Protein AF-0000000078846246 (afdb_homodimer)

Nearest PDB structures (foldseek):
  5olm-assembly1_B  TM=5.841E-01  e=9.674E-11  Homo sapiens
  5fer-assembly1_A  TM=9.237E-01  e=2.130E-06  Homo sapiens
  6yxe-assembly1_A-3  TM=9.019E-01  e=2.585E-06  Homo sapiens
  6yxe-assembly2_B-2  TM=9.208E-01  e=4.927E-06  Homo sapiens
  5eya-assembly1_G  TM=8.258E-01  e=7.256E-06  Homo sapiens

Solvent-accessible surface area (backbone atoms only — not comparable to full-atom values): 26024 Å² total; per-residue (Å²): 124,65,64,64,51,56,51,49,49,52,56,60,38,34,15,83,84,81,67,40,67,47,50,67,23,27,58,49,79,86,13,54,62,32,19,42,66,62,53,52,66,66,31,74,82,42,96,79,56,38,60,41,91,85,82,60,51,74,38,79,80,79,83,75,36,50,28,49,49,61,42,53,48,38,51,47,51,50,50,53,52,49,51,58,54,40,67,33,78,88,44,31,29,84,88,76,70,35,54,39,55,27,28,32,69,77,81,68,41,76,26,22,75,68,51,46,66,30,92,91,34,53,86,54,58,69,43,48,38,70,55,53,54,52,50,51,51,52,51,49,50,51,50,50,48,52,52,47,52,50,50,50,51,51,48,53,50,50,51,52,51,50,54,52,51,58,57,55,68,68,56,72,72,77,78,79,73,81,81,67,82,70,75,76,76,77,78,76,71,73,74,80,67,78,79,69,60,72,66,60,66,69,54,65,76,58,73,78,73,75,78,81,78,78,80,76,86,123,125,64,66,65,51,55,53,51,48,51,56,60,38,34,14,82,83,82,68,39,68,47,52,67,23,27,58,49,78,86,13,55,62,33,19,44,65,64,53,51,65,67,32,75,81,44,96,77,55,39,58,39,90,85,81,60,48,73,37,80,80,80,84,75,35,51,29,48,51,61,43,53,46,37,52,47,51,50,52,52,53,50,51,57,54,38,68,34,78,90,44,33,30,86,89,75,68,35,54,38,55,26,27,31,69,77,79,68,42,75,25,22,76,68,52,45,66,30,90,91,33,51,87,54,59,69,42,49,38,71,56,54,53,52,50,52,50,52,51,51,50,52,51,50,48,51,51,48,52,51,51,51,50,50,50,53,51,50,50,52,50,50,55,53,52,57,58,56,67,69,56,72,73,74,78,74,76,80,81,68,84,71,76,79,77,77,78,76,72,72,75,78,69,79,78,69,61,73,68,59,66,72,55,68,75,57,74,80,75,76,78,82,79,77,78,78,84,123

Secondary structure (DSSP, 8-state):
--HHHHHHHHHHTB-TTT-SB-SSEEE-TTS-EEEHHHHHHTTTT-SS-EEPTTT--EE---SPPB-HHHHHHHHHHHHHHHHHHHTSGGGB-TTT--B--EEETTTTEEE-HHHHTSTTTTTS-EEEHHHHHHHHHHHHHHHHHHHHHHHHHHHHHHHHHHHHHHHHHHS------------------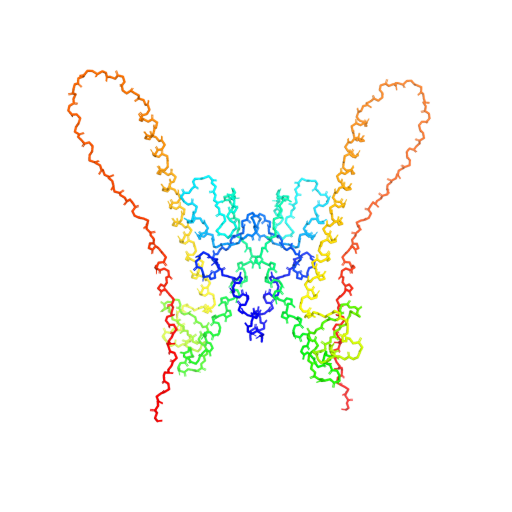-------THHHHGGGGS------------/--HHHHHHHHHHTB-TTT-SB-SSEEE-TTS-EEEHHHHHHTTTT-SS-EEPTTT--EE---SPPB-HHHHHHHHHHHHHHHHHHHTSGGGB-TTT--B--EEETTTTEEE-HHHHTSTTTTTS-EEEHHHHHHHHHHHHHHHHHHHHHHHHHHHHHHHHHHHHHHHHHHS-------------------------THHHHGGGGS------------

InterPro domains:
  IPR000315 B-box-type zinc finger [PF00643] (89-129)
  IPR000315 B-box-type zinc finger [PS50119] (88-129)
  IPR000315 B-box-type zinc finger [SM00336] (88-129)
  IPR001841 Zinc finger, RING-type [PS50089] (15-55)
  IPR001841 Zinc finger, RING-type [SM00184] (15-55)
  IPR013083 Zinc finger, RING/FYVE/PHD-type [G3DSA:3.30.40.10] (2-84)
  IPR050143 Tripartite motif-containing [PTHR24103] (10-168)

Structure (mmCIF, N/CA/C/O backbone):
data_AF-0000000078846246-model_v1
#
loop_
_entity.id
_entity.type
_entity.pdbx_description
1 polymer 'Uncharacterized protein'
#
loop_
_atom_site.group_PDB
_atom_site.id
_atom_site.type_symbol
_atom_site.label_atom_id
_atom_site.label_alt_id
_atom_site.label_comp_id
_atom_site.label_asym_id
_atom_site.label_entity_id
_atom_site.label_seq_id
_atom_site.pdbx_PDB_ins_code
_atom_site.Cartn_x
_atom_site.Cartn_y
_atom_site.Cartn_z
_atom_site.occupancy
_atom_site.B_iso_or_equiv
_atom_site.auth_seq_id
_atom_site.auth_comp_id
_atom_site.auth_asym_id
_atom_site.auth_atom_id
_atom_site.pdbx_PDB_model_num
ATOM 1 N N . MET A 1 1 ? 6.043 -17.922 -5.152 1 49.25 1 MET A N 1
ATOM 2 C CA . MET A 1 1 ? 6.008 -16.75 -4.285 1 49.25 1 MET A CA 1
ATOM 3 C C . MET A 1 1 ? 5.973 -17.172 -2.818 1 49.25 1 MET A C 1
ATOM 5 O O . MET A 1 1 ? 5.309 -18.141 -2.455 1 49.25 1 MET A O 1
ATOM 9 N N . ASN A 1 2 ? 7.023 -16.859 -2.064 1 61.38 2 ASN A N 1
ATOM 10 C CA . ASN A 1 2 ? 7.113 -17.141 -0.638 1 61.38 2 ASN A CA 1
ATOM 11 C C . ASN A 1 2 ? 5.809 -16.828 0.083 1 61.38 2 ASN A C 1
ATOM 13 O O . ASN A 1 2 ? 5.324 -15.695 0.04 1 61.38 2 ASN A O 1
ATOM 17 N N . SER A 1 3 ? 5.031 -17.891 0.39 1 71.38 3 SER A N 1
ATOM 18 C CA . SER A 1 3 ? 3.748 -17.875 1.085 1 71.38 3 SER A CA 1
ATOM 19 C C . SER A 1 3 ? 3.742 -16.828 2.203 1 71.38 3 SER A C 1
ATOM 21 O O . SER A 1 3 ? 2.744 -16.141 2.406 1 71.38 3 SER A O 1
ATOM 23 N N . GLY A 1 4 ? 4.848 -16.625 2.742 1 73.06 4 GLY A N 1
ATOM 24 C CA . GLY A 1 4 ? 4.949 -15.664 3.826 1 73.06 4 GLY A CA 1
ATOM 25 C C . GLY A 1 4 ? 4.812 -14.227 3.361 1 73.06 4 GLY A C 1
ATOM 26 O O . GLY A 1 4 ? 4.129 -13.43 3.998 1 73.06 4 GLY A O 1
ATOM 27 N N . ILE A 1 5 ? 5.297 -14.016 2.164 1 75 5 ILE A N 1
ATOM 28 C CA . ILE A 1 5 ? 5.246 -12.664 1.606 1 75 5 ILE A CA 1
ATOM 29 C C . ILE A 1 5 ? 3.816 -12.344 1.177 1 75 5 ILE A C 1
ATOM 31 O O . ILE A 1 5 ? 3.316 -11.242 1.438 1 75 5 ILE A O 1
ATOM 35 N N . SER A 1 6 ? 3.176 -13.336 0.716 1 82.44 6 SER A N 1
ATOM 36 C CA . SER A 1 6 ? 1.793 -13.133 0.298 1 82.44 6 SER A CA 1
ATOM 37 C C . SER A 1 6 ? 0.89 -12.852 1.493 1 82.44 6 SER A C 1
ATOM 39 O O . SER A 1 6 ? 0.042 -11.953 1.438 1 82.44 6 SER A O 1
ATOM 41 N N . GLN A 1 7 ? 1.152 -13.594 2.539 1 87.56 7 GLN A N 1
ATOM 42 C CA . GLN A 1 7 ? 0.369 -13.391 3.754 1 87.56 7 GLN A CA 1
ATOM 43 C C . GLN A 1 7 ? 0.662 -12.023 4.371 1 87.56 7 GLN A C 1
ATOM 45 O O . GLN A 1 7 ? -0.244 -11.359 4.887 1 87.56 7 GLN A O 1
ATOM 50 N N . GLY A 1 8 ? 1.876 -11.695 4.266 1 89.75 8 GLY A N 1
ATOM 51 C CA . GLY A 1 8 ? 2.256 -10.375 4.758 1 89.75 8 GLY A CA 1
ATOM 52 C C . GLY A 1 8 ? 1.572 -9.242 4.02 1 89.75 8 GLY A C 1
ATOM 53 O O . GLY A 1 8 ? 1.084 -8.297 4.637 1 89.75 8 GLY A O 1
ATOM 54 N N . PHE A 1 9 ? 1.51 -9.383 2.754 1 91.5 9 PHE A N 1
ATOM 55 C CA . PHE A 1 9 ? 0.85 -8.359 1.944 1 91.5 9 PHE A CA 1
ATOM 56 C C . PHE A 1 9 ? -0.629 -8.266 2.299 1 91.5 9 PHE A C 1
ATOM 58 O O . PHE A 1 9 ? -1.17 -7.164 2.432 1 91.5 9 PHE A O 1
ATOM 65 N N . GLN A 1 10 ? -1.208 -9.414 2.486 1 92.44 10 GLN A N 1
ATOM 66 C CA . GLN A 1 10 ? -2.629 -9.438 2.812 1 92.44 10 GLN A CA 1
ATOM 67 C C . GLN A 1 10 ? -2.898 -8.758 4.152 1 92.44 10 GLN A C 1
ATOM 69 O O . GLN A 1 10 ? -3.869 -8.008 4.289 1 92.44 10 GLN A O 1
ATOM 74 N N . ARG A 1 11 ? -2.057 -8.977 5.047 1 94.31 11 ARG A N 1
ATOM 75 C CA . ARG A 1 11 ? -2.207 -8.375 6.367 1 94.31 11 ARG A CA 1
ATOM 76 C C . ARG A 1 11 ? -2.111 -6.852 6.293 1 94.31 11 ARG A C 1
ATOM 78 O O . ARG A 1 11 ? -2.873 -6.141 6.949 1 94.31 11 ARG A O 1
ATOM 85 N N . GLU A 1 12 ? -1.24 -6.418 5.457 1 96.25 12 GLU A N 1
ATOM 86 C CA . GLU A 1 12 ? -1.016 -4.98 5.359 1 96.25 12 GLU A CA 1
ATOM 87 C C . GLU A 1 12 ? -2.143 -4.297 4.59 1 96.25 12 GLU A C 1
ATOM 89 O O . GLU A 1 12 ? -2.273 -3.072 4.625 1 96.25 12 GLU A O 1
ATOM 94 N N . LEU A 1 13 ? -2.963 -5.086 3.953 1 97.31 13 LEU A N 1
ATOM 95 C CA . LEU A 1 13 ? -4.078 -4.543 3.182 1 97.31 13 LEU A CA 1
ATOM 96 C C . LEU A 1 13 ? -5.395 -4.73 3.924 1 97.31 13 LEU A C 1
ATOM 98 O O . LEU A 1 13 ? -6.469 -4.547 3.348 1 97.31 13 LEU A O 1
ATOM 102 N N . THR A 1 14 ? -5.301 -5.066 5.199 1 97.06 14 THR A N 1
ATOM 103 C CA . THR A 1 14 ? -6.469 -5.371 6.02 1 97.06 14 THR A CA 1
ATOM 104 C C . THR A 1 14 ? -6.695 -4.285 7.066 1 97.06 14 THR A C 1
ATOM 106 O O . THR A 1 14 ? -5.754 -3.846 7.727 1 97.06 14 THR A O 1
ATOM 109 N N . CYS A 1 15 ? -7.887 -3.836 7.16 1 96.25 15 CYS A N 1
ATOM 110 C CA . CYS A 1 15 ? -8.266 -2.855 8.172 1 96.25 15 CYS A CA 1
ATOM 111 C C . CYS A 1 15 ? -8.211 -3.467 9.57 1 96.25 15 CYS A C 1
ATOM 113 O O . CYS A 1 15 ? -8.789 -4.527 9.812 1 96.25 15 CYS A O 1
ATOM 115 N N . PRO A 1 16 ? -7.492 -2.791 10.5 1 95.62 16 PRO A N 1
ATOM 116 C CA . PRO A 1 16 ? -7.375 -3.363 11.844 1 95.62 16 PRO A CA 1
ATOM 117 C C . PRO A 1 16 ? -8.688 -3.32 12.617 1 95.62 16 PRO A C 1
ATOM 119 O O . PRO A 1 16 ? -8.836 -4.008 13.633 1 95.62 16 PRO A O 1
ATOM 122 N N . ILE A 1 17 ? -9.633 -2.607 12.188 1 91.94 17 ILE A N 1
ATOM 123 C CA . ILE A 1 17 ? -10.906 -2.463 12.898 1 91.94 17 ILE A CA 1
ATOM 124 C C . ILE A 1 17 ? -11.875 -3.553 12.445 1 91.94 17 ILE A C 1
ATOM 126 O O . ILE A 1 17 ? -12.391 -4.312 13.266 1 91.94 17 ILE A O 1
ATOM 130 N N . CYS A 1 18 ? -12.117 -3.738 11.18 1 90.75 18 CYS A N 1
ATOM 131 C CA . CYS A 1 18 ? -13.117 -4.672 10.688 1 90.75 18 CYS A CA 1
ATOM 132 C C . CYS A 1 18 ? -12.477 -5.973 10.227 1 90.75 18 CYS A C 1
ATOM 134 O O . CYS A 1 18 ? -13.172 -6.957 9.969 1 90.75 18 CYS A O 1
ATOM 136 N N . MET A 1 19 ? -11.234 -5.992 9.977 1 94.75 19 MET A N 1
ATOM 137 C CA . MET A 1 19 ? -10.438 -7.164 9.633 1 94.75 19 MET A CA 1
ATOM 138 C C . MET A 1 19 ? -10.719 -7.613 8.203 1 94.75 19 MET A C 1
ATOM 140 O O . MET A 1 19 ? -10.523 -8.781 7.867 1 94.75 19 MET A O 1
ATOM 144 N N . ASN A 1 20 ? -11.219 -6.742 7.406 1 93.56 20 ASN A N 1
ATOM 145 C CA . ASN A 1 20 ? -11.383 -6.965 5.973 1 93.56 20 ASN A CA 1
ATOM 146 C C . ASN A 1 20 ? -10.453 -6.066 5.156 1 93.56 20 ASN A C 1
ATOM 148 O O . ASN A 1 20 ? -9.82 -5.16 5.703 1 93.56 20 ASN A O 1
ATOM 152 N N . TYR A 1 21 ? -10.359 -6.414 3.836 1 95.62 21 TYR A N 1
ATOM 153 C CA . TYR A 1 21 ? -9.625 -5.504 2.969 1 95.62 21 TYR A CA 1
ATOM 154 C C . TYR A 1 21 ? -10.18 -4.09 3.066 1 95.62 21 TYR A C 1
ATOM 156 O O . TYR A 1 21 ? -11.398 -3.896 3.125 1 95.62 21 TYR A O 1
ATOM 164 N N . PHE A 1 22 ? -9.305 -3.139 3.02 1 96.06 22 PHE A N 1
ATOM 165 C CA . PHE A 1 22 ? -9.68 -1.737 3.16 1 96.06 22 PHE A CA 1
ATOM 166 C C . PHE A 1 22 ? -10.773 -1.367 2.168 1 96.06 22 PHE A C 1
ATOM 168 O O . PHE A 1 22 ? -10.727 -1.771 1.005 1 96.06 22 PHE A O 1
ATOM 175 N N . ILE A 1 23 ? -11.719 -0.679 2.68 1 92.06 23 ILE A N 1
ATOM 176 C CA . ILE A 1 23 ? -12.719 -0.008 1.854 1 92.06 23 ILE A CA 1
ATOM 177 C C . ILE A 1 23 ? -12.562 1.506 1.987 1 92.06 23 ILE A C 1
ATOM 179 O O . ILE A 1 23 ? -12.742 2.061 3.074 1 92.06 23 ILE A O 1
ATOM 183 N N . ASP A 1 24 ? -12.203 2.123 0.849 1 92.56 24 ASP A N 1
ATOM 184 C CA . ASP A 1 24 ? -11.93 3.557 0.849 1 92.56 24 ASP A CA 1
ATOM 185 C C . ASP A 1 24 ? -10.961 3.936 1.963 1 92.56 24 ASP A C 1
ATOM 187 O O . ASP A 1 24 ? -11.312 4.676 2.881 1 92.56 24 ASP A O 1
ATOM 191 N N . PRO A 1 25 ? -9.75 3.443 1.838 1 96.25 25 PRO A N 1
ATOM 192 C CA . PRO A 1 25 ? -8.773 3.604 2.92 1 96.25 25 PRO A CA 1
ATOM 193 C C . PRO A 1 25 ? -8.367 5.059 3.139 1 96.25 25 PRO A C 1
ATOM 195 O O . PRO A 1 25 ? -8.195 5.809 2.174 1 96.25 25 PRO A O 1
ATOM 198 N N . VAL A 1 26 ? -8.234 5.449 4.414 1 93.69 26 VAL A N 1
ATOM 199 C CA . VAL A 1 26 ? -7.73 6.762 4.816 1 93.69 26 VAL A CA 1
ATOM 200 C C . VAL A 1 26 ? -6.562 6.594 5.785 1 93.69 26 VAL A C 1
ATOM 202 O O . VAL A 1 26 ? -6.512 5.625 6.547 1 93.69 26 VAL A O 1
ATOM 205 N N . THR A 1 27 ? -5.602 7.461 5.676 1 93.75 27 THR A N 1
ATOM 206 C CA . THR A 1 27 ? -4.457 7.5 6.582 1 93.75 27 THR A CA 1
ATOM 207 C C . THR A 1 27 ? -4.504 8.75 7.457 1 93.75 27 THR A C 1
ATOM 209 O O . THR A 1 27 ? -4.641 9.867 6.953 1 93.75 27 THR A O 1
ATOM 212 N N . ILE A 1 28 ? -4.402 8.516 8.75 1 91.06 28 ILE A N 1
ATOM 213 C CA . ILE A 1 28 ? -4.547 9.656 9.648 1 91.06 28 ILE A CA 1
ATOM 214 C C . ILE A 1 28 ? -3.172 10.195 10.016 1 91.06 28 ILE A C 1
ATOM 216 O O . ILE A 1 28 ? -2.15 9.711 9.523 1 91.06 28 ILE A O 1
ATOM 220 N N . ASP A 1 29 ? -3.062 11.227 10.828 1 87.31 29 ASP A N 1
ATOM 221 C CA . ASP A 1 29 ? -1.855 12.016 11.062 1 87.31 29 ASP A CA 1
ATOM 222 C C . ASP A 1 29 ? -0.764 11.164 11.703 1 87.31 29 ASP A C 1
ATOM 224 O O . ASP A 1 29 ? 0.426 11.445 11.547 1 87.31 29 ASP A O 1
ATOM 228 N N . CYS A 1 30 ? -1.15 10.109 12.375 1 90.94 30 CYS A N 1
ATOM 229 C CA . CYS A 1 30 ? -0.158 9.258 13.023 1 90.94 30 CYS A CA 1
ATOM 230 C C . CYS A 1 30 ? 0.449 8.273 12.031 1 90.94 30 CYS A C 1
ATOM 232 O O . CYS A 1 30 ? 1.424 7.59 12.352 1 90.94 30 CYS A O 1
ATOM 234 N N . GLY A 1 31 ? -0.167 8.156 10.844 1 93.94 31 GLY A N 1
ATOM 235 C CA . GLY A 1 31 ? 0.384 7.305 9.805 1 93.94 31 GLY A CA 1
ATOM 236 C C . GLY A 1 31 ? -0.357 5.988 9.664 1 93.94 31 GLY A C 1
ATOM 237 O O . GLY A 1 31 ? -0.119 5.234 8.719 1 93.94 31 GLY A O 1
ATOM 238 N N . HIS A 1 32 ? -1.311 5.75 10.602 1 95.19 32 HIS A N 1
ATOM 239 C CA . HIS A 1 32 ? -2.082 4.512 10.523 1 95.19 32 HIS A CA 1
ATOM 240 C C . HIS A 1 32 ? -3.273 4.664 9.586 1 95.19 32 HIS A C 1
ATOM 242 O O . HIS A 1 32 ? -3.781 5.773 9.398 1 95.19 32 HIS A O 1
ATOM 248 N N . SER A 1 33 ? -3.697 3.557 8.992 1 96.38 33 SER A N 1
ATOM 249 C CA . SER A 1 33 ? -4.766 3.592 8 1 96.38 33 SER A CA 1
ATOM 250 C C . SER A 1 33 ? -5.949 2.729 8.43 1 96.38 33 SER A C 1
ATOM 252 O O . SER A 1 33 ? -5.773 1.725 9.125 1 96.38 33 SER A O 1
ATOM 254 N N . PHE A 1 34 ? -7.109 3.131 8.023 1 94.69 34 PHE A N 1
ATOM 255 C CA . PHE A 1 34 ? -8.383 2.475 8.305 1 94.69 34 PHE A CA 1
ATOM 256 C C . PHE A 1 34 ? -9.352 2.654 7.141 1 94.69 34 PHE A C 1
ATOM 258 O O . PHE A 1 34 ? -9.133 3.504 6.273 1 94.69 34 PHE A O 1
ATOM 265 N N . CYS A 1 35 ? -10.367 1.748 7.133 1 92.69 35 CYS A N 1
ATOM 266 C CA . CYS A 1 35 ? -11.492 2.102 6.273 1 92.69 35 CYS A CA 1
ATOM 267 C C . CYS A 1 35 ? -12.125 3.416 6.719 1 92.69 35 CYS A C 1
ATOM 269 O O . CYS A 1 35 ? -12.25 3.676 7.918 1 92.69 35 CYS A O 1
ATOM 271 N N . ARG A 1 36 ? -12.5 4.184 5.742 1 89.19 36 ARG A N 1
ATOM 272 C CA . ARG A 1 36 ? -13.172 5.438 6.086 1 89.19 36 ARG A CA 1
ATOM 273 C C . ARG A 1 36 ? -14.406 5.184 6.941 1 89.19 36 ARG A C 1
ATOM 275 O O . ARG A 1 36 ? -14.57 5.789 8 1 89.19 36 ARG A O 1
ATOM 282 N N . PRO A 1 37 ? -15.242 4.266 6.578 1 84.12 37 PRO A N 1
ATOM 283 C CA . PRO A 1 37 ? -16.422 4.02 7.418 1 84.12 37 PRO A CA 1
ATOM 284 C C . PRO A 1 37 ? -16.047 3.512 8.812 1 84.12 37 PRO A C 1
ATOM 286 O O . PRO A 1 37 ? -16.688 3.883 9.797 1 84.12 37 PRO A O 1
ATOM 289 N N . CYS A 1 38 ? -15.031 2.633 8.898 1 85.56 38 CYS A N 1
ATOM 290 C CA . CYS A 1 38 ? -14.617 2.121 10.203 1 85.56 38 CYS A CA 1
ATOM 291 C C . CYS A 1 38 ? -14.094 3.244 11.086 1 85.56 38 CYS A C 1
ATOM 293 O O . CYS A 1 38 ? -14.383 3.275 12.289 1 85.56 38 CYS A O 1
ATOM 295 N N . PHE A 1 39 ? -13.391 4.137 10.477 1 86.88 39 PHE A N 1
ATOM 296 C CA . PHE A 1 39 ? -12.789 5.227 11.234 1 86.88 39 PHE A CA 1
ATOM 297 C C . PHE A 1 39 ? -13.859 6.191 11.742 1 86.88 39 PHE A C 1
ATOM 299 O O . PHE A 1 39 ? -13.805 6.641 12.883 1 86.88 39 PHE A O 1
ATOM 306 N N . TYR A 1 40 ? -14.82 6.52 10.945 1 78.94 40 TYR A N 1
ATOM 307 C CA . TYR A 1 40 ? -15.828 7.516 11.305 1 78.94 40 TYR A CA 1
ATOM 308 C C . TYR A 1 40 ? -16.875 6.926 12.234 1 78.94 40 TYR A C 1
ATOM 310 O O . TYR A 1 40 ? -17.453 7.637 13.062 1 78.94 40 TYR A O 1
ATOM 318 N N . LEU A 1 41 ? -17.219 5.711 12.086 1 75.44 41 LEU A N 1
ATOM 319 C CA . LEU A 1 41 ? -18.188 5.082 12.977 1 75.44 41 LEU A CA 1
ATOM 320 C C . LEU A 1 41 ? -17.656 5.055 14.414 1 75.44 41 LEU A C 1
ATOM 322 O O . LEU A 1 41 ? -18.438 5.148 15.359 1 75.44 41 LEU A O 1
ATOM 326 N N . ASN A 1 42 ? -16.469 5.004 14.508 1 68.81 42 ASN A N 1
ATOM 327 C CA . ASN A 1 42 ? -15.867 5.012 15.836 1 68.81 42 ASN A CA 1
ATOM 328 C C . ASN A 1 42 ? -15.789 6.426 16.406 1 68.81 42 ASN A C 1
ATOM 330 O O . ASN A 1 42 ? -15.602 6.605 17.609 1 68.81 42 ASN A O 1
ATOM 334 N N . TRP A 1 43 ? -15.898 7.492 15.578 1 62.53 43 TRP A N 1
ATOM 335 C CA . TRP A 1 43 ? -15.836 8.898 15.961 1 62.53 43 TRP A CA 1
ATOM 336 C C . TRP A 1 43 ? -17.125 9.328 16.656 1 62.53 43 TRP A C 1
ATOM 338 O O . TRP A 1 43 ? -17.109 10.25 17.484 1 62.53 43 TRP A O 1
ATOM 348 N N . GLN A 1 44 ? -18.281 8.891 16.312 1 55.72 44 GLN A N 1
ATOM 349 C CA . GLN A 1 44 ? -19.594 9.375 16.75 1 55.72 44 GLN A CA 1
ATOM 350 C C . GLN A 1 44 ? -19.641 9.539 18.266 1 55.72 44 GLN A C 1
ATOM 352 O O . GLN A 1 44 ? -20.406 10.352 18.781 1 55.72 44 GLN A O 1
ATOM 357 N N . ASP A 1 45 ? -18.812 8.812 18.969 1 49.62 45 ASP A N 1
ATOM 358 C CA . ASP A 1 45 ? -19.109 8.961 20.391 1 49.62 45 ASP A CA 1
ATOM 359 C C . ASP A 1 45 ? -18.359 10.148 20.984 1 49.62 45 ASP A C 1
ATOM 361 O O . ASP A 1 45 ? -18.625 10.555 22.125 1 49.62 45 ASP A O 1
ATOM 365 N N . ILE A 1 46 ? -17.281 10.664 20.312 1 50.44 46 ILE A N 1
ATOM 366 C CA . ILE A 1 46 ? -16.562 11.711 21.031 1 50.44 46 ILE A CA 1
ATOM 367 C C . ILE A 1 46 ? -16.391 12.93 20.141 1 50.44 46 ILE A C 1
ATOM 369 O O . ILE A 1 46 ? -15.758 12.859 19.078 1 50.44 46 ILE A O 1
ATOM 373 N N . PRO A 1 47 ? -17.281 14.062 20.328 1 50.38 47 PRO A N 1
ATOM 374 C CA . PRO A 1 47 ? -17.406 15.289 19.531 1 50.38 47 PRO A CA 1
ATOM 375 C C . PRO A 1 47 ? -16.047 15.812 19.047 1 50.38 47 PRO A C 1
ATOM 377 O O . PRO A 1 47 ? -15.977 16.516 18.031 1 50.38 47 PRO A O 1
ATOM 380 N N . ILE A 1 48 ? -14.898 15.844 19.812 1 53.66 48 ILE A N 1
ATOM 381 C CA . ILE A 1 48 ? -13.828 16.797 19.531 1 53.66 48 ILE A CA 1
ATOM 382 C C . ILE A 1 48 ? -12.617 16.062 18.953 1 53.66 48 ILE A C 1
ATOM 384 O O . ILE A 1 48 ? -11.945 16.562 18.062 1 53.66 48 ILE A O 1
ATOM 388 N N . LEU A 1 49 ? -12.258 14.953 19.562 1 59.06 49 LEU A N 1
ATOM 389 C CA . LEU A 1 49 ? -11 14.305 19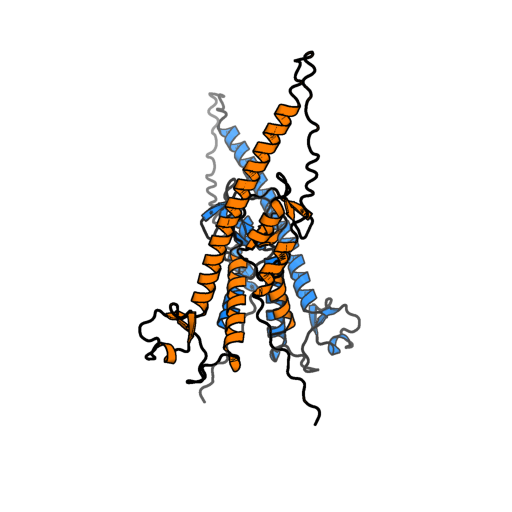.203 1 59.06 49 LEU A CA 1
ATOM 390 C C . LEU A 1 49 ? -11.211 12.805 19 1 59.06 49 LEU A C 1
ATOM 392 O O . LEU A 1 49 ? -11.953 12.172 19.766 1 59.06 49 LEU A O 1
ATOM 396 N N . THR A 1 50 ? -10.875 12.406 17.75 1 75.44 50 THR A N 1
ATOM 397 C CA . THR A 1 50 ? -10.867 10.969 17.531 1 75.44 50 THR A CA 1
ATOM 398 C C . THR A 1 50 ? -9.477 10.383 17.781 1 75.44 50 THR A C 1
ATOM 400 O O . THR A 1 50 ? -8.477 11.102 17.688 1 75.44 50 THR A O 1
ATOM 403 N N . GLN A 1 51 ? -9.508 9.211 18.375 1 84.31 51 GLN A N 1
ATOM 404 C CA . GLN A 1 51 ? -8.242 8.531 18.656 1 84.31 51 GLN A CA 1
ATOM 405 C C . GLN A 1 51 ? -7.98 7.426 17.625 1 84.31 51 GLN A C 1
ATOM 407 O O . GLN A 1 51 ? -8.914 6.762 17.172 1 84.31 51 GLN A O 1
ATOM 412 N N . CYS A 1 52 ? -6.738 7.344 17.312 1 89.94 52 CYS A N 1
ATOM 413 C CA . CYS A 1 52 ? -6.324 6.246 16.438 1 89.94 52 CYS A CA 1
ATOM 414 C C . CYS A 1 52 ? -6.508 4.902 17.141 1 89.94 52 CYS A C 1
ATOM 416 O O . CYS A 1 52 ? -6.035 4.707 18.25 1 89.94 52 CYS A O 1
ATOM 418 N N . PHE A 1 53 ? -7.113 4.016 16.562 1 88.88 53 PHE A N 1
ATOM 419 C CA . PHE A 1 53 ? -7.414 2.695 17.109 1 88.88 53 PHE A CA 1
ATOM 420 C C . PHE A 1 53 ? -6.137 1.908 17.359 1 88.88 53 PHE A C 1
ATOM 422 O O . PHE A 1 53 ? -6.098 1.035 18.234 1 88.88 53 PHE A O 1
ATOM 429 N N . GLU A 1 54 ? -5.031 2.266 16.641 1 92.12 54 GLU A N 1
ATOM 430 C CA . GLU A 1 54 ? -3.793 1.496 16.688 1 92.12 54 GLU A CA 1
ATOM 431 C C . GLU A 1 54 ? -2.828 2.08 17.719 1 92.12 54 GLU A C 1
ATOM 433 O O . GLU A 1 54 ? -2.234 1.343 18.516 1 92.12 54 GLU A O 1
ATOM 438 N N . CYS A 1 55 ? -2.592 3.391 17.75 1 92.75 55 CYS A N 1
ATOM 439 C CA . CYS A 1 55 ? -1.575 3.969 18.625 1 92.75 55 CYS A CA 1
ATOM 440 C C . CYS A 1 55 ? -2.213 4.844 19.688 1 92.75 55 CYS A C 1
ATOM 442 O O . CYS A 1 55 ? -1.522 5.344 20.578 1 92.75 55 CYS A O 1
ATOM 444 N N . ILE A 1 56 ? -3.512 5.293 19.609 1 88.31 56 ILE A N 1
ATOM 445 C CA . ILE A 1 56 ? -4.328 5.984 20.594 1 88.31 56 ILE A CA 1
ATOM 446 C C . ILE A 1 56 ? -4.008 7.477 20.578 1 88.31 56 ILE A C 1
ATOM 448 O O . ILE A 1 56 ? -4.391 8.211 21.5 1 88.31 56 ILE A O 1
ATOM 452 N N . LYS A 1 57 ? -3.217 7.836 19.625 1 88.31 57 LYS A N 1
ATOM 453 C CA . LYS A 1 57 ? -2.982 9.266 19.469 1 88.31 57 LYS A CA 1
ATOM 454 C C . LYS A 1 57 ? -4.234 9.977 18.969 1 88.31 57 LYS A C 1
ATOM 456 O O . LYS A 1 57 ? -4.98 9.43 18.141 1 88.31 57 LYS A O 1
ATOM 461 N N . THR A 1 58 ? -4.418 11.164 19.391 1 83.81 58 THR A N 1
ATOM 462 C CA . THR A 1 58 ? -5.582 11.945 19.016 1 83.81 58 THR A CA 1
ATOM 463 C C . THR A 1 58 ? -5.371 12.594 17.641 1 83.81 58 THR A C 1
ATOM 465 O O . THR A 1 58 ? -4.258 13.008 17.312 1 83.81 58 THR A O 1
ATOM 468 N N . THR A 1 59 ? -6.375 12.555 16.891 1 79.56 59 THR A N 1
ATOM 469 C CA . THR A 1 59 ? -6.328 13.195 15.578 1 79.56 59 THR A CA 1
ATOM 470 C C . THR A 1 59 ? -7.461 14.203 15.438 1 79.56 59 THR A C 1
ATOM 472 O O . THR A 1 59 ? -8.547 14.016 15.984 1 79.56 59 THR A O 1
ATOM 475 N N . GLN A 1 60 ? -7.031 15.367 14.836 1 71.12 60 GLN A N 1
ATOM 476 C CA . GLN A 1 60 ? -8.023 16.406 14.609 1 71.12 60 GLN A CA 1
ATOM 477 C C . GLN A 1 60 ? -8.469 16.438 13.148 1 71.12 60 GLN A C 1
ATOM 479 O O . GLN A 1 60 ? -9.312 17.25 12.766 1 71.12 60 GLN A O 1
ATOM 484 N N . GLN A 1 61 ? -8.055 15.508 12.453 1 71.62 61 GLN A N 1
ATOM 485 C CA . GLN A 1 61 ? -8.32 15.562 11.016 1 71.62 61 GLN A CA 1
ATOM 486 C C . GLN A 1 61 ? -9.75 15.133 10.703 1 71.62 61 GLN A C 1
ATOM 488 O O . GLN A 1 61 ? -10.188 14.062 11.141 1 71.62 61 GLN A O 1
ATOM 493 N N . ARG A 1 62 ? -10.531 16 10.047 1 66.62 62 ARG A N 1
ATOM 494 C CA . ARG A 1 62 ? -11.922 15.703 9.703 1 66.62 62 ARG A CA 1
ATOM 495 C C . ARG A 1 62 ? -12.062 15.422 8.211 1 66.62 62 ARG A C 1
ATOM 497 O O . ARG A 1 62 ? -12.961 14.688 7.793 1 66.62 62 ARG A O 1
ATOM 504 N N . ASN A 1 63 ? -11.219 16.016 7.422 1 78 63 ASN A N 1
ATOM 505 C CA . ASN A 1 63 ? -11.352 15.875 5.973 1 78 63 ASN A CA 1
ATOM 506 C C . ASN A 1 63 ? -10.219 15.031 5.395 1 78 63 ASN A C 1
ATOM 508 O O . ASN A 1 63 ? -9.344 15.547 4.695 1 78 63 ASN A O 1
ATOM 512 N N . LEU A 1 64 ? -10.422 13.727 5.68 1 85 64 LEU A N 1
ATOM 513 C CA . LEU A 1 64 ? -9.391 12.82 5.195 1 85 64 LEU A CA 1
ATOM 514 C C . LEU A 1 64 ? -9.656 12.414 3.748 1 85 64 LEU A C 1
ATOM 516 O O . LEU A 1 64 ? -10.797 12.156 3.369 1 85 64 LEU A O 1
ATOM 520 N N . LYS A 1 65 ? -8.578 12.5 2.979 1 90 65 LYS A N 1
ATOM 521 C CA . LYS A 1 65 ? -8.664 12.023 1.6 1 90 65 LYS A CA 1
ATOM 522 C C . LYS A 1 65 ? -8.289 10.555 1.497 1 90 65 LYS A C 1
ATOM 524 O O . LYS A 1 65 ? -7.578 10.023 2.359 1 90 65 LYS A O 1
ATOM 529 N N . THR A 1 66 ? -8.836 9.992 0.458 1 93.81 66 THR A N 1
ATOM 530 C CA . THR A 1 66 ? -8.547 8.586 0.188 1 93.81 66 THR A CA 1
ATOM 531 C C . THR A 1 66 ? -7.059 8.391 -0.081 1 93.81 66 THR A C 1
ATOM 533 O O . THR A 1 66 ? -6.438 9.18 -0.788 1 93.81 66 THR A O 1
ATOM 536 N N . ASN A 1 67 ? -6.465 7.375 0.652 1 96.5 67 ASN A N 1
ATOM 537 C CA . ASN A 1 67 ? -5.125 6.902 0.319 1 96.5 67 ASN A CA 1
ATOM 538 C C . ASN A 1 67 ? -5.105 6.16 -1.016 1 96.5 67 ASN A C 1
ATOM 540 O O . ASN A 1 67 ? -5.445 4.977 -1.078 1 96.5 67 ASN A O 1
ATOM 544 N N . ILE A 1 68 ? -4.66 6.805 -2.057 1 97.06 68 ILE A N 1
ATOM 545 C CA . ILE A 1 68 ? -4.852 6.355 -3.43 1 97.06 68 ILE A CA 1
ATOM 546 C C . ILE A 1 68 ? -4.055 5.078 -3.672 1 97.06 68 ILE A C 1
ATOM 548 O O . ILE A 1 68 ? -4.566 4.117 -4.25 1 97.06 68 ILE A O 1
ATOM 552 N N . ARG A 1 69 ? -2.844 5.039 -3.207 1 97.56 69 ARG A N 1
ATOM 553 C CA . ARG A 1 69 ? -2.01 3.861 -3.432 1 97.56 69 ARG A CA 1
ATOM 554 C C . ARG A 1 69 ? -2.578 2.643 -2.713 1 97.56 69 ARG A C 1
ATOM 556 O O . ARG A 1 69 ? -2.629 1.548 -3.277 1 97.56 69 ARG A O 1
ATOM 563 N N . LEU A 1 70 ? -2.969 2.869 -1.508 1 97 70 LEU A N 1
ATOM 564 C CA . LEU A 1 70 ? -3.543 1.773 -0.736 1 97 70 LEU A CA 1
ATOM 565 C C . LEU A 1 70 ? -4.82 1.257 -1.394 1 97 70 LEU A C 1
ATOM 567 O O . LEU A 1 70 ? -5.039 0.046 -1.462 1 97 70 LEU A O 1
ATOM 571 N N . LYS A 1 71 ? -5.648 2.117 -1.879 1 96.19 71 LYS A N 1
ATOM 572 C CA . LYS A 1 71 ? -6.875 1.739 -2.576 1 96.19 71 LYS A CA 1
ATOM 573 C C . LYS A 1 71 ? -6.57 0.885 -3.803 1 96.19 71 LYS A C 1
ATOM 575 O O . LYS A 1 71 ? -7.211 -0.144 -4.023 1 96.19 71 LYS A O 1
ATOM 580 N N . LYS A 1 72 ? -5.613 1.321 -4.523 1 95.75 72 LYS A N 1
ATOM 581 C CA . LYS A 1 72 ? -5.25 0.592 -5.734 1 95.75 72 LYS A CA 1
ATOM 582 C C . LYS A 1 72 ? -4.684 -0.784 -5.398 1 95.75 72 LYS A C 1
ATOM 584 O O . LYS A 1 72 ? -4.984 -1.769 -6.078 1 95.75 72 LYS A O 1
ATOM 589 N N . MET A 1 73 ? -3.918 -0.841 -4.363 1 95.69 73 MET A N 1
ATOM 590 C CA . MET A 1 73 ? -3.332 -2.117 -3.963 1 95.69 73 MET A CA 1
ATOM 591 C C . MET A 1 73 ? -4.41 -3.096 -3.512 1 95.69 73 MET A C 1
ATOM 593 O O . MET A 1 73 ? -4.359 -4.281 -3.844 1 95.69 73 MET A O 1
ATOM 597 N N . VAL A 1 74 ? -5.32 -2.607 -2.783 1 95.75 74 VAL A N 1
ATOM 598 C CA . VAL A 1 74 ? -6.418 -3.447 -2.316 1 95.75 74 VAL A CA 1
ATOM 599 C C . VAL A 1 74 ? -7.215 -3.965 -3.512 1 95.75 74 VAL A C 1
ATOM 601 O O . VAL A 1 74 ? -7.613 -5.133 -3.541 1 95.75 74 VAL A O 1
ATOM 604 N N . SER A 1 75 ? -7.438 -3.1 -4.453 1 93.94 75 SER A N 1
ATOM 605 C CA . SER A 1 75 ? -8.148 -3.504 -5.66 1 93.94 75 SER A CA 1
ATOM 606 C C . SER A 1 75 ? -7.418 -4.633 -6.383 1 93.94 75 SER A C 1
ATOM 608 O O . SER A 1 75 ? -8.039 -5.594 -6.836 1 93.94 75 SER A O 1
ATOM 610 N N . LEU A 1 76 ? -6.129 -4.539 -6.492 1 93.38 76 LEU A N 1
ATOM 611 C CA . LEU A 1 76 ? -5.32 -5.57 -7.133 1 93.38 76 LEU A CA 1
ATOM 612 C C . LEU A 1 76 ? -5.395 -6.883 -6.359 1 93.38 76 LEU A C 1
ATOM 614 O O . LEU A 1 76 ? -5.484 -7.957 -6.953 1 93.38 76 LEU A O 1
ATOM 618 N N . ALA A 1 77 ? -5.348 -6.754 -5.062 1 93.38 77 ALA A N 1
ATOM 619 C CA . ALA A 1 77 ? -5.445 -7.949 -4.227 1 93.38 77 ALA A CA 1
ATOM 620 C C . ALA A 1 77 ? -6.789 -8.641 -4.41 1 93.38 77 ALA A C 1
ATOM 622 O O . ALA A 1 77 ? -6.859 -9.875 -4.484 1 93.38 77 ALA A O 1
ATOM 623 N N . ARG A 1 78 ? -7.797 -7.895 -4.477 1 92.75 78 ARG A N 1
ATOM 624 C CA . ARG A 1 78 ? -9.133 -8.445 -4.691 1 92.75 78 ARG A CA 1
ATOM 625 C C . ARG A 1 78 ? -9.227 -9.148 -6.043 1 92.75 78 ARG A C 1
ATOM 627 O O . ARG A 1 78 ? -9.828 -10.219 -6.152 1 92.75 78 ARG A O 1
ATOM 634 N N . LYS A 1 79 ? -8.648 -8.508 -7 1 91.31 79 LYS A N 1
ATOM 635 C CA . LYS A 1 79 ? -8.633 -9.117 -8.328 1 91.31 79 LYS A CA 1
ATOM 636 C C . LYS A 1 79 ? -7.898 -10.453 -8.312 1 91.31 79 LYS A C 1
ATOM 638 O O . LYS A 1 79 ? -8.367 -11.43 -8.898 1 91.31 79 LYS A O 1
ATOM 643 N N . ALA A 1 80 ? -6.773 -10.461 -7.629 1 90 80 ALA A N 1
ATOM 644 C CA . ALA A 1 80 ? -6 -11.695 -7.527 1 90 80 ALA A CA 1
ATOM 645 C C . ALA A 1 80 ? -6.816 -12.797 -6.852 1 90 80 ALA A C 1
ATOM 647 O O . ALA A 1 80 ? -6.82 -13.938 -7.305 1 90 80 ALA A O 1
ATOM 648 N N . SER A 1 81 ? -7.477 -12.453 -5.824 1 89.56 81 SER A N 1
ATOM 649 C CA . SER A 1 81 ? -8.312 -13.406 -5.098 1 89.56 81 SER A CA 1
ATOM 650 C C . SER A 1 81 ? -9.453 -13.922 -5.969 1 89.56 81 SER A C 1
ATOM 652 O O . SER A 1 81 ? -9.789 -15.102 -5.93 1 89.56 81 SER A O 1
ATOM 654 N N . LEU A 1 82 ? -10.016 -13.047 -6.691 1 91.25 82 LEU A N 1
ATOM 655 C CA . LEU A 1 82 ? -11.102 -13.398 -7.59 1 91.25 82 LEU A CA 1
ATOM 656 C C . LEU A 1 82 ? -10.648 -14.422 -8.625 1 91.25 82 LEU A C 1
ATOM 658 O O . LEU A 1 82 ? -11.328 -15.422 -8.867 1 91.25 82 LEU A O 1
ATOM 662 N N . TRP A 1 83 ? -9.469 -14.211 -9.188 1 90 83 TRP A N 1
ATOM 663 C CA . TRP A 1 83 ? -8.969 -15.109 -10.227 1 90 83 TRP A CA 1
ATOM 664 C C . TRP A 1 83 ? -8.633 -16.484 -9.648 1 90 83 TRP A C 1
ATOM 666 O O . TRP A 1 83 ? -8.852 -17.5 -10.297 1 90 83 TRP A O 1
ATOM 676 N N . LEU A 1 84 ? -8.047 -16.453 -8.5 1 88.19 84 LEU A N 1
ATOM 677 C CA . LEU A 1 84 ? -7.789 -17.734 -7.836 1 88.19 84 LEU A CA 1
ATOM 678 C C . LEU A 1 84 ? -9.086 -18.5 -7.613 1 88.19 84 LEU A C 1
ATOM 680 O O . LEU A 1 84 ? -9.141 -19.719 -7.852 1 88.19 84 LEU A O 1
ATOM 684 N N . PHE A 1 85 ? -10.133 -17.859 -7.23 1 91.5 85 PHE A N 1
ATOM 685 C CA . PHE A 1 85 ? -11.445 -18.438 -7.004 1 91.5 85 PHE A CA 1
ATOM 686 C C . PHE A 1 85 ? -12.023 -18.984 -8.297 1 91.5 85 PHE A C 1
ATOM 688 O O . PHE A 1 85 ? -12.492 -20.125 -8.344 1 91.5 85 PHE A O 1
ATOM 695 N N . LEU A 1 86 ? -11.922 -18.25 -9.312 1 91.88 86 LEU A N 1
ATOM 696 C CA . LEU A 1 86 ? -12.523 -18.609 -10.594 1 91.88 86 LEU A CA 1
ATOM 697 C C . LEU A 1 86 ? -11.773 -19.766 -11.234 1 91.88 86 LEU A C 1
ATOM 699 O O . LEU A 1 86 ? -12.32 -20.484 -12.086 1 91.88 86 LEU A O 1
ATOM 703 N N . SER A 1 87 ? -10.516 -19.938 -10.898 1 89.62 87 SER A N 1
ATOM 704 C CA . SER A 1 87 ? -9.688 -20.969 -11.508 1 89.62 87 SER A CA 1
ATOM 705 C C . SER A 1 87 ? -9.961 -22.328 -10.883 1 89.62 87 SER A C 1
ATOM 707 O O . SER A 1 87 ? -9.492 -23.359 -11.383 1 89.62 87 SER A O 1
ATOM 709 N N . SER A 1 88 ? -10.672 -22.312 -9.82 1 91.19 88 SER A N 1
ATOM 710 C CA . SER A 1 88 ? -11 -23.578 -9.18 1 91.19 88 SER A CA 1
ATOM 711 C C . SER A 1 88 ? -11.906 -24.422 -10.062 1 91.19 88 SER A C 1
ATOM 713 O O . SER A 1 88 ? -12.68 -23.891 -10.859 1 91.19 88 SER A O 1
ATOM 715 N N . GLU A 1 89 ? -11.852 -25.703 -9.922 1 91.56 89 GLU A N 1
ATOM 716 C CA . GLU A 1 89 ? -12.633 -26.641 -10.719 1 91.56 89 GLU A CA 1
ATOM 717 C C . GLU A 1 89 ? -14.133 -26.469 -10.469 1 91.56 89 GLU A C 1
ATOM 719 O O . GLU A 1 89 ? -14.938 -26.594 -11.391 1 91.56 89 GLU A O 1
ATOM 724 N N . GLU A 1 90 ? -14.492 -26.078 -9.273 1 92 90 GLU A N 1
ATOM 725 C CA . GLU A 1 90 ? -15.883 -25.906 -8.883 1 92 90 GLU A CA 1
ATOM 726 C C . GLU A 1 90 ? -16.531 -24.734 -9.602 1 92 90 GLU A C 1
ATOM 728 O O . GLU A 1 90 ? -17.75 -24.688 -9.773 1 92 90 GLU A O 1
ATOM 733 N N . GLN A 1 91 ? -15.672 -23.828 -10.117 1 92.31 91 GLN A N 1
ATOM 734 C CA . GLN A 1 91 ? -16.203 -22.609 -10.711 1 92.31 91 GLN A CA 1
ATOM 735 C C . GLN A 1 91 ? -16.141 -22.672 -12.234 1 92.31 91 GLN A C 1
ATOM 737 O O . GLN A 1 91 ? -16.625 -21.75 -12.914 1 92.31 91 GLN A O 1
ATOM 742 N N . MET A 1 92 ? -15.672 -23.672 -12.75 1 94.69 92 MET A N 1
ATOM 743 C CA . MET A 1 92 ? -15.602 -23.844 -14.195 1 94.69 92 MET A CA 1
ATOM 744 C C . MET A 1 92 ? -16.984 -24.109 -14.781 1 94.69 92 MET A C 1
ATOM 746 O O . MET A 1 92 ? -17.828 -24.734 -14.125 1 94.69 92 MET A O 1
ATOM 750 N N . CYS A 1 93 ? -17.141 -23.578 -15.953 1 95.69 93 CYS A N 1
ATOM 751 C CA . CYS A 1 93 ? -18.391 -23.844 -16.672 1 95.69 93 CYS A CA 1
ATOM 752 C C . CYS A 1 93 ? -18.562 -25.328 -16.938 1 95.69 93 CYS A C 1
ATOM 754 O O . CYS A 1 93 ? -17.688 -25.969 -17.531 1 95.69 93 CYS A O 1
ATOM 756 N N . GLY A 1 94 ? -19.703 -25.891 -16.547 1 93.75 94 GLY A N 1
ATOM 757 C CA . GLY A 1 94 ? -19.969 -27.297 -16.719 1 93.75 94 GLY A CA 1
ATOM 758 C C . GLY A 1 94 ? -20.094 -27.719 -18.172 1 93.75 94 GLY A C 1
ATOM 759 O O . GLY A 1 94 ? -19.625 -28.797 -18.562 1 93.75 94 GLY A O 1
ATOM 760 N N . THR A 1 95 ? -20.609 -26.828 -18.953 1 93.5 95 THR A N 1
ATOM 761 C CA . THR A 1 95 ? -20.891 -27.141 -20.344 1 93.5 95 THR A CA 1
ATOM 762 C C . THR A 1 95 ? -19.625 -27 -21.203 1 93.5 95 THR A C 1
ATOM 764 O O . THR A 1 95 ? -19.344 -27.859 -22.031 1 93.5 95 THR A O 1
ATOM 767 N N . HIS A 1 96 ? -18.812 -25.969 -20.953 1 96 96 HIS A N 1
ATOM 768 C CA . HIS A 1 96 ? -17.719 -25.656 -21.875 1 96 96 HIS A CA 1
ATOM 769 C C . HIS A 1 96 ? -16.359 -25.891 -21.219 1 96 96 HIS A C 1
ATOM 771 O O . HIS A 1 96 ? -15.32 -25.75 -21.875 1 96 96 HIS A O 1
ATOM 777 N N . ARG A 1 97 ? -16.375 -26.078 -19.938 1 94.44 97 ARG A N 1
ATOM 778 C CA . ARG A 1 97 ? -15.156 -26.344 -19.172 1 94.44 97 ARG A CA 1
ATOM 779 C C . ARG A 1 97 ? -14.18 -25.172 -19.25 1 94.44 97 ARG A C 1
ATOM 781 O O . ARG A 1 97 ? -12.977 -25.375 -19.438 1 94.44 97 ARG A O 1
ATOM 788 N N . GLU A 1 98 ? -14.758 -24.031 -19.359 1 94.94 98 GLU A N 1
ATOM 789 C CA . GLU A 1 98 ? -14 -22.797 -19.359 1 94.94 98 GLU A CA 1
ATOM 790 C C . GLU A 1 98 ? -14.273 -21.969 -18.109 1 94.94 98 GLU A C 1
ATOM 792 O O . GLU A 1 98 ? -15.32 -22.125 -17.469 1 94.94 98 GLU A O 1
ATOM 797 N N . THR A 1 99 ? -13.344 -21.141 -17.781 1 94.38 99 THR A N 1
ATOM 798 C CA . THR A 1 99 ? -13.516 -20.234 -16.656 1 94.38 99 THR A CA 1
ATOM 799 C C . THR A 1 99 ? -14.625 -19.234 -16.922 1 94.38 99 THR A C 1
ATOM 801 O O . THR A 1 99 ? -14.742 -18.703 -18.016 1 94.38 99 THR A O 1
ATOM 804 N N . LYS A 1 100 ? -15.469 -19.031 -15.945 1 96.56 100 LYS A N 1
ATOM 805 C CA . LYS A 1 100 ? -16.562 -18.062 -16.031 1 96.56 100 LYS A CA 1
ATOM 806 C C . LYS A 1 100 ? -16.078 -16.641 -15.781 1 96.56 100 LYS A C 1
ATOM 808 O O . LYS A 1 100 ? -16.312 -16.078 -14.711 1 96.56 100 LYS A O 1
ATOM 813 N N . LYS A 1 101 ? -15.594 -16 -16.797 1 95.44 101 LYS A N 1
ATOM 814 C CA . LYS A 1 101 ? -14.93 -14.711 -16.688 1 95.44 101 LYS A CA 1
ATOM 815 C C . LYS A 1 101 ? -15.922 -13.57 -16.922 1 95.44 101 LYS A C 1
ATOM 817 O O . LYS A 1 101 ? -15.562 -12.398 -16.797 1 95.44 101 LYS A O 1
ATOM 822 N N . MET A 1 102 ? -17.141 -13.938 -17.234 1 97.56 102 MET A N 1
ATOM 823 C CA . MET A 1 102 ? -18.141 -12.93 -17.578 1 97.56 102 MET A CA 1
ATOM 824 C C . MET A 1 102 ? -19.266 -12.922 -16.562 1 97.56 102 MET A C 1
ATOM 826 O O . MET A 1 102 ? -19.484 -13.914 -15.852 1 97.56 102 MET A O 1
ATOM 830 N N . PHE A 1 103 ? -19.984 -11.75 -16.453 1 98.12 103 PHE A N 1
ATOM 831 C CA . PHE A 1 103 ? -21.109 -11.562 -15.555 1 98.12 103 PHE A CA 1
ATOM 832 C C . PHE A 1 103 ? -22.328 -11.055 -16.312 1 98.12 103 PHE A C 1
ATOM 834 O O . PHE A 1 103 ? -22.25 -10.07 -17.031 1 98.12 103 PHE A O 1
ATOM 841 N N . CYS A 1 104 ? -23.375 -11.727 -16.203 1 98.19 104 CYS A N 1
ATOM 842 C CA . CYS A 1 104 ? -24.641 -11.273 -16.766 1 98.19 104 CYS A CA 1
ATOM 843 C C . CYS A 1 104 ? -25.359 -10.32 -15.805 1 98.19 104 CYS A C 1
ATOM 845 O O . CYS A 1 104 ? -25.75 -10.711 -14.703 1 98.19 104 CYS A O 1
ATOM 847 N N . GLU A 1 105 ? -25.562 -9.141 -16.219 1 97 105 GLU A N 1
ATOM 848 C CA . GLU A 1 105 ? -26.125 -8.117 -15.344 1 97 105 GLU A CA 1
ATOM 849 C C . GLU A 1 105 ? -27.609 -8.352 -15.109 1 97 105 GLU A C 1
ATOM 851 O O . GLU A 1 105 ? -28.156 -7.938 -14.086 1 97 105 GLU A O 1
ATOM 856 N N . VAL A 1 106 ? -28.188 -8.961 -15.992 1 96.62 106 VAL A N 1
ATOM 857 C CA . VAL A 1 106 ? -29.625 -9.203 -15.922 1 96.62 106 VAL A CA 1
ATOM 858 C C . VAL A 1 106 ? -29.906 -10.375 -14.977 1 96.62 106 VAL A C 1
ATOM 860 O O . VAL A 1 106 ? -30.672 -10.234 -14.023 1 96.62 106 VAL A O 1
ATOM 863 N N . ASP A 1 107 ? -29.297 -11.477 -15.164 1 96.38 107 ASP A N 1
ATOM 864 C CA . ASP A 1 107 ? -29.531 -12.68 -14.359 1 96.38 107 ASP A CA 1
ATOM 865 C C . ASP A 1 107 ? -28.656 -12.688 -13.117 1 96.38 107 ASP A C 1
ATOM 867 O O . ASP A 1 107 ? -28.812 -13.539 -12.242 1 96.38 107 ASP A O 1
ATOM 871 N N . ARG A 1 108 ? -27.656 -11.867 -13.094 1 96.69 108 ARG A N 1
ATOM 872 C CA . ARG A 1 108 ? -26.719 -11.773 -11.969 1 96.69 108 ARG A CA 1
ATOM 873 C C . ARG A 1 108 ? -25.984 -13.094 -11.758 1 96.69 108 ARG A C 1
ATOM 875 O O . ARG A 1 108 ? -25.938 -13.594 -10.633 1 96.69 108 ARG A O 1
ATOM 882 N N . SER A 1 109 ? -25.469 -13.625 -12.82 1 95.88 109 SER A N 1
ATOM 883 C CA . SER A 1 109 ? -24.797 -14.914 -12.758 1 95.88 109 SER A CA 1
ATOM 884 C C . SER A 1 109 ? -23.469 -14.883 -13.508 1 95.88 109 SER A C 1
ATOM 886 O O . SER A 1 109 ? -23.25 -14.023 -14.375 1 95.88 109 SER A O 1
ATOM 888 N N . LEU A 1 110 ? -22.609 -15.789 -13.133 1 97.06 110 LEU A N 1
ATOM 889 C CA . LEU A 1 110 ? -21.312 -15.938 -13.797 1 97.06 110 LEU A CA 1
ATOM 890 C C . LEU A 1 110 ? -21.453 -16.797 -15.055 1 97.06 110 LEU A C 1
ATOM 892 O O . LEU A 1 110 ? -22.172 -17.797 -15.055 1 97.06 110 LEU A O 1
ATOM 896 N N . LEU A 1 111 ? -20.719 -16.344 -16.156 1 97.25 111 LEU A N 1
ATOM 897 C CA . LEU A 1 111 ? -20.781 -17.047 -17.438 1 97.25 111 LEU A CA 1
ATOM 898 C C . LEU A 1 111 ? -19.375 -17.188 -18.031 1 97.25 111 LEU A C 1
ATOM 900 O O . LEU A 1 111 ? -18.5 -16.359 -17.781 1 97.25 111 LEU A O 1
ATOM 904 N N . CYS A 1 112 ? -19.25 -18.328 -18.75 1 96.94 112 CYS A N 1
ATOM 905 C CA . CYS A 1 112 ? -18.094 -18.359 -19.641 1 96.94 112 CYS A CA 1
ATOM 906 C C . CYS A 1 112 ? -18.359 -17.578 -20.922 1 96.94 112 CYS A C 1
ATOM 908 O O . CYS A 1 112 ? -19.484 -17.156 -21.172 1 96.94 112 CYS A O 1
ATOM 910 N N . LEU A 1 113 ? -17.328 -17.359 -21.656 1 96.25 113 LEU A N 1
ATOM 911 C CA . LEU A 1 113 ? -17.469 -16.531 -22.859 1 96.25 113 LEU A CA 1
ATOM 912 C C . LEU A 1 113 ? -18.453 -17.156 -23.828 1 96.25 113 LEU A C 1
ATOM 914 O O . LEU A 1 113 ? -19.234 -16.438 -24.469 1 96.25 113 LEU A O 1
ATOM 918 N N . LEU A 1 114 ? -18.469 -18.438 -23.922 1 96.75 114 LEU A N 1
ATOM 919 C CA . LEU A 1 114 ? -19.359 -19.125 -24.844 1 96.75 114 LEU A CA 1
ATOM 920 C C . LEU A 1 114 ? -20.812 -19.047 -24.359 1 96.75 114 LEU A C 1
ATOM 922 O O . LEU A 1 114 ? -21.734 -18.906 -25.172 1 96.75 114 LEU A O 1
ATOM 926 N N . CYS A 1 115 ? -21.031 -19.109 -23.094 1 96.62 115 CYS A N 1
ATOM 927 C CA . CYS A 1 115 ? -22.359 -19.031 -22.531 1 96.62 115 CYS A CA 1
ATOM 928 C C . CYS A 1 115 ? -22.953 -17.641 -22.734 1 96.62 115 CYS A C 1
ATOM 930 O O . CYS A 1 115 ? -24.172 -17.469 -22.719 1 96.62 115 CYS A O 1
ATOM 932 N N . CYS A 1 116 ? -22.078 -16.656 -22.938 1 96.94 116 CYS A N 1
ATOM 933 C CA . CYS A 1 116 ? -22.547 -15.297 -23.219 1 96.94 116 CYS A CA 1
ATOM 934 C C . CYS A 1 116 ? -23.344 -15.258 -24.516 1 96.94 116 CYS A C 1
ATOM 936 O O . CYS A 1 116 ? -24.25 -14.445 -24.672 1 96.94 116 CYS A O 1
ATOM 938 N N . SER A 1 117 ? -22.969 -16.156 -25.391 1 95.38 117 SER A N 1
ATOM 939 C CA . SER A 1 117 ? -23.594 -16.172 -26.703 1 95.38 117 SER A CA 1
ATOM 940 C C . SER A 1 117 ? -24.719 -17.203 -26.781 1 95.38 117 SER A C 1
ATOM 942 O O . SER A 1 117 ? -25.281 -17.453 -27.859 1 95.38 117 SER A O 1
ATOM 944 N N . SER A 1 118 ? -25.062 -17.828 -25.656 1 95.12 118 SER A N 1
ATOM 945 C CA . SER A 1 118 ? -26.109 -18.844 -25.641 1 95.12 118 SER A CA 1
ATOM 946 C C . SER A 1 118 ? -27.484 -18.203 -25.828 1 95.12 118 SER A C 1
ATOM 948 O O . SER A 1 118 ? -27.641 -16.984 -25.688 1 95.12 118 SER A O 1
ATOM 950 N N . GLN A 1 119 ? -28.484 -18.969 -26.047 1 94.5 119 GLN A N 1
ATOM 951 C CA . GLN A 1 119 ? -29.859 -18.516 -26.297 1 94.5 119 GLN A CA 1
ATOM 952 C C . GLN A 1 119 ? -30.422 -17.797 -25.062 1 94.5 119 GLN A C 1
ATOM 954 O O . GLN A 1 119 ? -31.141 -16.812 -25.203 1 94.5 119 GLN A O 1
ATOM 959 N N . GLU A 1 120 ? -30.031 -18.188 -23.953 1 94.19 120 GLU A N 1
ATOM 960 C CA . GLU A 1 120 ? -30.562 -17.672 -22.703 1 94.19 120 GLU A CA 1
ATOM 961 C C . GLU A 1 120 ? -29.984 -16.281 -22.406 1 94.19 120 GLU A C 1
ATOM 963 O O . GLU A 1 120 ? -30.656 -15.445 -21.781 1 94.19 120 GLU A O 1
ATOM 968 N N . HIS A 1 121 ? -28.656 -16.016 -22.984 1 96.25 121 HIS A N 1
ATOM 969 C CA . HIS A 1 121 ? -27.984 -14.82 -22.5 1 96.25 121 HIS A CA 1
ATOM 970 C C . HIS A 1 121 ? -27.594 -13.898 -23.641 1 96.25 121 HIS A C 1
ATOM 972 O O . HIS A 1 121 ? -27.156 -12.766 -23.422 1 96.25 121 HIS A O 1
ATOM 978 N N . ARG A 1 122 ? -27.734 -14.273 -24.875 1 95.12 122 ARG A N 1
ATOM 979 C CA . ARG A 1 122 ? -27.188 -13.578 -26.047 1 95.12 122 ARG A CA 1
ATOM 980 C C . ARG A 1 122 ? -27.703 -12.148 -26.109 1 95.12 122 ARG A C 1
ATOM 982 O O . ARG A 1 122 ? -27.047 -11.273 -26.688 1 95.12 122 ARG A O 1
ATOM 989 N N . TYR A 1 123 ? -28.906 -11.859 -25.516 1 96.5 123 TYR A N 1
ATOM 990 C CA . TYR A 1 123 ? -29.453 -10.516 -25.609 1 96.5 123 TYR A CA 1
ATOM 991 C C . TYR A 1 123 ? -29.297 -9.773 -24.281 1 96.5 123 TYR A C 1
ATOM 993 O O . TYR A 1 123 ? -29.797 -8.664 -24.109 1 96.5 123 TYR A O 1
ATOM 1001 N N . HIS A 1 124 ? -28.625 -10.352 -23.344 1 97.44 124 HIS A N 1
ATOM 1002 C CA . HIS A 1 124 ? -28.391 -9.695 -22.062 1 97.44 124 HIS A CA 1
ATOM 1003 C C . HIS A 1 124 ? -27.125 -8.852 -22.109 1 97.44 124 HIS A C 1
ATOM 1005 O O . HIS A 1 124 ? -26.312 -8.969 -23.031 1 97.44 124 HIS A O 1
ATOM 1011 N N . ARG A 1 125 ? -27.016 -7.891 -21.188 1 97.12 125 ARG A N 1
ATOM 1012 C CA . ARG A 1 125 ? -25.781 -7.137 -21 1 97.12 125 ARG A CA 1
ATOM 1013 C C . ARG A 1 125 ? -24.797 -7.91 -20.141 1 97.12 125 ARG A C 1
ATOM 1015 O O . ARG A 1 125 ? -25.156 -8.445 -19.094 1 97.12 125 ARG A O 1
ATOM 1022 N N . HIS A 1 126 ? -23.578 -8.055 -20.703 1 97.69 126 HIS A N 1
ATOM 1023 C CA . HIS A 1 126 ? -22.516 -8.773 -19.984 1 97.69 126 HIS A CA 1
ATOM 1024 C C . HIS A 1 126 ? -21.312 -7.883 -19.75 1 97.69 126 HIS A C 1
ATOM 1026 O O . HIS A 1 126 ? -21.094 -6.906 -20.469 1 97.69 126 HIS A O 1
ATOM 1032 N N . CYS A 1 127 ? -20.578 -8.117 -18.719 1 97.62 127 CYS A N 1
ATOM 1033 C CA . CYS A 1 127 ? -19.312 -7.461 -18.469 1 97.62 127 CYS A CA 1
ATOM 1034 C C . CYS A 1 127 ? -18.328 -8.414 -17.781 1 97.62 127 CYS A C 1
ATOM 1036 O O . CYS A 1 127 ? -18.734 -9.445 -17.25 1 97.62 127 CYS A O 1
ATOM 1038 N N . PRO A 1 128 ? -17.109 -8.078 -17.938 1 96.62 128 PRO A N 1
ATOM 1039 C CA . PRO A 1 128 ? -16.141 -8.906 -17.219 1 96.62 128 PRO A CA 1
ATOM 1040 C C . PRO A 1 128 ? -16.406 -8.945 -15.711 1 96.62 128 PRO A C 1
ATOM 1042 O O . PRO A 1 128 ? -16.812 -7.938 -15.133 1 96.62 128 PRO A O 1
ATOM 1045 N N . VAL A 1 129 ? -16.188 -10.094 -15.133 1 96.12 129 VAL A N 1
ATOM 1046 C CA . VAL A 1 129 ? -16.531 -10.32 -13.734 1 96.12 129 VAL A CA 1
ATOM 1047 C C . VAL A 1 129 ? -15.773 -9.312 -12.859 1 96.12 129 VAL A C 1
ATOM 1049 O O . VAL A 1 129 ? -16.312 -8.836 -11.852 1 96.12 129 VAL A O 1
ATOM 1052 N N . GLU A 1 130 ? -14.57 -8.984 -13.203 1 92.88 130 GLU A N 1
ATOM 1053 C CA . GLU A 1 130 ? -13.773 -8.023 -12.438 1 92.88 130 GLU A CA 1
ATOM 1054 C C . GLU A 1 130 ? -14.461 -6.66 -12.391 1 92.88 130 GLU A C 1
ATOM 1056 O O . GLU A 1 130 ? -14.484 -6.012 -11.336 1 92.88 130 GLU A O 1
ATOM 1061 N N . TRP A 1 131 ? -14.961 -6.309 -13.438 1 94.81 131 TRP A N 1
ATOM 1062 C CA . TRP A 1 131 ? -15.641 -5.02 -13.531 1 94.81 131 TRP A CA 1
ATOM 1063 C C . TRP A 1 131 ? -16.922 -5.02 -12.711 1 94.81 131 TRP A C 1
ATOM 1065 O O . TRP A 1 131 ? -17.203 -4.059 -11.984 1 94.81 131 TRP A O 1
ATOM 1075 N N . ALA A 1 132 ? -17.641 -6 -12.828 1 95.88 132 ALA A N 1
ATOM 1076 C CA . ALA A 1 132 ? -18.891 -6.113 -12.078 1 95.88 132 ALA A CA 1
ATOM 1077 C C . ALA A 1 132 ? -18.625 -6.047 -10.578 1 95.88 132 ALA A C 1
ATOM 1079 O O . ALA A 1 132 ? -19.359 -5.371 -9.844 1 95.88 132 ALA A O 1
ATOM 1080 N N . ALA A 1 133 ? -17.625 -6.789 -10.172 1 93.75 133 ALA A N 1
ATOM 1081 C CA . ALA A 1 133 ? -17.281 -6.809 -8.758 1 93.75 133 ALA A CA 1
ATOM 1082 C C . ALA A 1 133 ? -16.906 -5.414 -8.258 1 93.75 133 ALA A C 1
ATOM 1084 O O . ALA A 1 133 ? -17.359 -4.98 -7.203 1 93.75 133 ALA A O 1
ATOM 1085 N N . GLU A 1 134 ? -16.094 -4.703 -9 1 91.56 134 GLU A N 1
ATOM 1086 C CA . GLU A 1 134 ? -15.664 -3.359 -8.625 1 91.56 134 GLU A CA 1
ATOM 1087 C C . GLU A 1 134 ? -16.844 -2.389 -8.609 1 91.56 134 GLU A C 1
ATOM 1089 O O . GLU A 1 134 ? -16.953 -1.562 -7.699 1 91.56 134 GLU A O 1
ATOM 1094 N N . GLU A 1 135 ? -17.625 -2.502 -9.562 1 93.5 135 GLU A N 1
ATOM 1095 C CA . GLU A 1 135 ? -18.812 -1.643 -9.625 1 93.5 135 GLU A CA 1
ATOM 1096 C C . GLU A 1 135 ? -19.719 -1.868 -8.43 1 93.5 135 GLU A C 1
ATOM 1098 O O . GLU A 1 135 ? -20.25 -0.913 -7.852 1 93.5 135 GLU A O 1
ATOM 1103 N N . CYS A 1 136 ? -19.938 -3.062 -8.148 1 92.44 136 CYS A N 1
ATOM 1104 C CA . CYS A 1 136 ? -20.75 -3.391 -6.988 1 92.44 136 CYS A CA 1
ATOM 1105 C C . CYS A 1 136 ? -20.172 -2.785 -5.715 1 92.44 136 CYS A C 1
ATOM 1107 O O . CYS A 1 136 ? -20.906 -2.227 -4.898 1 92.44 136 CYS A O 1
ATOM 1109 N N . ARG A 1 137 ? -18.891 -2.881 -5.559 1 88.69 137 ARG A N 1
ATOM 1110 C CA . ARG A 1 137 ? -18.219 -2.33 -4.383 1 88.69 137 ARG A CA 1
ATOM 1111 C C . ARG A 1 137 ? -18.375 -0.815 -4.32 1 88.69 137 ARG A C 1
ATOM 1113 O O . ARG A 1 137 ? -18.641 -0.258 -3.254 1 88.69 137 ARG A O 1
ATOM 1120 N N . GLU A 1 138 ? -18.234 -0.196 -5.438 1 90.25 138 GLU A N 1
ATOM 1121 C CA . GLU A 1 138 ? -18.375 1.256 -5.5 1 90.25 138 GLU A CA 1
ATOM 1122 C C . GLU A 1 138 ? -19.797 1.686 -5.121 1 90.25 138 GLU A C 1
ATOM 1124 O O . GLU A 1 138 ? -19.984 2.686 -4.422 1 90.25 138 GLU A O 1
ATOM 1129 N N . LYS A 1 139 ? -20.703 0.945 -5.582 1 92.38 139 LYS A N 1
ATOM 1130 C CA . LYS A 1 139 ? -22.094 1.246 -5.242 1 92.38 139 LYS A CA 1
ATOM 1131 C C . LYS A 1 139 ? -22.344 1.079 -3.748 1 92.38 139 LYS A C 1
ATOM 1133 O O . LYS A 1 139 ? -23 1.91 -3.127 1 92.38 139 LYS A O 1
ATOM 1138 N N . LEU A 1 140 ? -21.844 0.057 -3.26 1 89.19 140 LEU A N 1
ATOM 1139 C CA . LEU A 1 140 ? -21.969 -0.192 -1.829 1 89.19 140 LEU A CA 1
ATOM 1140 C C . LEU A 1 140 ? -21.312 0.921 -1.02 1 89.19 140 LEU A C 1
ATOM 1142 O O . LEU A 1 140 ? -21.875 1.373 -0.014 1 89.19 140 LEU A O 1
ATOM 1146 N N . LEU A 1 141 ? -20.172 1.341 -1.484 1 86.31 141 LEU A N 1
ATOM 1147 C CA . LEU A 1 141 ? -19.453 2.414 -0.811 1 86.31 141 LEU A CA 1
ATOM 1148 C C . LEU A 1 141 ? -20.266 3.707 -0.821 1 86.31 141 LEU A C 1
ATOM 1150 O O . LEU A 1 141 ? -20.328 4.406 0.191 1 86.31 141 LEU A O 1
ATOM 1154 N N . THR A 1 142 ? -20.781 3.957 -1.902 1 91.06 142 THR A N 1
ATOM 1155 C CA . THR A 1 142 ? -21.594 5.168 -2.037 1 91.06 142 THR A CA 1
ATOM 1156 C C . THR A 1 142 ? -22.797 5.125 -1.103 1 91.06 142 THR A C 1
ATOM 1158 O O . THR A 1 142 ? -23.109 6.117 -0.448 1 91.06 142 THR A O 1
ATOM 1161 N N . LYS A 1 143 ? -23.406 4.02 -1.014 1 91.25 143 LYS A N 1
ATOM 1162 C CA . LYS A 1 143 ? -24.562 3.857 -0.126 1 91.25 143 LYS A CA 1
ATOM 1163 C C . LYS A 1 143 ? -24.141 3.988 1.337 1 91.25 143 LYS A C 1
ATOM 1165 O O . LYS A 1 143 ? -24.828 4.641 2.127 1 91.25 143 LYS A O 1
ATOM 1170 N N . MET A 1 144 ? -23.062 3.359 1.615 1 82.62 144 MET A N 1
ATOM 1171 C CA . MET A 1 144 ? -22.547 3.438 2.977 1 82.62 144 MET A CA 1
ATOM 1172 C C . MET A 1 144 ? -22.219 4.879 3.354 1 82.62 144 MET A C 1
ATOM 1174 O O . MET A 1 144 ? -22.484 5.309 4.48 1 82.62 144 MET A O 1
ATOM 1178 N N . GLN A 1 145 ? -21.641 5.559 2.383 1 82.12 145 GLN A N 1
ATOM 1179 C CA . GLN A 1 145 ? -21.312 6.961 2.604 1 82.12 145 GLN A CA 1
ATOM 1180 C C . GLN A 1 145 ? -22.562 7.785 2.885 1 82.12 145 GLN A C 1
ATOM 1182 O O . GLN A 1 145 ? -22.578 8.609 3.803 1 82.12 145 GLN A O 1
ATOM 1187 N N . SER A 1 146 ? -23.562 7.543 2.16 1 89.19 146 SER A N 1
ATOM 1188 C CA . SER A 1 146 ? -24.828 8.258 2.346 1 89.19 146 SER A CA 1
ATOM 1189 C C . SER A 1 146 ? -25.422 7.969 3.719 1 89.19 146 SER A C 1
ATOM 1191 O O . SER A 1 146 ? -25.875 8.883 4.406 1 89.19 146 SER A O 1
ATOM 1193 N N . LEU A 1 147 ? -25.375 6.77 4.078 1 85.75 147 LEU A N 1
ATOM 1194 C CA . LEU A 1 147 ? -25.906 6.379 5.379 1 85.75 147 LEU A CA 1
ATOM 1195 C C . LEU A 1 147 ? -25.094 7.004 6.508 1 85.75 147 LEU A C 1
ATOM 1197 O O . LEU A 1 147 ? -25.656 7.445 7.516 1 85.75 147 LEU A O 1
ATOM 1201 N N . TRP A 1 148 ? -23.891 7.016 6.301 1 78.56 148 TRP A N 1
ATOM 1202 C CA . TRP A 1 148 ? -23 7.609 7.293 1 78.56 148 TRP A CA 1
ATOM 1203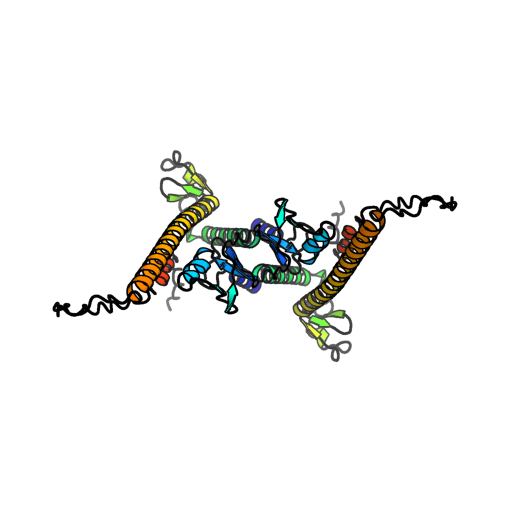 C C . TRP A 1 148 ? -23.25 9.102 7.434 1 78.56 148 TRP A C 1
ATOM 1205 O O . TRP A 1 148 ? -23.297 9.633 8.547 1 78.56 148 TRP A O 1
ATOM 1215 N N . GLU A 1 149 ? -23.375 9.773 6.348 1 80.94 149 GLU A N 1
ATOM 1216 C CA . GLU A 1 149 ? -23.688 11.203 6.371 1 80.94 149 GLU A CA 1
ATOM 1217 C C . GLU A 1 149 ? -24.984 11.477 7.121 1 80.94 149 GLU A C 1
ATOM 1219 O O . GLU A 1 149 ? -25.062 12.438 7.895 1 80.94 149 GLU A O 1
ATOM 1224 N N . LYS A 1 150 ? -25.875 10.68 6.875 1 86.44 150 LYS A N 1
ATOM 1225 C CA . LYS A 1 150 ? -27.156 10.812 7.578 1 86.44 150 LYS A CA 1
ATOM 1226 C C . LYS A 1 150 ? -26.984 10.578 9.078 1 86.44 150 LYS A C 1
ATOM 1228 O O . LYS A 1 150 ? -27.578 11.289 9.891 1 86.44 150 LYS A O 1
ATOM 1233 N N . ALA A 1 151 ? -26.25 9.602 9.375 1 79.81 151 ALA A N 1
ATOM 1234 C CA . ALA A 1 151 ? -25.969 9.297 10.773 1 79.81 151 ALA A CA 1
ATOM 1235 C C . ALA A 1 151 ? -25.266 10.461 11.461 1 79.81 151 ALA A C 1
ATOM 1237 O O . ALA A 1 151 ? -25.594 10.812 12.594 1 79.81 151 ALA A O 1
ATOM 1238 N N . CYS A 1 152 ? -24.328 11.023 10.742 1 73.06 152 CYS A N 1
ATOM 1239 C CA . CYS A 1 152 ? -23.609 12.18 11.266 1 73.06 152 CYS A CA 1
ATOM 1240 C C . CYS A 1 152 ? -24.547 13.359 11.484 1 73.06 152 CYS A C 1
ATOM 1242 O O . CYS A 1 152 ? -24.469 14.039 12.508 1 73.06 152 CYS A O 1
ATOM 1244 N N . GLU A 1 153 ? -25.406 13.609 10.602 1 83 153 GLU A N 1
ATOM 1245 C CA . GLU A 1 153 ? -26.391 14.68 10.727 1 83 153 GLU A CA 1
ATOM 1246 C C . GLU A 1 153 ? -27.297 14.453 11.93 1 83 153 GLU A C 1
ATOM 1248 O O . GLU A 1 153 ? -27.578 15.391 12.68 1 83 153 GLU A O 1
ATOM 1253 N N . ASN A 1 154 ? -27.703 13.281 12.062 1 84.38 154 ASN A N 1
ATOM 1254 C CA . ASN A 1 154 ? -28.547 12.938 13.195 1 84.38 154 ASN A CA 1
ATOM 1255 C C . ASN A 1 154 ? -27.844 13.156 14.523 1 84.38 154 ASN A C 1
ATOM 1257 O O . ASN A 1 154 ? -28.438 13.664 15.477 1 84.38 154 ASN A O 1
ATOM 1261 N N . GLN A 1 155 ? -26.625 12.758 14.508 1 76.62 155 GLN A N 1
ATOM 1262 C CA . GLN A 1 155 ? -25.844 12.945 15.719 1 76.62 155 GLN A CA 1
ATOM 1263 C C . GLN A 1 155 ? -25.656 14.43 16.016 1 76.62 155 GLN A C 1
ATOM 1265 O O . GLN A 1 155 ? -25.734 14.844 17.172 1 76.62 155 GLN A O 1
ATOM 1270 N N . ARG A 1 156 ? -25.391 15.234 15.047 1 77.06 156 ARG A N 1
ATOM 1271 C CA . ARG A 1 156 ? -25.266 16.672 15.211 1 77.06 156 ARG A CA 1
ATOM 1272 C C . ARG A 1 156 ? -26.547 17.281 15.758 1 77.06 156 ARG A C 1
ATOM 1274 O O . ARG A 1 156 ? -26.516 18.125 16.656 1 77.06 156 ARG A O 1
ATOM 1281 N N . ASN A 1 157 ? -27.594 16.797 15.25 1 83.62 157 ASN A N 1
ATOM 1282 C CA . ASN A 1 157 ? -28.891 17.266 15.703 1 83.62 157 ASN A CA 1
ATOM 1283 C C . ASN A 1 157 ? -29.156 16.891 17.156 1 83.62 157 ASN A C 1
ATOM 1285 O O . ASN A 1 157 ? -29.672 17.703 17.938 1 83.62 157 ASN A O 1
ATOM 1289 N N . LEU A 1 158 ? -28.797 15.719 17.484 1 83.62 158 LEU A N 1
ATOM 1290 C CA . LEU A 1 158 ? -28.953 15.25 18.859 1 83.62 158 LEU A CA 1
ATOM 1291 C C . LEU A 1 158 ? -28.109 16.078 19.812 1 83.62 158 LEU A C 1
ATOM 1293 O O . LEU A 1 158 ? -28.562 16.453 20.906 1 83.62 158 LEU A O 1
ATOM 1297 N N . ASN A 1 159 ? -26.906 16.312 19.422 1 76.94 159 ASN A N 1
ATOM 1298 C CA . ASN A 1 159 ? -26.016 17.125 20.234 1 76.94 159 ASN A CA 1
ATOM 1299 C C . ASN A 1 159 ? -26.562 18.547 20.406 1 76.94 159 ASN A C 1
ATOM 1301 O O . ASN A 1 159 ? -26.453 19.109 21.5 1 76.94 159 ASN A O 1
ATOM 1305 N N . MET A 1 160 ? -27.078 19.125 19.406 1 83.31 160 MET A N 1
ATOM 1306 C CA . MET A 1 160 ? -27.672 20.469 19.469 1 83.31 160 MET A CA 1
ATOM 1307 C C . MET A 1 160 ? -28.875 20.469 20.422 1 83.31 160 MET A C 1
ATOM 1309 O O . MET A 1 160 ? -29.031 21.406 21.203 1 83.31 160 MET A O 1
ATOM 1313 N N . GLU A 1 161 ? -29.641 19.453 20.297 1 84.06 161 GLU A N 1
ATOM 1314 C CA . GLU A 1 161 ? -30.797 19.344 21.188 1 84.06 161 GLU A CA 1
ATOM 1315 C C . GLU A 1 161 ? -30.359 19.172 22.641 1 84.06 161 GLU A C 1
ATOM 1317 O O . GLU A 1 161 ? -30.953 19.766 23.531 1 84.06 161 GLU A O 1
ATOM 1322 N N . THR A 1 162 ? -29.375 18.406 22.859 1 81.88 162 THR A N 1
ATOM 1323 C CA . THR A 1 162 ? -28.844 18.188 24.203 1 81.88 162 THR A CA 1
ATOM 1324 C C . THR A 1 162 ? -28.281 19.484 24.781 1 81.88 162 THR A C 1
ATOM 1326 O O . THR A 1 162 ? -28.5 19.797 25.953 1 81.88 162 THR A O 1
ATOM 1329 N N . THR A 1 163 ? -27.578 20.219 24 1 81.12 163 THR A N 1
ATOM 1330 C CA . THR A 1 163 ? -27.031 21.516 24.406 1 81.12 163 THR A CA 1
ATOM 1331 C C . THR A 1 163 ? -28.156 22.5 24.734 1 81.12 163 THR A C 1
ATOM 1333 O O . THR A 1 163 ? -28.078 23.234 25.719 1 81.12 163 THR A O 1
ATOM 1336 N N . ARG A 1 164 ? -29.234 22.484 24.031 1 83.81 164 ARG A N 1
ATOM 1337 C CA . ARG A 1 164 ? -30.406 23.328 24.266 1 83.81 164 ARG A CA 1
ATOM 1338 C C . ARG A 1 164 ? -31.109 22.953 25.562 1 83.81 164 ARG A C 1
ATOM 1340 O O . ARG A 1 164 ? -31.5 23.828 26.344 1 83.81 164 ARG A O 1
ATOM 1347 N N . ILE A 1 165 ? -31.203 21.75 25.828 1 82.94 165 ILE A N 1
ATOM 1348 C CA . ILE A 1 165 ? -31.875 21.266 27.047 1 82.94 165 ILE A CA 1
ATOM 1349 C C . ILE A 1 165 ? -31.031 21.625 28.266 1 82.94 165 ILE A C 1
ATOM 1351 O O . ILE A 1 165 ? -31.578 22.047 29.297 1 82.94 165 ILE A O 1
ATOM 1355 N N . SER A 1 166 ? -29.734 21.484 28.156 1 80.44 166 SER A N 1
ATOM 1356 C CA . SER A 1 166 ? -28.844 21.844 29.266 1 80.44 166 SER A CA 1
ATOM 1357 C C . SER A 1 166 ? -28.906 23.328 29.562 1 80.44 166 SER A C 1
ATOM 1359 O O . SER A 1 166 ? -28.859 23.734 30.734 1 80.44 166 SER A O 1
ATOM 1361 N N . HIS A 1 167 ? -29.109 24.188 28.625 1 80.12 167 HIS A N 1
ATOM 1362 C CA . HIS A 1 167 ? -29.25 25.625 28.797 1 80.12 167 HIS A CA 1
ATOM 1363 C C . HIS A 1 167 ? -30.578 25.984 29.453 1 80.12 167 HIS A C 1
ATOM 1365 O O . HIS A 1 167 ? -30.656 26.906 30.266 1 80.12 167 HIS A O 1
ATOM 1371 N N . TRP A 1 168 ? -31.625 25.234 29.266 1 71.19 168 TRP A N 1
ATOM 1372 C CA . TRP A 1 168 ? -32.938 25.453 29.875 1 71.19 168 TRP A CA 1
ATOM 1373 C C . TRP A 1 168 ? -32.938 24.984 31.328 1 71.19 168 TRP A C 1
ATOM 1375 O O . TRP A 1 168 ? -33.562 25.609 32.188 1 71.19 168 TRP A O 1
ATOM 1385 N N . LYS A 1 169 ? -32.156 24.062 31.656 1 67.25 169 LYS A N 1
ATOM 1386 C CA . LYS A 1 169 ? -32.094 23.578 33.031 1 67.25 169 LYS A CA 1
ATOM 1387 C C . LYS A 1 169 ? -31.391 24.594 33.938 1 67.25 169 LYS A C 1
ATOM 1389 O O . LYS A 1 169 ? -31.703 24.703 35.125 1 67.25 169 LYS A O 1
ATOM 1394 N N . VAL A 1 170 ? -30.531 25.422 33.469 1 63.47 170 VAL A N 1
ATOM 1395 C CA . VAL A 1 170 ? -29.812 26.406 34.25 1 63.47 170 VAL A CA 1
ATOM 1396 C C . VAL A 1 170 ? -30.688 27.625 34.469 1 63.47 170 VAL A C 1
ATOM 1398 O O . VAL A 1 170 ? -30.406 28.453 35.375 1 63.47 170 VAL A O 1
ATOM 1401 N N . PHE A 1 171 ? -31.734 27.922 33.75 1 56.41 171 PHE A N 1
ATOM 1402 C CA . PHE A 1 171 ? -32.625 29.047 34.031 1 56.41 171 PHE A CA 1
ATOM 1403 C C . PHE A 1 171 ? -33.562 28.719 35.188 1 56.41 171 PHE A C 1
ATOM 1405 O O . PHE A 1 171 ? -34.406 27.828 35.062 1 56.41 171 PHE A O 1
ATOM 1412 N N . PRO A 1 172 ? -33.125 29 36.469 1 52.81 172 PRO A N 1
ATOM 1413 C CA . PRO A 1 172 ? -33.969 28.906 37.656 1 52.81 172 PRO A CA 1
ATOM 1414 C C . PRO A 1 172 ? -35.344 29.547 37.438 1 52.81 172 PRO A C 1
ATOM 1416 O O . PRO A 1 172 ? -35.469 30.609 36.812 1 52.81 172 PRO A O 1
ATOM 1419 N N . CYS A 1 173 ? -36.406 28.719 37.125 1 48.62 173 CYS A N 1
ATOM 1420 C CA . CYS A 1 173 ? -37.75 29.281 37.312 1 48.62 173 CYS A CA 1
ATOM 1421 C C . CYS A 1 173 ? -37.812 30.078 38.625 1 48.62 173 CYS A C 1
ATOM 1423 O O . CYS A 1 173 ? -37.719 29.5 39.688 1 48.62 173 CYS A O 1
ATOM 1425 N N . ARG A 1 174 ? -37.344 31.156 38.781 1 43.72 174 ARG A N 1
ATOM 1426 C CA . ARG A 1 174 ? -37.719 32.062 39.875 1 43.72 174 ARG A CA 1
ATOM 1427 C C . ARG A 1 174 ? -39.219 32.094 40.062 1 43.72 174 ARG A C 1
ATOM 1429 O O . ARG A 1 174 ? -39.75 32.938 40.781 1 43.72 174 ARG A O 1
ATOM 1436 N N . SER A 1 175 ? -40.062 31.438 39.219 1 42.03 175 SER A N 1
ATOM 1437 C CA . SER A 1 175 ? -41.438 31.5 39.719 1 42.03 175 SER A CA 1
ATOM 1438 C C . SER A 1 175 ? -41.594 30.672 41 1 42.03 175 SER A C 1
ATOM 1440 O O . SER A 1 175 ? -41.312 29.469 41 1 42.03 175 SER A O 1
ATOM 1442 N N . GLU A 1 176 ? -41.625 31.25 42.188 1 39.91 176 GLU A N 1
ATOM 1443 C CA . GLU A 1 176 ? -41.969 30.859 43.562 1 39.91 176 GLU A CA 1
ATOM 1444 C C . GLU A 1 176 ? -43.062 29.812 43.562 1 39.91 176 GLU A C 1
ATOM 1446 O O . GLU A 1 176 ? -42.906 28.703 44.094 1 39.91 176 GLU A O 1
ATOM 1451 N N . SER A 1 177 ? -44.406 30.125 44.312 1 39.81 177 SER A N 1
ATOM 1452 C CA . SER A 1 177 ? -45.219 29.438 45.312 1 39.81 177 SER A CA 1
ATOM 1453 C C . SER A 1 177 ? -46.094 28.375 44.656 1 39.81 177 SER A C 1
ATOM 1455 O O . SER A 1 177 ? -46.812 27.641 45.375 1 39.81 177 SER A O 1
ATOM 1457 N N . VAL A 1 178 ? -46.812 28.516 43.562 1 43.91 178 VAL A N 1
ATOM 1458 C CA . VAL A 1 178 ? -47.969 27.641 43.688 1 43.91 178 VAL A CA 1
ATOM 1459 C C . VAL A 1 178 ? -47.531 26.188 43.594 1 43.91 178 VAL A C 1
ATOM 1461 O O . VAL A 1 178 ? -46.719 25.812 42.75 1 43.91 178 VAL A O 1
ATOM 1464 N N . PRO A 1 179 ? -47.688 25.328 44.656 1 42.03 179 PRO A N 1
ATOM 1465 C CA . PRO A 1 179 ? -47.406 23.906 44.875 1 42.03 179 PRO A CA 1
ATOM 1466 C C . PRO A 1 179 ? -47.812 23.047 43.656 1 42.03 179 PRO A C 1
ATOM 1468 O O . PRO A 1 179 ? -49 22.641 43.562 1 42.03 179 PRO A O 1
ATOM 1471 N N . LEU A 1 180 ? -47.75 23.562 42.375 1 38.75 180 LEU A N 1
ATOM 1472 C CA . LEU A 1 180 ? -48.375 22.562 41.5 1 38.75 180 LEU A CA 1
ATOM 1473 C C . LEU A 1 180 ? -47.688 21.203 41.656 1 38.75 180 LEU A C 1
ATOM 1475 O O . LEU A 1 180 ? -46.469 21.141 41.906 1 38.75 180 LEU A O 1
ATOM 1479 N N . HIS A 1 181 ? -48.438 20.141 42 1 39 181 HIS A N 1
ATOM 1480 C CA . HIS A 1 181 ? -48.188 18.703 42.062 1 39 181 HIS A CA 1
ATOM 1481 C C . HIS A 1 181 ? -47.406 18.234 40.875 1 39 181 HIS A C 1
ATOM 1483 O O . HIS A 1 181 ? -47.906 18.25 39.75 1 39 181 HIS A O 1
ATOM 1489 N N . ILE A 1 182 ? -46.219 18.625 40.719 1 38.53 182 ILE A N 1
ATOM 1490 C CA . ILE A 1 182 ? -45.438 18.188 39.562 1 38.53 182 ILE A CA 1
ATOM 1491 C C . ILE A 1 182 ? -45.375 16.672 39.531 1 38.53 182 ILE A C 1
ATOM 1493 O O . ILE A 1 182 ? -44.906 16.047 40.5 1 38.53 182 ILE A O 1
ATOM 1497 N N . PRO A 1 183 ? -46.188 15.961 38.688 1 37.72 183 PRO A N 1
ATOM 1498 C CA . PRO A 1 183 ? -46.031 14.508 38.594 1 37.72 183 PRO A CA 1
ATOM 1499 C C . PRO A 1 183 ? -44.594 14.062 38.406 1 37.72 183 PRO A C 1
ATOM 1501 O O . PRO A 1 183 ? -43.75 14.852 38 1 37.72 183 PRO A O 1
ATOM 1504 N N . GLN A 1 184 ? -44.219 12.984 39.188 1 33.94 184 GLN A N 1
ATOM 1505 C CA . GLN A 1 184 ? -42.969 12.266 39.281 1 33.94 184 GLN A CA 1
ATOM 1506 C C . GLN A 1 184 ? -42.406 11.922 37.906 1 33.94 184 GLN A C 1
ATOM 1508 O O . GLN A 1 184 ? -43.125 11.406 37.062 1 33.94 184 GLN A O 1
ATOM 1513 N N . PRO A 1 185 ? -41.469 12.703 37.469 1 37.47 185 PRO A N 1
ATOM 1514 C CA . PRO A 1 185 ? -40.875 12.375 36.156 1 37.47 185 PRO A CA 1
ATOM 1515 C C . PRO A 1 185 ? -40.5 10.906 36.031 1 37.47 185 PRO A C 1
ATOM 1517 O O . PRO A 1 185 ? -40.062 10.305 37.031 1 37.47 185 PRO A O 1
ATOM 1520 N N . LEU A 1 186 ? -41.25 10.062 35.281 1 34.56 186 LEU A N 1
ATOM 1521 C CA . LEU A 1 186 ? -40.875 8.695 34.938 1 34.56 186 LEU A CA 1
ATOM 1522 C C . LEU A 1 186 ? -39.406 8.625 34.5 1 34.56 186 LEU A C 1
ATOM 1524 O O . LEU A 1 186 ? -38.906 9.5 33.781 1 34.56 186 LEU A O 1
ATOM 1528 N N . ASN A 1 187 ? -38.594 8.102 35.438 1 33.22 187 ASN A N 1
ATOM 1529 C CA . ASN A 1 187 ? -37.188 7.738 35.25 1 33.22 187 ASN A CA 1
ATOM 1530 C C . ASN A 1 187 ? -36.969 6.965 33.969 1 33.22 187 ASN A C 1
ATOM 1532 O O . ASN A 1 187 ? -37.312 5.781 33.875 1 33.22 187 ASN A O 1
ATOM 1536 N N . LEU A 1 188 ? -37.312 7.559 32.812 1 29.98 188 LEU A N 1
ATOM 1537 C CA . LEU A 1 188 ? -36.969 6.812 31.594 1 29.98 188 LEU A CA 1
ATOM 1538 C C . LEU A 1 188 ? -35.469 6.449 31.578 1 29.98 188 LEU A C 1
ATOM 1540 O O . LEU A 1 188 ? -34.625 7.297 31.266 1 29.98 188 LEU A O 1
ATOM 1544 N N . GLU A 1 189 ? -34.969 5.734 32.562 1 34.19 189 GLU A N 1
ATOM 1545 C CA . GLU A 1 189 ? -33.656 5.125 32.469 1 34.19 189 GLU A CA 1
ATOM 1546 C C . GLU A 1 189 ? -33.531 4.32 31.172 1 34.19 189 GLU A C 1
ATOM 1548 O O . GLU A 1 189 ? -33.75 3.107 31.156 1 34.19 189 GLU A O 1
ATOM 1553 N N . LEU A 1 190 ? -34.156 4.613 30.047 1 30.64 190 LEU A N 1
ATOM 1554 C CA . LEU A 1 190 ? -33.844 3.658 29 1 30.64 190 LEU A CA 1
ATOM 1555 C C . LEU A 1 190 ? -32.344 3.66 28.719 1 30.64 190 LEU A C 1
ATOM 1557 O O . LEU A 1 190 ? -31.766 4.699 28.375 1 30.64 190 LEU A O 1
ATOM 1561 N N . ARG A 1 191 ? -31.578 2.812 29.453 1 26.95 191 ARG A N 1
ATOM 1562 C CA . ARG A 1 191 ? -30.203 2.42 29.172 1 26.95 191 ARG A CA 1
ATOM 1563 C C . ARG A 1 191 ? -30.031 2.068 27.703 1 26.95 191 ARG A C 1
ATOM 1565 O O . ARG A 1 191 ? -30.703 1.168 27.188 1 26.95 191 ARG A O 1
ATOM 1572 N N . ALA A 1 192 ? -29.797 3.07 26.891 1 31.61 192 ALA A N 1
ATOM 1573 C CA . ALA A 1 192 ? -29.359 2.771 25.531 1 31.61 192 ALA A CA 1
ATOM 1574 C C . ALA A 1 192 ? -28.219 1.751 25.531 1 31.61 192 ALA A C 1
ATOM 1576 O O . ALA A 1 192 ? -27.156 1.995 26.125 1 31.61 192 ALA A O 1
ATOM 1577 N N . GLY A 1 193 ? -28.531 0.409 25.672 1 29.81 193 GLY A N 1
ATOM 1578 C CA . GLY A 1 193 ? -27.562 -0.653 25.484 1 29.81 193 GLY A CA 1
ATOM 1579 C C . GLY A 1 193 ? -26.75 -0.504 24.203 1 29.81 193 GLY A C 1
ATOM 1580 O O . GLY A 1 193 ? -27.188 0.171 23.266 1 29.81 193 GLY A O 1
ATOM 1581 N N . PRO A 1 194 ? -25.422 -0.515 24.344 1 30.41 194 PRO A N 1
ATOM 1582 C CA . PRO A 1 194 ? -24.484 -0.431 23.219 1 30.41 194 PRO A CA 1
ATOM 1583 C C . PRO A 1 194 ? -24.875 -1.354 22.062 1 30.41 194 PRO A C 1
ATOM 1585 O O . PRO A 1 194 ? -25.359 -2.465 22.297 1 30.41 194 PRO A O 1
ATOM 1588 N N . ILE A 1 195 ? -25.516 -0.809 21.062 1 30.08 195 ILE A N 1
ATOM 1589 C CA . ILE A 1 195 ? -25.766 -1.565 19.844 1 30.08 195 ILE A CA 1
ATOM 1590 C C . ILE A 1 195 ? -24.484 -2.248 19.375 1 30.08 195 ILE A C 1
ATOM 1592 O O . ILE A 1 195 ? -23.578 -1.589 18.875 1 30.08 195 ILE A O 1
ATOM 1596 N N . THR A 1 196 ? -23.906 -3.158 20.078 1 29.64 196 THR A N 1
ATOM 1597 C CA . THR A 1 196 ? -22.766 -3.955 19.656 1 29.64 196 THR A CA 1
ATOM 1598 C C . THR A 1 196 ? -23.062 -4.68 18.344 1 29.64 196 THR A C 1
ATOM 1600 O O . THR A 1 196 ? -22.188 -5.355 17.797 1 29.64 196 THR A O 1
ATOM 1603 N N . GLY A 1 197 ? -24.312 -4.719 17.906 1 30.25 197 GLY A N 1
ATOM 1604 C CA . GLY A 1 197 ? -24.625 -5.773 16.953 1 30.25 197 GLY A CA 1
ATOM 1605 C C . GLY A 1 197 ? -24.094 -5.5 15.562 1 30.25 197 GLY A C 1
ATOM 1606 O O . GLY A 1 197 ? -24.297 -6.297 14.641 1 30.25 197 GLY A O 1
ATOM 1607 N N . LEU A 1 198 ? -23.734 -4.301 15.344 1 29.44 198 LEU A N 1
ATOM 1608 C CA . LEU A 1 198 ? -23.5 -4.113 13.914 1 29.44 198 LEU A CA 1
ATOM 1609 C C . LEU A 1 198 ? -22.328 -4.957 13.438 1 29.44 198 LEU A C 1
ATOM 1611 O O . LEU A 1 198 ? -22 -4.977 12.25 1 29.44 198 LEU A O 1
ATOM 1615 N N . ARG A 1 199 ? -21.547 -5.488 14.383 1 29.52 199 ARG A N 1
ATOM 1616 C CA . ARG A 1 199 ? -20.422 -6.281 13.891 1 29.52 199 ARG A CA 1
ATOM 1617 C C . ARG A 1 199 ? -20.906 -7.543 13.188 1 29.52 199 ARG A C 1
ATOM 1619 O O . ARG A 1 199 ? -20.266 -8.031 12.258 1 29.52 199 ARG A O 1
ATOM 1626 N N . ASP A 1 200 ? -22.047 -8.109 13.609 1 30.56 200 ASP A N 1
ATOM 1627 C CA . ASP A 1 200 ? -22.406 -9.445 13.133 1 30.56 200 ASP A CA 1
ATOM 1628 C C . ASP A 1 200 ? -22.906 -9.398 11.688 1 30.56 200 ASP A C 1
ATOM 1630 O O . ASP A 1 200 ? -22.859 -10.406 10.977 1 30.56 200 ASP A O 1
ATOM 1634 N N . ARG A 1 201 ? -23.562 -8.359 11.305 1 31.08 201 ARG A N 1
ATOM 1635 C CA . ARG A 1 201 ? -24.234 -8.492 10.016 1 31.08 201 ARG A CA 1
ATOM 1636 C C . ARG A 1 201 ? -23.219 -8.555 8.875 1 31.08 201 ARG A C 1
ATOM 1638 O O . ARG A 1 201 ? -23.531 -9.039 7.785 1 31.08 201 ARG A O 1
ATOM 1645 N N . LEU A 1 202 ? -22.078 -7.934 9.102 1 31.59 202 LEU A N 1
ATOM 1646 C CA . LEU A 1 202 ? -21.219 -7.938 7.926 1 31.59 202 LEU A CA 1
ATOM 1647 C C . LEU A 1 202 ? -20.609 -9.32 7.695 1 31.59 202 LEU A C 1
ATOM 1649 O O . LEU A 1 202 ? -19.984 -9.57 6.668 1 31.59 202 LEU A O 1
ATOM 1653 N N . ASN A 1 203 ? -20.75 -10.203 8.734 1 32.09 203 ASN A N 1
ATOM 1654 C CA . ASN A 1 203 ? -20.156 -11.523 8.547 1 32.09 203 ASN A CA 1
ATOM 1655 C C . ASN A 1 203 ? -20.969 -12.367 7.566 1 32.09 203 ASN A C 1
ATOM 1657 O O . ASN A 1 203 ? -20.594 -13.508 7.273 1 32.09 203 ASN A O 1
ATOM 1661 N N . GLN A 1 204 ? -22.219 -12.023 7.406 1 31.92 204 GLN A N 1
ATOM 1662 C CA . GLN A 1 204 ? -22.984 -13.008 6.645 1 31.92 204 GLN A CA 1
ATOM 1663 C C . GLN A 1 204 ? -22.406 -13.195 5.246 1 31.92 204 GLN A C 1
ATOM 1665 O O . GLN A 1 204 ? -22.734 -14.156 4.555 1 31.92 204 GLN A O 1
ATOM 1670 N N . PHE A 1 205 ? -21.891 -12.18 4.664 1 28.59 205 PHE A N 1
ATOM 1671 C CA . PHE A 1 205 ? -21.516 -12.453 3.283 1 28.59 205 PHE A CA 1
ATOM 1672 C C . PHE A 1 205 ? -20.266 -13.305 3.221 1 28.59 205 PHE A C 1
ATOM 1674 O O . PHE A 1 205 ? -19.641 -13.438 2.158 1 28.59 205 PHE A O 1
ATOM 1681 N N . ARG A 1 206 ? -19.672 -13.648 4.414 1 27.88 206 ARG A N 1
ATOM 1682 C CA . ARG A 1 206 ? -18.484 -14.477 4.277 1 27.88 206 ARG A CA 1
ATOM 1683 C C . ARG A 1 206 ? -18.828 -15.867 3.779 1 27.88 206 ARG A C 1
ATOM 1685 O O . ARG A 1 206 ? -19.672 -16.547 4.367 1 27.88 206 ARG A O 1
ATOM 1692 N N . GLY A 1 207 ? -18.797 -16.109 2.473 1 26.08 207 GLY A N 1
ATOM 1693 C CA . GLY A 1 207 ? -18.984 -17.422 1.877 1 26.08 207 GLY A CA 1
ATOM 1694 C C . GLY A 1 207 ? -18.359 -18.547 2.68 1 26.08 207 GLY A C 1
ATOM 1695 O O . GLY A 1 207 ? -17.297 -18.359 3.287 1 26.08 207 GLY A O 1
ATOM 1696 N N . LYS A 1 208 ? -19.094 -19.375 3.367 1 30.22 208 LYS A N 1
ATOM 1697 C CA . LYS A 1 208 ? -18.766 -20.641 4.035 1 30.22 208 LYS A CA 1
ATOM 1698 C C . LYS A 1 208 ? -17.766 -21.453 3.227 1 30.22 208 LYS A C 1
ATOM 1700 O O . LYS A 1 208 ? -18.031 -21.812 2.078 1 30.22 208 LYS A O 1
ATOM 1705 N N . SER A 1 209 ? -16.422 -21.156 3.369 1 26.48 209 SER A N 1
ATOM 1706 C CA . SER A 1 209 ? -15.477 -22.094 2.775 1 26.48 209 SER A CA 1
ATOM 1707 C C . SER A 1 209 ? -15.805 -23.531 3.162 1 26.48 209 SER A C 1
ATOM 1709 O O . SER A 1 209 ? -16.078 -23.828 4.332 1 26.48 209 SER A O 1
ATOM 1711 N N . PRO A 1 210 ? -16.281 -24.375 2.27 1 28.2 210 PRO A N 1
ATOM 1712 C CA . PRO A 1 210 ? -16.656 -25.766 2.535 1 28.2 210 PRO A CA 1
ATOM 1713 C C . PRO A 1 210 ? -15.578 -26.547 3.283 1 28.2 210 PRO A C 1
ATOM 1715 O O . PRO A 1 210 ? -14.398 -26.219 3.176 1 28.2 210 PRO A O 1
ATOM 1718 N N . PRO A 1 211 ? -15.883 -27 4.508 1 31.53 211 PRO A N 1
ATOM 1719 C CA . PRO A 1 211 ? -14.984 -27.844 5.312 1 31.53 211 PRO A CA 1
ATOM 1720 C C . PRO A 1 211 ? -14.344 -28.969 4.504 1 31.53 211 PRO A C 1
ATOM 1722 O O . PRO A 1 211 ? -14.906 -29.422 3.508 1 31.53 211 PRO A O 1
ATOM 1725 N N . ILE A 1 212 ? -13.062 -29.062 4.328 1 32.28 212 ILE A N 1
ATOM 1726 C CA . ILE A 1 212 ? -12.227 -30.109 3.744 1 32.28 212 ILE A CA 1
ATOM 1727 C C . ILE A 1 212 ? -12.672 -31.469 4.27 1 32.28 212 ILE A C 1
ATOM 1729 O O . ILE A 1 212 ? -12.938 -31.625 5.461 1 32.28 212 ILE A O 1
ATOM 1733 N N . GLY A 1 213 ? -13.078 -32.375 3.326 1 26.89 213 GLY A N 1
ATOM 1734 C CA . GLY A 1 213 ? -13.609 -33.719 3.299 1 26.89 213 GLY A CA 1
ATOM 1735 C C . GLY A 1 213 ? -12.812 -34.688 4.141 1 26.89 213 GLY A C 1
ATOM 1736 O O . GLY A 1 213 ? -11.586 -34.562 4.242 1 26.89 213 GLY A O 1
ATOM 1737 N N . SER A 1 214 ? -13.406 -35.125 5.254 1 30.19 214 SER A N 1
ATOM 1738 C CA . SER A 1 214 ? -13.016 -36.219 6.137 1 30.19 214 SER A CA 1
ATOM 1739 C C . SER A 1 214 ? -12.695 -37.469 5.348 1 30.19 214 SER A C 1
ATOM 1741 O O . SER A 1 214 ? -13.43 -37.844 4.43 1 30.19 214 SER A O 1
ATOM 1743 N N . THR A 1 215 ? -11.43 -37.844 5.172 1 29.47 215 THR A N 1
ATOM 1744 C CA . THR A 1 215 ? -10.922 -39.125 4.625 1 29.47 215 THR A CA 1
ATOM 1745 C C . THR A 1 215 ? -11.617 -40.312 5.273 1 29.47 215 THR A C 1
ATOM 1747 O O . THR A 1 215 ? -11.594 -40.438 6.5 1 29.47 215 THR A O 1
ATOM 1750 N N . PRO A 1 216 ? -12.742 -40.781 4.684 1 30.25 216 PRO A N 1
ATOM 1751 C CA . PRO A 1 216 ? -13.359 -42 5.227 1 30.25 216 PRO A CA 1
ATOM 1752 C C . PRO A 1 216 ? -12.375 -43.156 5.375 1 30.25 216 PRO A C 1
ATOM 1754 O O . PRO A 1 216 ? -11.422 -43.25 4.59 1 30.25 216 PRO A O 1
ATOM 1757 N N . THR A 1 217 ? -12.016 -43.5 6.594 1 29.38 217 THR A N 1
ATOM 1758 C CA . THR A 1 217 ? -11.297 -44.719 6.98 1 29.38 217 THR A CA 1
ATOM 1759 C C . THR A 1 217 ? -11.961 -45.969 6.395 1 29.38 217 THR A C 1
ATOM 1761 O O . THR A 1 217 ? -13.109 -46.25 6.723 1 29.38 217 THR A O 1
ATOM 1764 N N . ILE A 1 218 ? -11.805 -46.188 5.059 1 23.55 218 ILE A N 1
ATOM 1765 C CA . ILE A 1 218 ? -11.945 -47.625 4.777 1 23.55 218 ILE A CA 1
ATOM 1766 C C . ILE A 1 218 ? -10.75 -48.375 5.363 1 23.55 218 ILE A C 1
ATOM 1768 O O . ILE A 1 218 ? -9.609 -47.938 5.246 1 23.55 218 ILE A O 1
ATOM 1772 N N . MET B 1 1 ? 0.879 -16.703 -10.031 1 49.38 1 MET B N 1
ATOM 1773 C CA . MET B 1 1 ? 0.373 -15.352 -9.805 1 49.38 1 MET B CA 1
ATOM 1774 C C . MET B 1 1 ? 0.327 -14.562 -11.109 1 49.38 1 MET B C 1
ATOM 1776 O O . MET B 1 1 ? 1.228 -14.68 -11.938 1 49.38 1 MET B O 1
ATOM 1780 N N . ASN B 1 2 ? -0.853 -14.172 -11.562 1 61.69 2 ASN B N 1
ATOM 1781 C CA . ASN B 1 2 ? -1.05 -13.375 -12.766 1 61.69 2 ASN B CA 1
ATOM 1782 C C . ASN B 1 2 ? -0.035 -12.234 -12.859 1 61.69 2 ASN B C 1
ATOM 1784 O O . ASN B 1 2 ? 0.073 -11.422 -11.938 1 61.69 2 ASN B O 1
ATOM 1788 N N . SER B 1 3 ? 0.969 -12.406 -13.719 1 71.56 3 SER B N 1
ATOM 1789 C CA . SER B 1 3 ? 2.059 -11.477 -14.008 1 71.56 3 SER B CA 1
ATOM 1790 C C . SER B 1 3 ? 1.562 -10.039 -14.016 1 71.56 3 SER B C 1
ATOM 1792 O O . SER B 1 3 ? 2.242 -9.141 -13.516 1 71.56 3 SER B O 1
ATOM 1794 N N . GLY B 1 4 ? 0.382 -9.883 -14.398 1 73 4 GLY B N 1
ATOM 1795 C CA . GLY B 1 4 ? -0.185 -8.547 -14.453 1 73 4 GLY B CA 1
ATOM 1796 C C . GLY B 1 4 ? -0.454 -7.949 -13.086 1 73 4 GLY B C 1
ATOM 1797 O O . GLY B 1 4 ? -0.165 -6.777 -12.844 1 73 4 GLY B O 1
ATOM 1798 N N . ILE B 1 5 ? -0.803 -8.836 -12.18 1 75.06 5 ILE B N 1
ATOM 1799 C CA . ILE B 1 5 ? -1.106 -8.391 -10.828 1 75.06 5 ILE B CA 1
ATOM 1800 C C . ILE B 1 5 ? 0.188 -8.039 -10.094 1 75.06 5 ILE B C 1
ATOM 1802 O O . ILE B 1 5 ? 0.265 -7.016 -9.406 1 75.06 5 ILE B O 1
ATOM 1806 N N . SER B 1 6 ? 1.167 -8.773 -10.398 1 82.44 6 SER B N 1
ATOM 1807 C CA . SER B 1 6 ? 2.455 -8.508 -9.773 1 82.44 6 SER B CA 1
ATOM 1808 C C . SER B 1 6 ? 3.039 -7.18 -10.25 1 82.44 6 SER B C 1
ATOM 1810 O O . SER B 1 6 ? 3.551 -6.398 -9.445 1 82.44 6 SER B O 1
ATOM 1812 N N . GLN B 1 7 ? 2.891 -6.977 -11.539 1 87.56 7 GLN B N 1
ATOM 1813 C CA . GLN B 1 7 ? 3.385 -5.727 -12.102 1 87.56 7 GLN B CA 1
ATOM 1814 C C . GLN B 1 7 ? 2.584 -4.535 -11.586 1 87.56 7 GLN B C 1
ATOM 1816 O O . GLN B 1 7 ? 3.145 -3.469 -11.328 1 87.56 7 GLN B O 1
ATOM 1821 N N . GLY B 1 8 ? 1.354 -4.793 -11.453 1 89.94 8 GLY B N 1
ATOM 1822 C CA . GLY B 1 8 ? 0.507 -3.748 -10.898 1 89.94 8 GLY B CA 1
ATOM 1823 C C . GLY B 1 8 ? 0.886 -3.363 -9.477 1 89.94 8 GLY B C 1
ATOM 1824 O O . GLY B 1 8 ? 0.944 -2.178 -9.148 1 89.94 8 GLY B O 1
ATOM 1825 N N . PHE B 1 9 ? 1.17 -4.336 -8.711 1 91.38 9 PHE B N 1
ATOM 1826 C CA . PHE B 1 9 ? 1.575 -4.078 -7.332 1 91.38 9 PHE B CA 1
ATOM 1827 C C . PHE B 1 9 ? 2.877 -3.287 -7.285 1 91.38 9 PHE B C 1
ATOM 1829 O O . PHE B 1 9 ? 3.008 -2.342 -6.508 1 91.38 9 PHE B O 1
ATOM 1836 N N . GLN B 1 10 ? 3.762 -3.67 -8.164 1 92.38 10 GLN B N 1
ATOM 1837 C CA . GLN B 1 10 ? 5.055 -2.992 -8.195 1 92.38 10 GLN B CA 1
ATOM 1838 C C . GLN B 1 10 ? 4.895 -1.521 -8.57 1 92.38 10 GLN B C 1
ATOM 1840 O O . GLN B 1 10 ? 5.539 -0.651 -7.98 1 92.38 10 GLN B O 1
ATOM 1845 N N . ARG B 1 11 ? 4.047 -1.277 -9.461 1 94.38 11 ARG B N 1
ATOM 1846 C CA . ARG B 1 11 ? 3.805 0.093 -9.898 1 94.38 11 ARG B CA 1
ATOM 1847 C C . ARG B 1 11 ? 3.24 0.94 -8.766 1 94.38 11 ARG B C 1
ATOM 1849 O O . ARG B 1 11 ? 3.633 2.096 -8.586 1 94.38 11 ARG B O 1
ATOM 1856 N N . GLU B 1 12 ? 2.402 0.334 -8.008 1 96.31 12 GLU B N 1
ATOM 1857 C CA . GLU B 1 12 ? 1.745 1.074 -6.934 1 96.31 12 GLU B CA 1
ATOM 1858 C C . GLU B 1 12 ? 2.693 1.3 -5.758 1 96.31 12 GLU B C 1
ATOM 1860 O O . GLU B 1 12 ? 2.416 2.119 -4.883 1 96.31 12 GLU B O 1
ATOM 1865 N N . LEU B 1 13 ? 3.812 0.613 -5.777 1 97.31 13 LEU B N 1
ATOM 1866 C CA . LEU B 1 13 ? 4.789 0.745 -4.699 1 97.31 13 LEU B CA 1
ATOM 1867 C C . LEU B 1 13 ? 5.977 1.592 -5.148 1 97.31 13 LEU B C 1
ATOM 1869 O O . LEU B 1 13 ? 7.004 1.637 -4.465 1 97.31 13 LEU B O 1
ATOM 1873 N N . THR B 1 14 ? 5.812 2.279 -6.27 1 97.12 14 THR B N 1
ATOM 1874 C CA . THR B 1 14 ? 6.891 3.055 -6.879 1 97.12 14 THR B CA 1
ATOM 1875 C C . THR B 1 14 ? 6.605 4.551 -6.773 1 97.12 14 THR B C 1
ATOM 1877 O O . THR B 1 14 ? 5.488 4.996 -7.039 1 97.12 14 THR B O 1
ATOM 1880 N N . CYS B 1 15 ? 7.562 5.273 -6.344 1 96.25 15 CYS B N 1
ATOM 1881 C CA . CYS B 1 15 ? 7.453 6.727 -6.273 1 96.25 15 CYS B CA 1
ATOM 1882 C C . CYS B 1 15 ? 7.395 7.34 -7.668 1 96.25 15 CYS B C 1
ATOM 1884 O O . CYS B 1 15 ? 8.242 7.047 -8.516 1 96.25 15 CYS B O 1
ATOM 1886 N N . PRO B 1 16 ? 6.379 8.188 -7.914 1 95.62 16 PRO B N 1
ATOM 1887 C CA . PRO B 1 16 ? 6.262 8.773 -9.25 1 95.62 16 PRO B CA 1
ATOM 1888 C C . PRO B 1 16 ? 7.367 9.773 -9.555 1 95.62 16 PRO B C 1
ATOM 1890 O O . PRO B 1 16 ? 7.578 10.133 -10.719 1 95.62 16 PRO B O 1
ATOM 1893 N N . ILE B 1 17 ? 8.086 10.211 -8.609 1 91.88 17 ILE B N 1
ATOM 1894 C CA . ILE B 1 17 ? 9.125 11.219 -8.805 1 91.88 17 ILE B CA 1
ATOM 1895 C C . ILE B 1 17 ? 10.453 10.539 -9.148 1 91.88 17 ILE B C 1
ATOM 1897 O O . ILE B 1 17 ? 11.062 10.828 -10.18 1 91.88 17 ILE B O 1
ATOM 1901 N N . CYS B 1 18 ? 10.906 9.578 -8.391 1 90.88 18 CYS B N 1
ATOM 1902 C CA . CYS B 1 18 ? 12.219 8.969 -8.586 1 90.88 18 CYS B CA 1
ATOM 1903 C C . CYS B 1 18 ? 12.094 7.629 -9.305 1 90.88 18 CYS B C 1
ATOM 1905 O O . CYS B 1 18 ? 13.102 7.059 -9.742 1 90.88 18 CYS B O 1
ATOM 1907 N N . MET B 1 19 ? 10.984 7.043 -9.32 1 94.81 19 MET B N 1
ATOM 1908 C CA . MET B 1 19 ? 10.656 5.82 -10.039 1 94.81 19 MET B CA 1
ATOM 1909 C C . MET B 1 19 ? 11.266 4.602 -9.359 1 94.81 19 MET B C 1
ATOM 1911 O O . MET B 1 19 ? 11.508 3.578 -10 1 94.81 19 MET B O 1
ATOM 1915 N N . ASN B 1 20 ? 11.57 4.734 -8.125 1 93.69 20 ASN B N 1
ATOM 1916 C CA . ASN B 1 20 ? 12 3.619 -7.289 1 93.69 20 ASN B CA 1
ATOM 1917 C C . ASN B 1 20 ? 10.961 3.283 -6.223 1 93.69 20 ASN B C 1
ATOM 1919 O O . ASN B 1 20 ? 10 4.031 -6.031 1 93.69 20 ASN B O 1
ATOM 1923 N N . TYR B 1 21 ? 11.18 2.078 -5.59 1 95.69 21 TYR B N 1
ATOM 1924 C CA . TYR B 1 21 ? 10.32 1.775 -4.449 1 95.69 21 TYR B CA 1
ATOM 1925 C C . TYR B 1 21 ? 10.367 2.893 -3.416 1 95.69 21 TYR B C 1
ATOM 1927 O O . TYR B 1 21 ? 11.438 3.439 -3.139 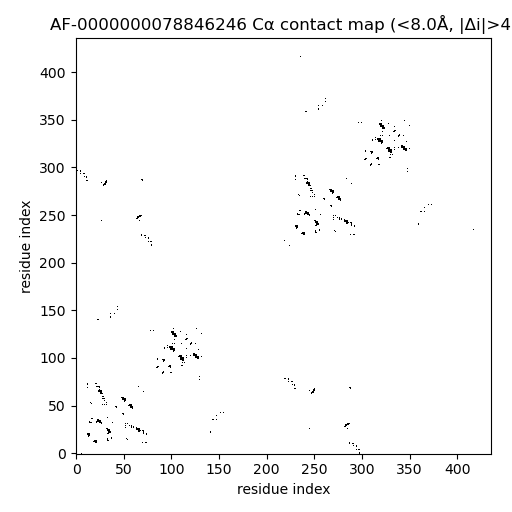1 95.69 21 TYR B O 1
ATOM 1935 N N . PHE B 1 22 ? 9.25 3.166 -2.822 1 96.12 22 PHE B N 1
ATOM 1936 C CA . PHE B 1 22 ? 9.133 4.25 -1.855 1 96.12 22 PHE B CA 1
ATOM 1937 C C . PHE B 1 22 ? 10.18 4.117 -0.759 1 96.12 22 PHE B C 1
ATOM 1939 O O . PHE B 1 22 ? 10.438 3.018 -0.266 1 96.12 22 PHE B O 1
ATOM 1946 N N . ILE B 1 23 ? 10.766 5.215 -0.482 1 92.19 23 ILE B N 1
ATOM 1947 C CA . ILE B 1 23 ? 11.602 5.355 0.704 1 92.19 23 ILE B CA 1
ATOM 1948 C C . ILE B 1 23 ? 10.953 6.332 1.682 1 92.19 23 ILE B C 1
ATOM 1950 O O . ILE B 1 23 ? 10.789 7.512 1.37 1 92.19 23 ILE B O 1
ATOM 1954 N N . ASP B 1 24 ? 10.586 5.773 2.846 1 92.75 24 ASP B N 1
ATOM 1955 C CA . ASP B 1 24 ? 9.875 6.57 3.84 1 92.75 24 ASP B CA 1
ATOM 1956 C C . ASP B 1 24 ? 8.68 7.289 3.215 1 92.75 24 ASP B C 1
ATOM 1958 O O . ASP B 1 24 ? 8.648 8.523 3.174 1 92.75 24 ASP B O 1
ATOM 1962 N N . PRO B 1 25 ? 7.719 6.512 2.777 1 96.25 25 PRO B N 1
ATOM 1963 C CA . PRO B 1 25 ? 6.598 7.074 2.021 1 96.25 25 PRO B CA 1
ATOM 1964 C C . PRO B 1 25 ? 5.723 7.996 2.863 1 96.25 25 PRO B C 1
ATOM 1966 O O . PRO B 1 25 ? 5.465 7.711 4.035 1 96.25 25 PRO B O 1
ATOM 1969 N N . VAL B 1 26 ? 5.281 9.109 2.258 1 93.81 26 VAL B N 1
ATOM 1970 C CA . VAL B 1 26 ? 4.336 10.047 2.857 1 93.81 26 VAL B CA 1
ATOM 1971 C C . VAL B 1 26 ? 3.154 10.258 1.914 1 93.81 26 VAL B C 1
ATOM 1973 O O . VAL B 1 26 ? 3.307 10.188 0.692 1 93.81 26 VAL B O 1
ATOM 1976 N N . THR B 1 27 ? 1.997 10.406 2.477 1 93.81 27 THR B N 1
ATOM 1977 C CA . THR B 1 27 ? 0.785 10.719 1.727 1 93.81 27 THR B CA 1
ATOM 1978 C C . THR B 1 27 ? 0.3 12.133 2.039 1 93.81 27 THR B C 1
ATOM 1980 O O . THR B 1 27 ? 0.144 12.492 3.207 1 93.81 27 THR B O 1
ATOM 1983 N N . ILE B 1 28 ? 0.098 12.891 0.969 1 91.12 28 ILE B N 1
ATOM 1984 C CA . ILE B 1 28 ? -0.261 14.281 1.204 1 91.12 28 ILE B CA 1
ATOM 1985 C C . ILE B 1 28 ? -1.778 14.445 1.15 1 91.12 28 ILE B C 1
ATOM 1987 O O . ILE B 1 28 ? -2.506 13.461 0.987 1 91.12 28 ILE B O 1
ATOM 1991 N N . ASP B 1 29 ? -2.334 15.617 1.344 1 87.44 29 ASP B N 1
ATOM 1992 C CA . ASP B 1 29 ? -3.752 15.883 1.576 1 87.44 29 ASP B CA 1
ATOM 1993 C C . ASP B 1 29 ? -4.594 15.477 0.369 1 87.44 29 ASP B C 1
ATOM 1995 O O . ASP B 1 29 ? -5.773 15.148 0.509 1 87.44 29 ASP B O 1
ATOM 1999 N N . CYS B 1 30 ? -3.99 15.438 -0.794 1 91.06 30 CYS B N 1
ATOM 2000 C CA . CYS B 1 30 ? -4.738 15.062 -1.99 1 91.06 30 CYS B CA 1
ATOM 2001 C C . CYS B 1 30 ? -4.848 13.555 -2.117 1 91.06 30 CYS B C 1
ATOM 2003 O O . CYS B 1 30 ? -5.586 13.047 -2.965 1 91.06 30 CYS B O 1
ATOM 2005 N N . GLY B 1 31 ? -4.062 12.82 -1.308 1 94 31 GLY B N 1
ATOM 2006 C CA . GLY B 1 31 ? -4.152 11.367 -1.298 1 94 31 GLY B CA 1
ATOM 2007 C C . GLY B 1 31 ? -3.016 10.688 -2.041 1 94 31 GLY B C 1
ATOM 2008 O O . GLY B 1 31 ? -2.857 9.469 -1.968 1 94 31 GLY B O 1
ATOM 2009 N N . HIS B 1 32 ? -2.184 11.523 -2.723 1 95.25 32 HIS B N 1
ATOM 2010 C CA . HIS B 1 32 ? -1.053 10.961 -3.449 1 95.25 32 HIS B CA 1
ATOM 2011 C C . HIS B 1 32 ? 0.149 10.758 -2.531 1 95.25 32 HIS B C 1
ATOM 2013 O O . HIS B 1 32 ? 0.292 11.461 -1.527 1 95.25 32 HIS B O 1
ATOM 2019 N N . SER B 1 33 ? 0.987 9.789 -2.865 1 96.38 33 SER B N 1
ATOM 2020 C CA . SER B 1 33 ? 2.119 9.438 -2.014 1 96.38 33 SER B CA 1
ATOM 2021 C C . SER B 1 33 ? 3.439 9.594 -2.758 1 96.38 33 SER B C 1
ATOM 2023 O O . SER B 1 33 ? 3.498 9.414 -3.977 1 96.38 33 SER B O 1
ATOM 2025 N N . PHE B 1 34 ? 4.465 9.93 -2.02 1 94.69 34 PHE B N 1
ATOM 2026 C CA . PHE B 1 34 ? 5.824 10.141 -2.5 1 94.69 34 PHE B CA 1
ATOM 2027 C C . PHE B 1 34 ? 6.844 9.719 -1.445 1 94.69 34 PHE B C 1
ATOM 2029 O O . PHE B 1 34 ? 6.496 9.547 -0.274 1 94.69 34 PHE B O 1
ATOM 2036 N N . CYS B 1 35 ? 8.086 9.469 -1.953 1 92.81 35 CYS B N 1
ATOM 2037 C CA . CYS B 1 35 ? 9.148 9.438 -0.957 1 92.81 35 CYS B CA 1
ATOM 2038 C C . CYS B 1 35 ? 9.258 10.766 -0.22 1 92.81 35 CYS B C 1
ATOM 2040 O O . CYS B 1 35 ? 9.125 11.828 -0.829 1 92.81 35 CYS B O 1
ATOM 2042 N N . ARG B 1 36 ? 9.5 10.664 1.054 1 89.31 36 ARG B N 1
ATOM 2043 C CA . ARG B 1 36 ? 9.672 11.898 1.818 1 89.31 36 ARG B CA 1
ATOM 2044 C C . ARG B 1 36 ? 10.789 12.75 1.231 1 89.31 36 ARG B C 1
ATOM 2046 O O . ARG B 1 36 ? 10.594 13.945 0.971 1 89.31 36 ARG B O 1
ATOM 2053 N N . PRO B 1 37 ? 11.914 12.195 0.933 1 84.25 37 PRO B N 1
ATOM 2054 C CA . PRO B 1 37 ? 12.977 13.023 0.354 1 84.25 37 PRO B CA 1
ATOM 2055 C C . PRO B 1 37 ? 12.602 13.594 -1.009 1 84.25 37 PRO B C 1
ATOM 2057 O O . PRO B 1 37 ? 12.938 14.742 -1.317 1 84.25 37 PRO B O 1
ATOM 2060 N N . CYS B 1 38 ? 11.914 12.789 -1.844 1 85.56 38 CYS B N 1
ATOM 2061 C CA . CYS B 1 38 ? 11.508 13.281 -3.156 1 85.56 38 CYS B CA 1
ATOM 2062 C C . CYS B 1 38 ? 10.531 14.445 -3.027 1 85.56 38 CYS B C 1
ATOM 2064 O O . CYS B 1 38 ? 10.617 15.422 -3.777 1 85.56 38 CYS B O 1
ATOM 2066 N N . PHE B 1 39 ? 9.688 14.32 -2.076 1 86.75 39 PHE B N 1
ATOM 2067 C CA . PHE B 1 39 ? 8.672 15.344 -1.891 1 86.75 39 PHE B CA 1
ATOM 2068 C C . PHE B 1 39 ? 9.289 16.641 -1.388 1 86.75 39 PHE B C 1
ATOM 2070 O O . PHE B 1 39 ? 8.93 17.734 -1.854 1 86.75 39 PHE B O 1
ATOM 2077 N N . TYR B 1 40 ? 10.188 16.578 -0.475 1 79.06 40 TYR B N 1
ATOM 2078 C CA . TYR B 1 40 ? 10.758 17.781 0.144 1 79.06 40 TYR B CA 1
ATOM 2079 C C . TYR B 1 40 ? 11.797 18.422 -0.768 1 79.06 40 TYR B C 1
ATOM 2081 O O . TYR B 1 40 ? 11.992 19.641 -0.731 1 79.06 40 TYR B O 1
ATOM 2089 N N . LEU B 1 41 ? 12.523 17.672 -1.479 1 75.38 41 LEU B N 1
ATOM 2090 C CA . LEU B 1 41 ? 13.5 18.234 -2.398 1 75.38 41 LEU B CA 1
ATOM 2091 C C . LEU B 1 41 ? 12.82 19.078 -3.465 1 75.38 41 LEU B C 1
ATOM 2093 O O . LEU B 1 41 ? 13.391 20.078 -3.936 1 75.38 41 LEU B O 1
ATOM 2097 N N . ASN B 1 42 ? 11.719 18.734 -3.734 1 68.75 42 ASN B N 1
ATOM 2098 C CA . ASN B 1 42 ? 10.977 19.516 -4.723 1 68.75 42 ASN B CA 1
ATOM 2099 C C . ASN B 1 42 ? 10.359 20.766 -4.102 1 68.75 42 ASN B C 1
ATOM 2101 O O . ASN B 1 42 ? 9.93 21.672 -4.82 1 68.75 42 ASN B O 1
ATOM 2105 N N . TRP B 1 43 ? 10.258 20.875 -2.748 1 62.62 43 TRP B N 1
ATOM 2106 C CA . TRP B 1 43 ? 9.703 21.984 -2 1 62.62 43 TRP B CA 1
ATOM 2107 C C . TRP B 1 43 ? 10.664 23.172 -1.985 1 62.62 43 TRP B C 1
ATOM 2109 O O . TRP B 1 43 ? 10.25 24.328 -1.85 1 62.62 43 TRP B O 1
ATOM 2119 N N . GLN B 1 44 ? 11.961 23.031 -1.972 1 55.25 44 GLN B N 1
ATOM 2120 C CA . GLN B 1 44 ? 12.977 24.047 -1.717 1 55.25 44 GLN B CA 1
ATOM 2121 C C . GLN B 1 44 ? 12.695 25.328 -2.512 1 55.25 44 GLN B C 1
ATOM 2123 O O . GLN B 1 44 ? 13.062 26.422 -2.09 1 55.25 44 GLN B O 1
ATOM 2128 N N . ASP B 1 45 ? 12.062 25.188 -3.635 1 48.78 45 ASP B N 1
ATOM 2129 C CA . ASP B 1 45 ? 12.086 26.469 -4.355 1 48.78 45 ASP B CA 1
ATOM 2130 C C . ASP B 1 45 ? 10.906 27.344 -3.959 1 48.78 45 ASP B C 1
ATOM 2132 O O . ASP B 1 45 ? 10.852 28.516 -4.328 1 48.78 45 ASP B O 1
ATOM 2136 N N . ILE B 1 46 ? 9.82 26.812 -3.326 1 49.97 46 ILE B N 1
ATOM 2137 C CA . ILE B 1 46 ? 8.703 27.734 -3.133 1 49.97 46 ILE B CA 1
ATOM 2138 C C . ILE B 1 46 ? 8.266 27.703 -1.669 1 49.97 46 ILE B C 1
ATOM 2140 O O . ILE B 1 46 ? 7.836 26.672 -1.155 1 49.97 46 ILE B O 1
ATOM 2144 N N . PRO B 1 47 ? 8.727 28.781 -0.791 1 50.38 47 PRO B N 1
ATOM 2145 C CA . PRO B 1 47 ? 8.523 28.938 0.651 1 50.38 47 PRO B CA 1
ATOM 2146 C C . PRO B 1 47 ? 7.125 28.516 1.101 1 50.38 47 PRO B C 1
ATOM 2148 O O . PRO B 1 47 ? 6.922 28.203 2.275 1 50.38 47 PRO B O 1
ATOM 2151 N N . ILE B 1 48 ? 5.973 28.688 0.373 1 53.66 48 ILE B N 1
ATOM 2152 C CA . ILE B 1 48 ? 4.672 28.75 1.031 1 53.66 48 ILE B CA 1
ATOM 2153 C C . ILE B 1 48 ? 3.865 27.5 0.697 1 53.66 48 ILE B C 1
ATOM 2155 O O . ILE B 1 48 ? 3.164 26.953 1.555 1 53.66 48 ILE B O 1
ATOM 2159 N N . LEU B 1 49 ? 3.844 27.141 -0.557 1 59.03 49 LEU B N 1
ATOM 2160 C CA . LEU B 1 49 ? 2.936 26.078 -0.973 1 59.03 49 LEU B CA 1
ATOM 2161 C C . LEU B 1 49 ? 3.645 25.094 -1.893 1 59.03 49 LEU B C 1
ATOM 2163 O O . LEU B 1 49 ? 4.441 25.484 -2.746 1 59.03 49 LEU B O 1
ATOM 2167 N N . THR B 1 50 ? 3.625 23.828 -1.388 1 75.5 50 THR B N 1
ATOM 2168 C CA . THR B 1 50 ? 4.109 22.781 -2.283 1 75.5 50 THR B CA 1
ATOM 2169 C C . THR B 1 50 ? 2.957 22.156 -3.062 1 75.5 50 THR B C 1
ATOM 2171 O O . THR B 1 50 ? 1.803 22.219 -2.633 1 75.5 50 THR B O 1
ATOM 2174 N N . GLN B 1 51 ? 3.268 21.875 -4.316 1 84.38 51 GLN B N 1
ATOM 2175 C CA . GLN B 1 51 ? 2.266 21.25 -5.172 1 84.38 51 GLN B CA 1
ATOM 2176 C C . GLN B 1 51 ? 2.521 19.75 -5.312 1 84.38 51 GLN B C 1
ATOM 2178 O O . GLN B 1 51 ? 3.674 19.312 -5.344 1 84.38 51 GLN B O 1
ATOM 2183 N N . CYS B 1 52 ? 1.426 19.078 -5.328 1 89.94 52 CYS B N 1
ATOM 2184 C CA . CYS B 1 52 ? 1.517 17.641 -5.59 1 89.94 52 CYS B CA 1
ATOM 2185 C C . CYS B 1 52 ? 2.021 17.375 -7.004 1 89.94 52 CYS B C 1
ATOM 2187 O O . CYS B 1 52 ? 1.478 17.922 -7.973 1 89.94 52 CYS B O 1
ATOM 2189 N N . PHE B 1 53 ? 2.969 16.625 -7.18 1 88.88 53 PHE B N 1
ATOM 2190 C CA . PHE B 1 53 ? 3.596 16.312 -8.453 1 88.88 53 PHE B CA 1
ATOM 2191 C C . PHE B 1 53 ? 2.613 15.594 -9.375 1 88.88 53 PHE B C 1
ATOM 2193 O O . PHE B 1 53 ? 2.723 15.688 -10.602 1 88.88 53 PHE B O 1
ATOM 2200 N N . GLU B 1 54 ? 1.573 14.93 -8.781 1 92.06 54 GLU B N 1
ATOM 2201 C CA . GLU B 1 54 ? 0.655 14.102 -9.555 1 92.06 54 GLU B CA 1
ATOM 2202 C C . GLU B 1 54 ? -0.583 14.891 -9.977 1 92.06 54 GLU B C 1
ATOM 2204 O O . GLU B 1 54 ? -1.016 14.812 -11.125 1 92.06 54 GLU B O 1
ATOM 2209 N N . CYS B 1 55 ? -1.229 15.641 -9.078 1 92.81 55 CYS B N 1
ATOM 2210 C CA . CYS B 1 55 ? -2.488 16.297 -9.406 1 92.81 55 CYS B CA 1
ATOM 2211 C C . CYS B 1 55 ? -2.328 17.812 -9.406 1 92.81 55 CYS B C 1
ATOM 2213 O O . CYS B 1 55 ? -3.26 18.547 -9.75 1 92.81 55 CYS B O 1
ATOM 2215 N N . ILE B 1 56 ? -1.255 18.438 -8.844 1 88.56 56 ILE B N 1
ATOM 2216 C CA . ILE B 1 56 ? -0.854 19.844 -8.891 1 88.56 56 ILE B CA 1
ATOM 2217 C C . ILE B 1 56 ? -1.637 20.641 -7.852 1 88.56 56 ILE B C 1
ATOM 2219 O O . ILE B 1 56 ? -1.639 21.875 -7.879 1 88.56 56 ILE B O 1
ATOM 2223 N N . LYS B 1 57 ? -2.344 19.906 -7.059 1 88.5 57 LYS B N 1
ATOM 2224 C CA . LYS B 1 57 ? -3.004 20.609 -5.957 1 88.5 57 LYS B CA 1
ATOM 2225 C C . LYS B 1 57 ? -1.99 21.078 -4.926 1 88.5 57 LYS B C 1
ATOM 2227 O O . LYS B 1 57 ? -0.998 20.406 -4.656 1 88.5 57 LYS B O 1
ATOM 2232 N N . THR B 1 58 ? -2.266 22.172 -4.332 1 84 58 THR B N 1
ATOM 2233 C CA . THR B 1 58 ? -1.376 22.766 -3.334 1 84 58 THR B CA 1
ATOM 2234 C C . THR B 1 58 ? -1.583 22.094 -1.974 1 84 58 THR B C 1
ATOM 2236 O O . THR B 1 58 ? -2.709 21.75 -1.613 1 84 58 THR B O 1
ATOM 2239 N N . THR B 1 59 ? -0.525 21.859 -1.347 1 79.75 59 THR B N 1
ATOM 2240 C CA . THR B 1 59 ? -0.589 21.297 -0.003 1 79.75 59 THR B CA 1
ATOM 2241 C C . THR B 1 59 ? 0.164 22.188 0.989 1 79.75 59 THR B C 1
ATOM 2243 O O . THR B 1 59 ? 1.163 22.812 0.636 1 79.75 59 THR B O 1
ATOM 2246 N N . GLN B 1 60 ? -0.524 22.312 2.162 1 71.25 60 GLN B N 1
ATOM 2247 C CA . GLN B 1 60 ? 0.093 23.109 3.217 1 71.25 60 GLN B CA 1
ATOM 2248 C C . GLN B 1 60 ? 0.714 22.219 4.289 1 71.25 60 GLN B C 1
ATOM 2250 O O . GLN B 1 60 ? 1.3 22.719 5.254 1 71.25 60 GLN B O 1
ATOM 2255 N N . GLN B 1 61 ? 0.711 21.031 4.02 1 71.81 61 GLN B N 1
ATOM 2256 C CA . GLN B 1 61 ? 1.148 20.109 5.07 1 71.81 61 GLN B CA 1
ATOM 2257 C C . GLN B 1 61 ? 2.672 20.078 5.176 1 71.81 61 GLN B C 1
ATOM 2259 O O . GLN B 1 61 ? 3.365 19.891 4.176 1 71.81 61 GLN B O 1
ATOM 2264 N N . ARG B 1 62 ? 3.232 20.391 6.367 1 66.69 62 ARG B N 1
ATOM 2265 C CA . ARG B 1 62 ? 4.676 20.406 6.582 1 66.69 62 ARG B CA 1
ATOM 2266 C C . ARG B 1 62 ? 5.121 19.203 7.41 1 66.69 62 ARG B C 1
ATOM 2268 O O . ARG B 1 62 ? 6.254 18.75 7.285 1 66.69 62 ARG B O 1
ATOM 2275 N N . ASN B 1 63 ? 4.254 18.734 8.25 1 78 63 ASN B N 1
ATOM 2276 C CA . ASN B 1 63 ? 4.633 17.641 9.133 1 78 63 ASN B CA 1
ATOM 2277 C C . ASN B 1 63 ? 3.92 16.344 8.758 1 78 63 ASN B C 1
ATOM 2279 O O . ASN B 1 63 ? 3.021 15.898 9.469 1 78 63 ASN B O 1
ATOM 2283 N N . LEU B 1 64 ? 4.496 15.812 7.664 1 84.81 64 LEU B N 1
ATOM 2284 C CA . LEU B 1 64 ? 3.887 14.57 7.191 1 84.81 64 LEU B CA 1
ATOM 2285 C C . LEU B 1 64 ? 4.469 13.367 7.922 1 84.81 64 LEU B C 1
ATOM 2287 O O . LEU B 1 64 ? 5.68 13.289 8.141 1 84.81 64 LEU B O 1
ATOM 2291 N N . LYS B 1 65 ? 3.539 12.516 8.352 1 89.81 65 LYS B N 1
ATOM 2292 C CA . LYS B 1 65 ? 3.971 11.266 8.961 1 89.81 65 LYS B CA 1
ATOM 2293 C C . LYS B 1 65 ? 4.105 10.164 7.91 1 89.81 65 LYS B C 1
ATOM 2295 O O . LYS B 1 65 ? 3.484 10.234 6.848 1 89.81 65 LYS B O 1
ATOM 2300 N N . THR B 1 66 ? 4.949 9.25 8.289 1 93.75 66 THR B N 1
ATOM 2301 C CA . THR B 1 66 ? 5.168 8.102 7.418 1 93.75 66 THR B CA 1
ATOM 2302 C C . THR B 1 66 ? 3.881 7.301 7.242 1 93.75 66 THR B C 1
ATOM 2304 O O . THR B 1 66 ? 3.145 7.078 8.211 1 93.75 66 THR B O 1
ATOM 2307 N N . ASN B 1 67 ? 3.551 7.02 5.938 1 96.44 67 ASN B N 1
ATOM 2308 C CA . ASN B 1 67 ? 2.496 6.059 5.629 1 96.44 67 ASN B CA 1
ATOM 2309 C C . ASN B 1 67 ? 2.908 4.637 5.996 1 96.44 67 ASN B C 1
ATOM 2311 O O . ASN B 1 67 ? 3.617 3.975 5.238 1 96.44 67 ASN B O 1
ATOM 2315 N N . ILE B 1 68 ? 2.426 4.129 7.098 1 97.06 68 ILE B N 1
ATOM 2316 C CA . ILE B 1 68 ? 2.947 2.922 7.73 1 97.06 68 ILE B CA 1
ATOM 2317 C C . ILE B 1 68 ? 2.646 1.707 6.852 1 97.06 68 ILE B C 1
ATOM 2319 O O . ILE B 1 68 ? 3.518 0.865 6.629 1 97.06 68 ILE B O 1
ATOM 2323 N N . ARG B 1 69 ? 1.464 1.631 6.344 1 97.56 69 ARG B N 1
ATOM 2324 C CA . ARG B 1 69 ? 1.093 0.48 5.527 1 97.56 69 ARG B CA 1
ATOM 2325 C C . ARG B 1 69 ? 1.913 0.434 4.242 1 97.56 69 ARG B C 1
ATOM 2327 O O . ARG B 1 69 ? 2.393 -0.629 3.844 1 97.56 69 ARG B O 1
ATOM 2334 N N . LEU B 1 70 ? 2.029 1.571 3.643 1 96.94 70 LEU B N 1
ATOM 2335 C CA . LEU B 1 70 ? 2.812 1.639 2.414 1 96.94 70 LEU B CA 1
ATOM 2336 C C . LEU B 1 70 ? 4.266 1.256 2.674 1 96.94 70 LEU B C 1
ATOM 2338 O O . LEU B 1 70 ? 4.871 0.532 1.882 1 96.94 70 LEU B O 1
ATOM 2342 N N . LYS B 1 71 ? 4.84 1.696 3.75 1 96.25 71 LYS B N 1
ATOM 2343 C CA . LYS B 1 71 ? 6.207 1.356 4.129 1 96.25 71 LYS B CA 1
ATOM 2344 C C . LYS B 1 71 ? 6.371 -0.15 4.305 1 96.25 71 LYS B C 1
ATOM 2346 O O . LYS B 1 71 ? 7.336 -0.737 3.807 1 96.25 71 LYS B O 1
ATOM 2351 N N . LYS B 1 72 ? 5.438 -0.712 4.961 1 95.75 72 LYS B N 1
ATOM 2352 C CA . LYS B 1 72 ? 5.508 -2.15 5.207 1 95.75 72 LYS B CA 1
ATOM 2353 C C . LYS B 1 72 ? 5.371 -2.938 3.908 1 95.75 72 LYS B C 1
ATOM 2355 O O . LYS B 1 72 ? 6.066 -3.934 3.703 1 95.75 72 LYS B O 1
ATOM 2360 N N . MET B 1 73 ? 4.52 -2.471 3.059 1 95.69 73 MET B N 1
ATOM 2361 C CA . MET B 1 73 ? 4.328 -3.156 1.784 1 95.69 73 MET B CA 1
ATOM 2362 C C . MET B 1 73 ? 5.59 -3.086 0.931 1 95.69 73 MET B C 1
ATOM 2364 O O . MET B 1 73 ? 5.969 -4.07 0.295 1 95.69 73 MET B O 1
ATOM 2368 N N . VAL B 1 74 ? 6.176 -1.967 0.918 1 95.75 74 VAL B N 1
ATOM 2369 C CA . VAL B 1 74 ? 7.406 -1.792 0.156 1 95.75 74 VAL B CA 1
ATOM 2370 C C . VAL B 1 74 ? 8.492 -2.713 0.71 1 95.75 74 VAL B C 1
ATOM 2372 O O . VAL B 1 74 ? 9.25 -3.322 -0.052 1 95.75 74 VAL B O 1
ATOM 2375 N N . SER B 1 75 ? 8.562 -2.787 2.006 1 94 75 SER B N 1
ATOM 2376 C CA . SER B 1 75 ? 9.531 -3.674 2.639 1 94 75 SER B CA 1
ATOM 2377 C C . SER B 1 75 ? 9.312 -5.121 2.215 1 94 75 SER B C 1
ATOM 2379 O O . SER B 1 75 ? 10.273 -5.836 1.923 1 94 75 SER B O 1
ATOM 2381 N N . LEU B 1 76 ? 8.094 -5.559 2.158 1 93.38 76 LEU B N 1
ATOM 2382 C CA . LEU B 1 76 ? 7.766 -6.918 1.734 1 93.38 76 LEU B CA 1
ATOM 2383 C C . LEU B 1 76 ? 8.148 -7.141 0.275 1 93.38 76 LEU B C 1
ATOM 2385 O O . LEU B 1 76 ? 8.664 -8.203 -0.081 1 93.38 76 LEU B O 1
ATOM 2389 N N . ALA B 1 77 ? 7.871 -6.145 -0.518 1 93.38 77 ALA B N 1
ATOM 2390 C CA . ALA B 1 77 ? 8.227 -6.246 -1.931 1 93.38 77 ALA B CA 1
ATOM 2391 C C . ALA B 1 77 ? 9.742 -6.371 -2.107 1 93.38 77 ALA B C 1
ATOM 2393 O O . ALA B 1 77 ? 10.211 -7.152 -2.936 1 93.38 77 ALA B O 1
ATOM 2394 N N . ARG B 1 78 ? 10.453 -5.637 -1.373 1 92.81 78 ARG B N 1
ATOM 2395 C CA . ARG B 1 78 ? 11.906 -5.699 -1.429 1 92.81 78 ARG B CA 1
ATOM 2396 C C . ARG B 1 78 ? 12.422 -7.07 -1.002 1 92.81 78 ARG B C 1
ATOM 2398 O O . ARG B 1 78 ? 13.344 -7.613 -1.607 1 92.81 78 ARG B O 1
ATOM 2405 N N . LYS B 1 79 ? 11.805 -7.547 0.02 1 91.44 79 LYS B N 1
ATOM 2406 C CA . LYS B 1 79 ? 12.18 -8.875 0.485 1 91.44 79 LYS B CA 1
ATOM 2407 C C . LYS B 1 79 ? 11.922 -9.93 -0.592 1 91.44 79 LYS B C 1
ATOM 2409 O O . LYS B 1 79 ? 12.758 -10.805 -0.827 1 91.44 79 LYS B O 1
ATOM 2414 N N . ALA B 1 80 ? 10.781 -9.805 -1.22 1 90 80 ALA B N 1
ATOM 2415 C CA . ALA B 1 80 ? 10.445 -10.742 -2.293 1 90 80 ALA B CA 1
ATOM 2416 C C . ALA B 1 80 ? 11.469 -10.664 -3.424 1 90 80 ALA B C 1
ATOM 2418 O O . ALA B 1 80 ? 11.906 -11.695 -3.943 1 90 80 ALA B O 1
ATOM 2419 N N . SER B 1 81 ? 11.828 -9.5 -3.789 1 89.56 81 SER B N 1
ATOM 2420 C CA . SER B 1 81 ? 12.812 -9.297 -4.844 1 89.56 81 SER B CA 1
ATOM 2421 C C . SER B 1 81 ? 14.172 -9.867 -4.457 1 89.56 81 SER B C 1
ATOM 2423 O O . SER B 1 81 ? 14.867 -10.461 -5.285 1 89.56 81 SER B O 1
ATOM 2425 N N . LEU B 1 82 ? 14.516 -9.672 -3.248 1 91.31 82 LEU B N 1
ATOM 2426 C CA . LEU B 1 82 ? 15.781 -10.188 -2.734 1 91.31 82 LEU B CA 1
ATOM 2427 C C . LEU B 1 82 ? 15.828 -11.703 -2.834 1 91.31 82 LEU B C 1
ATOM 2429 O O . LEU B 1 82 ? 16.828 -12.273 -3.289 1 91.31 82 LEU B O 1
ATOM 2433 N N . TRP B 1 83 ? 14.742 -12.367 -2.484 1 90.19 83 TRP B N 1
ATOM 2434 C CA . TRP B 1 83 ? 14.711 -13.828 -2.502 1 90.19 83 TRP B CA 1
ATOM 2435 C C . TRP B 1 83 ? 14.758 -14.359 -3.932 1 90.19 83 TRP B C 1
ATOM 2437 O O . TRP B 1 83 ? 15.391 -15.383 -4.199 1 90.19 83 TRP B O 1
ATOM 2447 N N . LEU B 1 84 ? 14.039 -13.703 -4.781 1 88.25 84 LEU B N 1
ATOM 2448 C CA . LEU B 1 84 ? 14.109 -14.094 -6.188 1 88.25 84 LEU B CA 1
ATOM 2449 C C . LEU B 1 84 ? 15.539 -13.984 -6.707 1 88.25 84 LEU B C 1
ATOM 2451 O O . LEU B 1 84 ? 16.016 -14.883 -7.406 1 88.25 84 LEU B O 1
ATOM 2455 N N . PHE B 1 85 ? 16.25 -12.961 -6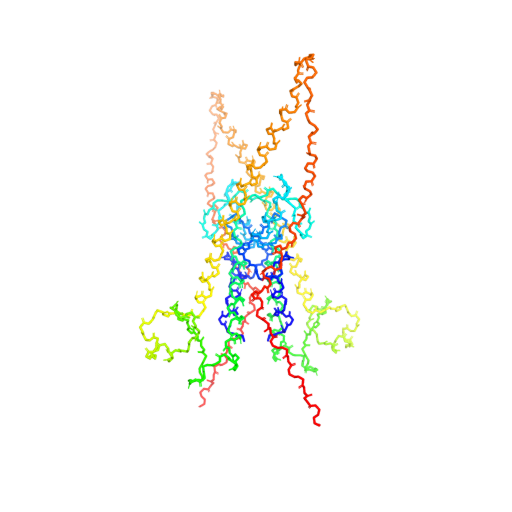.344 1 91.62 85 PHE B N 1
ATOM 2456 C CA . PHE B 1 85 ? 17.641 -12.727 -6.727 1 91.62 85 PHE B CA 1
ATOM 2457 C C . PHE B 1 85 ? 18.547 -13.82 -6.16 1 91.62 85 PHE B C 1
ATOM 2459 O O . PHE B 1 85 ? 19.359 -14.391 -6.883 1 91.62 85 PHE B O 1
ATOM 2466 N N . LEU B 1 86 ? 18.359 -14.133 -4.957 1 91.94 86 LEU B N 1
ATOM 2467 C CA . LEU B 1 86 ? 19.219 -15.078 -4.266 1 91.94 86 LEU B CA 1
ATOM 2468 C C . LEU B 1 86 ? 18.984 -16.5 -4.766 1 91.94 86 LEU B C 1
ATOM 2470 O O . LEU B 1 86 ? 19.844 -17.375 -4.613 1 91.94 86 LEU B O 1
ATOM 2474 N N . SER B 1 87 ? 17.812 -16.766 -5.289 1 89.69 87 SER B N 1
ATOM 2475 C CA . SER B 1 87 ? 17.469 -18.109 -5.742 1 89.69 87 SER B CA 1
ATOM 2476 C C . SER B 1 87 ? 18.078 -18.406 -7.105 1 89.69 87 SER B C 1
ATOM 2478 O O . SER B 1 87 ? 18.047 -19.547 -7.566 1 89.69 87 SER B O 1
ATOM 2480 N N . SER B 1 88 ? 18.594 -17.406 -7.699 1 91.25 88 SER B N 1
ATOM 2481 C CA . SER B 1 88 ? 19.219 -17.609 -9 1 91.25 88 SER B CA 1
ATOM 2482 C C . SER B 1 88 ? 20.469 -18.484 -8.867 1 91.25 88 SER B C 1
ATOM 2484 O O . SER B 1 88 ? 21.125 -18.469 -7.824 1 91.25 88 SER B O 1
ATOM 2486 N N . GLU B 1 89 ? 20.812 -19.188 -9.891 1 91.56 89 GLU B N 1
ATOM 2487 C CA . GLU B 1 89 ? 21.969 -20.094 -9.898 1 91.56 89 GLU B CA 1
ATOM 2488 C C . GLU B 1 89 ? 23.266 -19.312 -9.719 1 91.56 89 GLU B C 1
ATOM 2490 O O . GLU B 1 89 ? 24.203 -19.797 -9.07 1 91.56 89 GLU B O 1
ATOM 2495 N N . GLU B 1 90 ? 23.312 -18.094 -10.211 1 92 90 GLU B N 1
ATOM 2496 C CA . GLU B 1 90 ? 24.5 -17.25 -10.156 1 92 90 GLU B CA 1
ATOM 2497 C C . GLU B 1 90 ? 24.812 -16.828 -8.719 1 92 90 GLU B C 1
ATOM 2499 O O . GLU B 1 90 ? 25.969 -16.531 -8.398 1 92 90 GLU B O 1
ATOM 2504 N N . GLN B 1 91 ? 23.797 -16.938 -7.836 1 92.31 91 GLN B N 1
ATOM 2505 C CA . GLN B 1 91 ? 23.984 -16.438 -6.477 1 92.31 91 GLN B CA 1
ATOM 2506 C C . GLN B 1 91 ? 24.172 -17.578 -5.488 1 92.31 91 GLN B C 1
ATOM 2508 O O . GLN B 1 91 ? 24.406 -17.344 -4.305 1 92.31 91 GLN B O 1
ATOM 2513 N N . MET B 1 92 ? 24.125 -18.719 -5.945 1 94.62 92 MET B N 1
ATOM 2514 C CA . MET B 1 92 ? 24.344 -19.891 -5.094 1 94.62 92 MET B CA 1
ATOM 2515 C C . MET B 1 92 ? 25.797 -20.016 -4.684 1 94.62 92 MET B C 1
ATOM 2517 O O . MET B 1 92 ? 26.703 -19.656 -5.449 1 94.62 92 MET B O 1
ATOM 2521 N N . CYS B 1 93 ? 25.922 -20.5 -3.467 1 95.69 93 CYS B N 1
ATOM 2522 C CA . CYS B 1 93 ? 27.281 -20.766 -2.982 1 95.69 93 CYS B CA 1
ATOM 2523 C C . CYS B 1 93 ? 27.969 -21.828 -3.84 1 95.69 93 CYS B C 1
ATOM 2525 O O . CYS B 1 93 ? 27.438 -22.922 -4.023 1 95.69 93 CYS B O 1
ATOM 2527 N N . GLY B 1 94 ? 29.141 -21.5 -4.355 1 93.75 94 GLY B N 1
ATOM 2528 C CA . GLY B 1 94 ? 29.891 -22.422 -5.215 1 93.75 94 GLY B CA 1
ATOM 2529 C C . GLY B 1 94 ? 30.328 -23.688 -4.504 1 93.75 94 GLY B C 1
ATOM 2530 O O . GLY B 1 94 ? 30.297 -24.766 -5.078 1 93.75 94 GLY B O 1
ATOM 2531 N N . THR B 1 95 ? 30.641 -23.516 -3.262 1 93.44 95 THR B N 1
ATOM 2532 C CA . THR B 1 95 ? 31.203 -24.625 -2.49 1 93.44 95 THR B CA 1
ATOM 2533 C C . THR B 1 95 ? 30.109 -25.562 -1.997 1 93.44 95 THR B C 1
ATOM 2535 O O . THR B 1 95 ? 30.234 -26.781 -2.086 1 93.44 95 THR B O 1
ATOM 2538 N N . HIS B 1 96 ? 28.969 -25.016 -1.547 1 96 96 HIS B N 1
ATOM 2539 C CA . HIS B 1 96 ? 27.969 -25.828 -0.848 1 96 96 HIS B CA 1
ATOM 2540 C C . HIS B 1 96 ? 26.688 -25.953 -1.659 1 96 96 HIS B C 1
ATOM 2542 O O . HIS B 1 96 ? 25.766 -26.672 -1.271 1 96 96 HIS B O 1
ATOM 2548 N N . ARG B 1 97 ? 26.578 -25.141 -2.672 1 94.5 97 ARG B N 1
ATOM 2549 C CA . ARG B 1 97 ? 25.422 -25.156 -3.562 1 94.5 97 ARG B CA 1
ATOM 2550 C C . ARG B 1 97 ? 24.141 -24.797 -2.807 1 94.5 97 ARG B C 1
ATOM 2552 O O . ARG B 1 97 ? 23.109 -25.453 -2.998 1 94.5 97 ARG B O 1
ATOM 2559 N N . GLU B 1 98 ? 24.328 -23.984 -1.831 1 94.94 98 GLU B N 1
ATOM 2560 C CA . GLU B 1 98 ? 23.219 -23.469 -1.045 1 94.94 98 GLU B CA 1
ATOM 2561 C C . GLU B 1 98 ? 23.031 -21.969 -1.278 1 94.94 98 GLU B C 1
ATOM 2563 O O . GLU B 1 98 ? 23.969 -21.281 -1.666 1 94.94 98 GLU B O 1
ATOM 2568 N N . THR B 1 99 ? 21.859 -21.516 -1.027 1 94.44 99 THR B N 1
ATOM 2569 C CA . THR B 1 99 ? 21.562 -20.094 -1.14 1 94.44 99 THR B CA 1
ATOM 2570 C C . THR B 1 99 ? 22.297 -19.297 -0.072 1 94.44 99 THR B C 1
ATOM 2572 O O . THR B 1 99 ? 22.391 -19.734 1.079 1 94.44 99 THR B O 1
ATOM 2575 N N . LYS B 1 100 ? 22.875 -18.203 -0.463 1 96.56 100 LYS B N 1
ATOM 2576 C CA . LYS B 1 100 ? 23.594 -17.328 0.445 1 96.56 100 LYS B CA 1
ATOM 2577 C C . LYS B 1 100 ? 22.641 -16.422 1.225 1 96.56 100 LYS B C 1
ATOM 2579 O O . LYS B 1 100 ? 22.531 -15.234 0.933 1 96.56 100 LYS B O 1
ATOM 2584 N N . LYS B 1 101 ? 22.125 -16.938 2.301 1 95.5 101 LYS B N 1
ATOM 2585 C CA . LYS B 1 101 ? 21.078 -16.266 3.057 1 95.5 101 LYS B CA 1
ATOM 2586 C C . LYS B 1 101 ? 21.656 -15.414 4.18 1 95.5 101 LYS B C 1
ATOM 2588 O O . LYS B 1 101 ? 20.922 -14.711 4.879 1 95.5 101 LYS B O 1
ATOM 2593 N N . MET B 1 102 ? 22.969 -15.484 4.316 1 97.62 102 MET B N 1
ATOM 2594 C CA . MET B 1 102 ? 23.609 -14.781 5.422 1 97.62 102 MET B CA 1
ATOM 2595 C C . MET B 1 102 ? 24.531 -13.68 4.898 1 97.62 102 MET B C 1
ATOM 2597 O O . MET B 1 102 ? 24.953 -13.711 3.738 1 97.62 102 MET B O 1
ATOM 2601 N N . PHE B 1 103 ? 24.797 -12.656 5.773 1 98.12 103 PHE B N 1
ATOM 2602 C CA . PHE B 1 103 ? 25.672 -11.523 5.457 1 98.12 103 PHE B CA 1
ATOM 2603 C C . PHE B 1 103 ? 26.75 -11.359 6.512 1 98.12 103 PHE B C 1
ATOM 2605 O O . PHE B 1 103 ? 26.453 -11.305 7.711 1 98.12 103 PHE B O 1
ATOM 2612 N N . CYS B 1 104 ? 27.938 -11.359 6.121 1 98.19 104 CYS B N 1
ATOM 2613 C CA . CYS B 1 104 ? 29.062 -11.07 7.016 1 98.19 104 CYS B CA 1
ATOM 2614 C C . CYS B 1 104 ? 29.266 -9.57 7.152 1 98.19 104 CYS B C 1
ATOM 2616 O O . CYS B 1 104 ? 29.609 -8.891 6.184 1 98.19 104 CYS B O 1
ATOM 2618 N N . GLU B 1 105 ? 29.125 -9.078 8.312 1 97.06 105 GLU B N 1
ATOM 2619 C CA . GLU B 1 105 ? 29.203 -7.633 8.539 1 97.06 105 GLU B CA 1
ATOM 2620 C C . GLU B 1 105 ? 30.641 -7.125 8.43 1 97.06 105 GLU B C 1
ATOM 2622 O O . GLU B 1 105 ? 30.859 -5.961 8.102 1 97.06 105 GLU B O 1
ATOM 2627 N N . VAL B 1 106 ? 31.5 -7.953 8.688 1 96.56 106 VAL B N 1
ATOM 2628 C CA . VAL B 1 106 ? 32.906 -7.582 8.672 1 96.56 106 VAL B CA 1
ATOM 2629 C C . VAL B 1 106 ? 33.438 -7.535 7.238 1 96.56 106 VAL B C 1
ATOM 2631 O O . VAL B 1 106 ? 33.969 -6.52 6.797 1 96.56 106 VAL B O 1
ATOM 2634 N N . ASP B 1 107 ? 33.219 -8.539 6.473 1 96.31 107 ASP B N 1
ATOM 2635 C CA . ASP B 1 107 ? 33.719 -8.633 5.102 1 96.31 107 ASP B CA 1
ATOM 2636 C C . ASP B 1 107 ? 32.719 -8.023 4.113 1 96.31 107 ASP B C 1
ATOM 2638 O O . ASP B 1 107 ? 33.031 -7.867 2.932 1 96.31 107 ASP B O 1
ATOM 2642 N N . ARG B 1 108 ? 31.516 -7.82 4.547 1 96.62 108 ARG B N 1
ATOM 2643 C CA . ARG B 1 108 ? 30.469 -7.258 3.711 1 96.62 108 ARG B CA 1
ATOM 2644 C C . ARG B 1 108 ? 30.188 -8.156 2.508 1 96.62 108 ARG B C 1
ATOM 2646 O O . ARG B 1 108 ? 30.141 -7.676 1.371 1 96.62 108 ARG B O 1
ATOM 2653 N N . SER B 1 109 ? 30.016 -9.414 2.77 1 95.94 109 SER B N 1
ATOM 2654 C CA . SER B 1 109 ? 29.797 -10.383 1.698 1 95.94 109 SER B CA 1
ATOM 2655 C C . SER B 1 109 ? 28.656 -11.336 2.035 1 95.94 109 SER B C 1
ATOM 2657 O O . SER B 1 109 ? 28.312 -11.5 3.205 1 95.94 109 SER B O 1
ATOM 2659 N N . LEU B 1 110 ? 28.109 -11.898 1.013 1 97.06 110 LEU B N 1
ATOM 2660 C CA . LEU B 1 110 ? 27.047 -12.891 1.162 1 97.06 110 LEU B CA 1
ATOM 2661 C C . LEU B 1 110 ? 27.625 -14.273 1.417 1 97.06 110 LEU B C 1
ATOM 2663 O O . LEU B 1 110 ? 28.625 -14.656 0.813 1 97.06 110 LEU B O 1
ATOM 2667 N N . LEU B 1 111 ? 26.953 -15.023 2.389 1 97.25 111 LEU B N 1
ATOM 2668 C CA . LEU B 1 111 ? 27.406 -16.359 2.764 1 97.25 111 LEU B CA 1
ATOM 2669 C C . LEU B 1 111 ? 26.234 -17.328 2.852 1 97.25 111 LEU B C 1
ATOM 2671 O O . LEU B 1 111 ? 25.109 -16.922 3.148 1 97.25 111 LEU B O 1
ATOM 2675 N N . CYS B 1 112 ? 26.578 -18.594 2.508 1 97 112 CYS B N 1
ATOM 2676 C CA . CYS B 1 112 ? 25.641 -19.609 2.916 1 97 112 CYS B CA 1
ATOM 2677 C C . CYS B 1 112 ? 25.812 -19.969 4.387 1 97 112 CYS B C 1
ATOM 2679 O O . CYS B 1 112 ? 26.766 -19.531 5.023 1 97 112 CYS B O 1
ATOM 2681 N N . LEU B 1 113 ? 24.891 -20.703 4.895 1 96.25 113 LEU B N 1
ATOM 2682 C CA . LEU B 1 113 ? 24.906 -21 6.32 1 96.25 113 LEU B CA 1
ATOM 2683 C C . LEU B 1 113 ? 26.172 -21.766 6.691 1 96.25 113 LEU B C 1
ATOM 2685 O O . LEU B 1 113 ? 26.75 -21.531 7.758 1 96.25 113 LEU B O 1
ATOM 2689 N N . LEU B 1 114 ? 26.625 -22.609 5.828 1 96.69 114 LEU B N 1
ATOM 2690 C CA . LEU B 1 114 ? 27.812 -23.406 6.098 1 96.69 114 LEU B CA 1
ATOM 2691 C C . LEU B 1 114 ? 29.078 -22.547 6.039 1 96.69 114 LEU B C 1
ATOM 2693 O O . LEU B 1 114 ? 30 -22.734 6.828 1 96.69 114 LEU B O 1
ATOM 2697 N N . CYS B 1 115 ? 29.109 -21.609 5.164 1 96.62 115 CYS B N 1
ATOM 2698 C CA . CYS B 1 115 ? 30.25 -20.719 5.031 1 96.62 115 CYS B CA 1
ATOM 2699 C C . CYS B 1 115 ? 30.391 -19.812 6.258 1 96.62 115 CYS B C 1
ATOM 2701 O O . CYS B 1 115 ? 31.469 -19.297 6.539 1 96.62 115 CYS B O 1
ATOM 2703 N N . CYS B 1 116 ? 29.281 -19.641 6.98 1 96.88 116 CYS B N 1
ATOM 2704 C CA . CYS B 1 116 ? 29.328 -18.859 8.211 1 96.88 116 CYS B CA 1
ATOM 2705 C C . CYS B 1 116 ? 30.234 -19.516 9.242 1 96.88 116 CYS B C 1
ATOM 2707 O O . CYS B 1 116 ? 30.844 -18.828 10.07 1 96.88 116 CYS B O 1
ATOM 2709 N N . SER B 1 117 ? 30.312 -20.797 9.141 1 95.31 117 SER B N 1
ATOM 2710 C CA . SER B 1 117 ? 31.094 -21.547 10.125 1 95.31 117 SER B CA 1
ATOM 2711 C C . SER B 1 117 ? 32.469 -21.891 9.586 1 95.31 117 SER B C 1
ATOM 2713 O O . SER B 1 117 ? 33.219 -22.625 10.219 1 95.31 117 SER B O 1
ATOM 2715 N N . SER B 1 118 ? 32.844 -21.375 8.406 1 95 118 SER B N 1
ATOM 2716 C CA . SER B 1 118 ? 34.156 -21.625 7.824 1 95 118 SER B CA 1
ATOM 2717 C C . SER B 1 118 ? 35.25 -20.938 8.609 1 95 118 SER B C 1
ATOM 2719 O O . SER B 1 118 ? 35 -20.047 9.422 1 95 118 SER B O 1
ATOM 2721 N N . GLN B 1 119 ? 36.469 -21.25 8.352 1 94.38 119 GLN B N 1
ATOM 2722 C CA . GLN B 1 119 ? 37.656 -20.703 9.047 1 94.38 119 GLN B CA 1
ATOM 2723 C C . GLN B 1 119 ? 37.75 -19.188 8.812 1 94.38 119 GLN B C 1
ATOM 2725 O O . GLN B 1 119 ? 38.125 -18.453 9.719 1 94.38 119 GLN B O 1
ATOM 2730 N N . GLU B 1 120 ? 37.344 -18.75 7.719 1 94.06 120 GLU B N 1
ATOM 2731 C CA . GLU B 1 120 ? 37.5 -17.359 7.32 1 94.06 120 GLU B CA 1
ATOM 2732 C C . GLU B 1 120 ? 36.469 -16.469 8.031 1 94.06 120 GLU B C 1
ATOM 2734 O O . GLU B 1 120 ? 36.75 -15.297 8.305 1 94.06 120 GLU B O 1
ATOM 2739 N N . HIS B 1 121 ? 35.219 -17.156 8.438 1 96.06 121 HIS B N 1
ATOM 2740 C CA . HIS B 1 121 ? 34.125 -16.281 8.867 1 96.06 121 HIS B CA 1
ATOM 2741 C C . HIS B 1 121 ? 33.625 -16.672 10.25 1 96.06 121 HIS B C 1
ATOM 2743 O O . HIS B 1 121 ? 32.812 -15.961 10.844 1 96.06 121 HIS B O 1
ATOM 2749 N N . ARG B 1 122 ? 34.062 -17.75 10.844 1 95.06 122 ARG B N 1
ATOM 2750 C CA . ARG B 1 122 ? 33.5 -18.344 12.047 1 95.06 122 ARG B CA 1
ATOM 2751 C C . ARG B 1 122 ? 33.5 -17.344 13.203 1 95.06 122 ARG B C 1
ATOM 2753 O O . ARG B 1 122 ? 32.688 -17.438 14.125 1 95.06 122 ARG B O 1
ATOM 2760 N N . TYR B 1 123 ? 34.438 -16.359 13.18 1 96.44 123 TYR B N 1
ATOM 2761 C CA . TYR B 1 123 ? 34.531 -15.414 14.289 1 96.44 123 TYR B CA 1
ATOM 2762 C C . TYR B 1 123 ? 33.969 -14.055 13.898 1 96.44 123 TYR B C 1
ATOM 2764 O O . TYR B 1 123 ? 34.062 -13.094 14.664 1 96.44 123 TYR B O 1
ATOM 2772 N N . HIS B 1 124 ? 33.375 -13.945 12.766 1 97.44 124 HIS B N 1
ATOM 2773 C CA . HIS B 1 124 ? 32.781 -12.703 12.32 1 97.44 124 HIS B CA 1
ATOM 2774 C C . HIS B 1 124 ? 31.312 -12.617 12.766 1 97.44 124 HIS B C 1
ATOM 2776 O O . HIS B 1 124 ? 30.734 -13.617 13.195 1 97.44 124 HIS B O 1
ATOM 2782 N N . ARG B 1 125 ? 30.781 -11.414 12.82 1 97.12 125 ARG B N 1
ATOM 2783 C CA . ARG B 1 125 ? 29.359 -11.203 13.047 1 97.12 125 ARG B CA 1
ATOM 2784 C C . ARG B 1 125 ? 28.562 -11.383 11.758 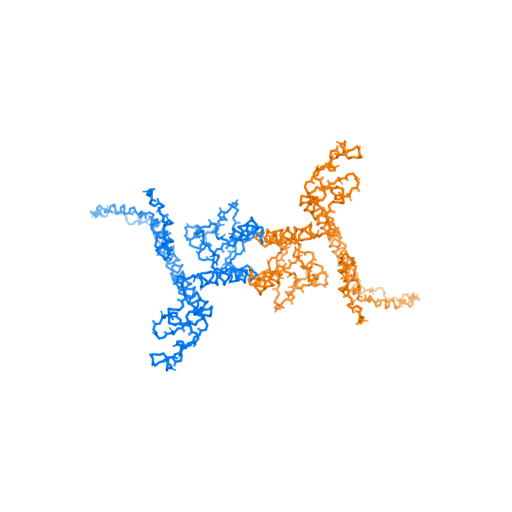1 97.12 125 ARG B C 1
ATOM 2786 O O . ARG B 1 125 ? 28.938 -10.844 10.711 1 97.12 125 ARG B O 1
ATOM 2793 N N . HIS B 1 126 ? 27.547 -12.266 11.859 1 97.69 126 HIS B N 1
ATOM 2794 C CA . HIS B 1 126 ? 26.703 -12.539 10.711 1 97.69 126 HIS B CA 1
ATOM 2795 C C . HIS B 1 126 ? 25.25 -12.211 11.008 1 97.69 126 HIS B C 1
ATOM 2797 O O . HIS B 1 126 ? 24.828 -12.211 12.164 1 97.69 126 HIS B O 1
ATOM 2803 N N . CYS B 1 127 ? 24.5 -11.844 10.023 1 97.62 127 CYS B N 1
ATOM 2804 C CA . CYS B 1 127 ? 23.062 -11.672 10.133 1 97.62 127 CYS B CA 1
ATOM 2805 C C . CYS B 1 127 ? 22.359 -12.086 8.852 1 97.62 127 CYS B C 1
ATOM 2807 O O . CYS B 1 127 ? 23 -12.203 7.801 1 97.62 127 CYS B O 1
ATOM 2809 N N . PRO B 1 128 ? 21.141 -12.391 9 1 96.62 128 PRO B N 1
ATOM 2810 C CA . PRO B 1 128 ? 20.406 -12.695 7.77 1 96.62 128 PRO B CA 1
ATOM 2811 C C . PRO B 1 128 ? 20.438 -11.547 6.762 1 96.62 128 PRO B C 1
ATOM 2813 O O . PRO B 1 128 ? 20.406 -10.375 7.148 1 96.62 128 PRO B O 1
ATOM 2816 N N . VAL B 1 129 ? 20.531 -11.906 5.508 1 96.19 129 VAL B N 1
ATOM 2817 C CA . VAL B 1 129 ? 20.719 -10.922 4.449 1 96.19 129 VAL B CA 1
ATOM 2818 C C . VAL B 1 129 ? 19.562 -9.922 4.469 1 96.19 129 VAL B C 1
ATOM 2820 O O . VAL B 1 129 ? 19.766 -8.734 4.203 1 96.19 129 VAL B O 1
ATOM 2823 N N . GLU B 1 130 ? 18.375 -10.359 4.766 1 92.94 130 GLU B N 1
ATOM 2824 C CA . GLU B 1 130 ? 17.219 -9.477 4.824 1 92.94 130 GLU B CA 1
ATOM 2825 C C . GLU B 1 130 ? 17.406 -8.383 5.871 1 92.94 130 GLU B C 1
ATOM 2827 O O . GLU B 1 130 ? 17.062 -7.223 5.633 1 92.94 130 GLU B O 1
ATOM 2832 N N . TRP B 1 131 ? 17.906 -8.766 6.914 1 95 131 TRP B N 1
ATOM 2833 C CA . TRP B 1 131 ? 18.125 -7.824 8.008 1 95 131 TRP B CA 1
ATOM 2834 C C . TRP B 1 131 ? 19.219 -6.816 7.637 1 95 131 TRP B C 1
ATOM 2836 O O . TRP B 1 131 ? 19.062 -5.613 7.879 1 95 131 TRP B O 1
ATOM 2846 N N . ALA B 1 132 ? 20.219 -7.277 7.113 1 95.94 132 ALA B N 1
ATOM 2847 C CA . ALA B 1 132 ? 21.312 -6.402 6.711 1 95.94 132 ALA B CA 1
ATOM 2848 C C . ALA B 1 132 ? 20.844 -5.359 5.699 1 95.94 132 ALA B C 1
ATOM 2850 O O . ALA B 1 132 ? 21.203 -4.184 5.801 1 95.94 132 ALA B O 1
ATOM 2851 N N . ALA B 1 133 ? 20.078 -5.852 4.742 1 93.81 133 ALA B N 1
ATOM 2852 C CA . ALA B 1 133 ? 19.562 -4.953 3.713 1 93.81 133 ALA B CA 1
ATOM 2853 C C . ALA B 1 133 ? 18.688 -3.859 4.328 1 93.81 133 ALA B C 1
ATOM 2855 O O . ALA B 1 133 ? 18.828 -2.682 3.988 1 93.81 133 ALA B O 1
ATOM 2856 N N . GLU B 1 134 ? 17.812 -4.219 5.219 1 91.75 134 GLU B N 1
ATOM 2857 C CA . GLU B 1 134 ? 16.922 -3.262 5.867 1 91.75 134 GLU B CA 1
ATOM 2858 C C . GLU B 1 134 ? 17.703 -2.277 6.73 1 91.75 134 GLU B C 1
ATOM 2860 O O . GLU B 1 134 ? 17.406 -1.078 6.727 1 91.75 134 GLU B O 1
ATOM 2865 N N . GLU B 1 135 ? 18.609 -2.773 7.41 1 93.69 135 GLU B N 1
ATOM 2866 C CA . GLU B 1 135 ? 19.438 -1.913 8.25 1 93.69 135 GLU B CA 1
ATOM 2867 C C . GLU B 1 135 ? 20.188 -0.89 7.41 1 93.69 135 GLU B C 1
ATOM 2869 O O . GLU B 1 135 ? 20.297 0.28 7.785 1 93.69 135 GLU B O 1
ATOM 2874 N N . CYS B 1 136 ? 20.75 -1.349 6.395 1 92.5 136 CYS B N 1
ATOM 2875 C CA . CYS B 1 136 ? 21.469 -0.449 5.492 1 92.5 136 CYS B CA 1
ATOM 2876 C C . CYS B 1 136 ? 20.547 0.648 4.977 1 92.5 136 CYS B C 1
ATOM 2878 O O . CYS B 1 136 ? 20.922 1.817 4.93 1 92.5 136 CYS B O 1
ATOM 2880 N N . ARG B 1 137 ? 19.344 0.27 4.605 1 89 137 ARG B N 1
ATOM 2881 C CA . ARG B 1 137 ? 18.375 1.238 4.105 1 89 137 ARG B CA 1
ATOM 2882 C C . ARG B 1 137 ? 18.016 2.268 5.176 1 89 137 ARG B C 1
ATOM 2884 O O . ARG B 1 137 ? 17.938 3.463 4.891 1 89 137 ARG B O 1
ATOM 2891 N N . GLU B 1 138 ? 17.844 1.804 6.363 1 90.5 138 GLU B N 1
ATOM 2892 C CA . GLU B 1 138 ? 17.516 2.699 7.469 1 90.5 138 GLU B CA 1
ATOM 2893 C C . GLU B 1 138 ? 18.641 3.691 7.734 1 90.5 138 GLU B C 1
ATOM 2895 O O . GLU B 1 138 ? 18.391 4.867 8.008 1 90.5 138 GLU B O 1
ATOM 2900 N N . LYS B 1 139 ? 19.797 3.191 7.652 1 92.5 139 LYS B N 1
ATOM 2901 C CA . LYS B 1 139 ? 20.953 4.066 7.848 1 92.5 139 LYS B CA 1
ATOM 2902 C C . LYS B 1 139 ? 21.016 5.125 6.75 1 92.5 139 LYS B C 1
ATOM 2904 O O . LYS B 1 139 ? 21.297 6.297 7.027 1 92.5 139 LYS B O 1
ATOM 2909 N N . LEU B 1 140 ? 20.812 4.688 5.602 1 89.44 140 LEU B N 1
ATOM 2910 C CA . LEU B 1 140 ? 20.828 5.613 4.473 1 89.44 140 LEU B CA 1
ATOM 2911 C C . LEU B 1 140 ? 19.734 6.668 4.629 1 89.44 140 LEU B C 1
ATOM 2913 O O . LEU B 1 140 ? 19.953 7.848 4.352 1 89.44 140 LEU B O 1
ATOM 2917 N N . LEU B 1 141 ? 18.594 6.223 5.082 1 86.62 141 LEU B N 1
ATOM 2918 C CA . LEU B 1 141 ? 17.469 7.133 5.289 1 86.62 141 LEU B CA 1
ATOM 2919 C C . LEU B 1 141 ? 17.812 8.18 6.348 1 86.62 141 LEU B C 1
ATOM 2921 O O . LEU B 1 141 ? 17.5 9.359 6.176 1 86.62 141 LEU B O 1
ATOM 2925 N N . THR B 1 142 ? 18.375 7.73 7.336 1 91.31 142 THR B N 1
ATOM 2926 C CA . THR B 1 142 ? 18.75 8.633 8.414 1 91.31 142 THR B CA 1
ATOM 2927 C C . THR B 1 142 ? 19.766 9.672 7.93 1 91.31 142 THR B C 1
ATOM 2929 O O . THR B 1 142 ? 19.641 10.852 8.25 1 91.31 142 THR B O 1
ATOM 2932 N N . LYS B 1 143 ? 20.688 9.258 7.168 1 91.44 143 LYS B N 1
ATOM 2933 C CA . LYS B 1 143 ? 21.688 10.164 6.617 1 91.44 143 LYS B CA 1
ATOM 2934 C C . LYS B 1 143 ? 21.047 11.164 5.656 1 91.44 143 LYS B C 1
ATOM 2936 O O . LYS B 1 143 ? 21.359 12.359 5.691 1 91.44 143 LYS B O 1
ATOM 2941 N N . MET B 1 144 ? 20.203 10.633 4.859 1 82.75 144 MET B N 1
ATOM 2942 C CA . MET B 1 144 ? 19.484 11.492 3.916 1 82.75 144 MET B CA 1
ATOM 2943 C C . MET B 1 144 ? 18.672 12.539 4.652 1 82.75 144 MET B C 1
ATOM 2945 O O . MET B 1 144 ? 18.609 13.703 4.238 1 82.75 144 MET B O 1
ATOM 2949 N N . GLN B 1 145 ? 18.047 12.078 5.707 1 82.19 145 GLN B N 1
ATOM 2950 C CA . GLN B 1 145 ? 17.25 12.984 6.52 1 82.19 145 GLN B CA 1
ATOM 2951 C C . GLN B 1 145 ? 18.109 14.102 7.105 1 82.19 145 GLN B C 1
ATOM 2953 O O . GLN B 1 145 ? 17.719 15.273 7.074 1 82.19 145 GLN B O 1
ATOM 2958 N N . SER B 1 146 ? 19.219 13.75 7.57 1 89.25 146 SER B N 1
ATOM 2959 C CA . SER B 1 146 ? 20.141 14.727 8.141 1 89.25 146 SER B CA 1
ATOM 2960 C C . SER B 1 146 ? 20.594 15.734 7.094 1 89.25 146 SER B C 1
ATOM 2962 O O . SER B 1 146 ? 20.625 16.938 7.352 1 89.25 146 SER B O 1
ATOM 2964 N N . LEU B 1 147 ? 20.906 15.25 5.98 1 85.75 147 LEU B N 1
ATOM 2965 C CA . LEU B 1 147 ? 21.328 16.125 4.891 1 85.75 147 LEU B CA 1
ATOM 2966 C C . LEU B 1 147 ? 20.203 17.047 4.457 1 85.75 147 LEU B C 1
ATOM 2968 O O . LEU B 1 147 ? 20.453 18.234 4.176 1 85.75 147 LEU B O 1
ATOM 2972 N N . TRP B 1 148 ? 19.094 16.516 4.43 1 78.69 148 TRP B N 1
ATOM 2973 C CA . TRP B 1 148 ? 17.922 17.297 4.055 1 78.69 148 TRP B CA 1
ATOM 2974 C C . TRP B 1 148 ? 17.672 18.406 5.074 1 78.69 148 TRP B C 1
ATOM 2976 O O . TRP B 1 148 ? 17.359 19.547 4.707 1 78.69 148 TRP B O 1
ATOM 2986 N N . GLU B 1 149 ? 17.734 18.078 6.316 1 81.06 149 GLU B N 1
ATOM 2987 C CA . GLU B 1 149 ? 17.547 19.062 7.371 1 81.06 149 GLU B CA 1
ATOM 2988 C C . GLU B 1 149 ? 18.562 20.203 7.258 1 81.06 149 GLU B C 1
ATOM 2990 O O . GLU B 1 149 ? 18.219 21.359 7.438 1 81.06 149 GLU B O 1
ATOM 2995 N N . LYS B 1 150 ? 19.688 19.812 6.98 1 86.38 150 LYS B N 1
ATOM 2996 C CA . LYS B 1 150 ? 20.734 20.812 6.797 1 86.38 150 LYS B CA 1
ATOM 2997 C C . LYS B 1 150 ? 20.438 21.703 5.586 1 86.38 150 LYS B C 1
ATOM 2999 O O . LYS B 1 150 ? 20.641 22.922 5.637 1 86.38 150 LYS B O 1
ATOM 3004 N N . ALA B 1 151 ? 20.031 21.094 4.566 1 79.81 151 ALA B N 1
ATOM 3005 C CA . ALA B 1 151 ? 19.672 21.828 3.357 1 79.81 151 ALA B CA 1
ATOM 3006 C C . ALA B 1 151 ? 18.531 22.812 3.629 1 79.81 151 ALA B C 1
ATOM 3008 O O . ALA B 1 151 ? 18.547 23.953 3.162 1 79.81 151 ALA B O 1
ATOM 3009 N N . CYS B 1 152 ? 17.562 22.328 4.391 1 73.19 152 CYS B N 1
ATOM 3010 C CA . CYS B 1 152 ? 16.453 23.188 4.758 1 73.19 152 CYS B CA 1
ATOM 3011 C C . CYS B 1 152 ? 16.906 24.359 5.602 1 73.19 152 CYS B C 1
ATOM 3013 O O . CYS B 1 152 ? 16.469 25.5 5.391 1 73.19 152 CYS B O 1
ATOM 3015 N N . GLU B 1 153 ? 17.75 24.156 6.5 1 82.94 153 GLU B N 1
ATOM 3016 C CA . GLU B 1 153 ? 18.312 25.219 7.34 1 82.94 153 GLU B CA 1
ATOM 3017 C C . GLU B 1 153 ? 19.062 26.234 6.5 1 82.94 153 GLU B C 1
ATOM 3019 O O . GLU B 1 153 ? 18.922 27.453 6.707 1 82.94 153 GLU B O 1
ATOM 3024 N N . ASN B 1 154 ? 19.812 25.75 5.625 1 84.31 154 ASN B N 1
ATOM 3025 C CA . ASN B 1 154 ? 20.562 26.625 4.738 1 84.31 154 ASN B CA 1
ATOM 3026 C C . ASN B 1 154 ? 19.625 27.5 3.895 1 84.31 154 ASN B C 1
ATOM 3028 O O . ASN B 1 154 ? 19.875 28.688 3.707 1 84.31 154 ASN B O 1
ATOM 3032 N N . GLN B 1 155 ? 18.641 26.859 3.445 1 76.69 155 GLN B N 1
ATOM 3033 C CA . GLN B 1 155 ? 17.672 27.594 2.643 1 76.69 155 GLN B CA 1
ATOM 3034 C C . GLN B 1 155 ? 16.953 28.656 3.479 1 76.69 155 GLN B C 1
ATOM 3036 O O . GLN B 1 155 ? 16.734 29.781 3.01 1 76.69 155 GLN B O 1
ATOM 3041 N N . ARG B 1 156 ? 16.594 28.359 4.672 1 77.31 156 ARG B N 1
ATOM 3042 C CA . ARG B 1 156 ? 15.969 29.328 5.586 1 77.31 156 ARG B CA 1
ATOM 3043 C C . ARG B 1 156 ? 16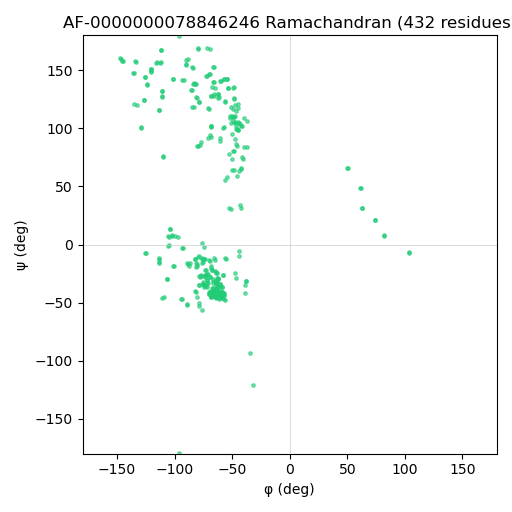.906 30.5 5.848 1 77.31 156 ARG B C 1
ATOM 3045 O O . ARG B 1 156 ? 16.469 31.656 5.855 1 77.31 156 ARG B O 1
ATOM 3052 N N . ASN B 1 157 ? 18.109 30.172 6.004 1 83.56 157 ASN B N 1
ATOM 3053 C CA . ASN B 1 157 ? 19.109 31.203 6.234 1 83.56 157 ASN B CA 1
ATOM 3054 C C . ASN B 1 157 ? 19.266 32.125 5.016 1 83.56 157 ASN B C 1
ATOM 3056 O O . ASN B 1 157 ? 19.359 33.344 5.152 1 83.56 157 ASN B O 1
ATOM 3060 N N . LEU B 1 158 ? 19.266 31.531 3.881 1 83.75 158 LEU B N 1
ATOM 3061 C CA . LEU B 1 158 ? 19.375 32.281 2.639 1 83.75 158 LEU B CA 1
ATOM 3062 C C . LEU B 1 158 ? 18.172 33.219 2.463 1 83.75 158 LEU B C 1
ATOM 3064 O O . LEU B 1 158 ? 18.328 34.375 2.074 1 83.75 158 LEU B O 1
ATOM 3068 N N . ASN B 1 159 ? 17.031 32.688 2.73 1 76.94 159 ASN B N 1
ATOM 3069 C CA . ASN B 1 159 ? 15.805 33.469 2.646 1 76.94 159 ASN B CA 1
ATOM 3070 C C . ASN B 1 159 ? 15.828 34.625 3.629 1 76.94 159 ASN B C 1
ATOM 3072 O O . ASN B 1 159 ? 15.383 35.75 3.297 1 76.94 159 ASN B O 1
ATOM 3076 N N . MET B 1 160 ? 16.266 34.438 4.812 1 83.38 160 MET B N 1
ATOM 3077 C CA . MET B 1 160 ? 16.375 35.5 5.82 1 83.38 160 MET B CA 1
ATOM 3078 C C . MET B 1 160 ? 17.344 36.594 5.371 1 83.38 160 MET B C 1
ATOM 3080 O O . MET B 1 160 ? 17.078 37.781 5.531 1 83.38 160 MET B O 1
ATOM 3084 N N . GLU B 1 161 ? 18.422 36.125 4.82 1 84.19 161 GLU B N 1
ATOM 3085 C CA . GLU B 1 161 ? 19.406 37.062 4.316 1 84.19 161 GLU B CA 1
ATOM 3086 C C . GLU B 1 161 ? 18.828 37.875 3.152 1 84.19 161 GLU B C 1
ATOM 3088 O O . GLU B 1 161 ? 19.062 39.094 3.057 1 84.19 161 GLU B O 1
ATOM 3093 N N . THR B 1 162 ? 18.125 37.25 2.301 1 81.75 162 THR B N 1
ATOM 3094 C CA . THR B 1 162 ? 17.516 37.938 1.159 1 81.75 162 THR B CA 1
ATOM 3095 C C . THR B 1 162 ? 16.469 38.938 1.624 1 81.75 162 THR B C 1
ATOM 3097 O O . THR B 1 162 ? 16.406 40.062 1.087 1 81.75 162 THR B O 1
ATOM 3100 N N . THR B 1 163 ? 15.695 38.594 2.58 1 80.94 163 THR B N 1
ATOM 3101 C CA . THR B 1 163 ? 14.703 39.5 3.148 1 80.94 163 THR B CA 1
ATOM 3102 C C . THR B 1 163 ? 15.383 40.719 3.803 1 80.94 163 THR B C 1
ATOM 3104 O O . THR B 1 163 ? 14.922 41.844 3.654 1 80.94 163 THR B O 1
ATOM 3107 N N . ARG B 1 164 ? 16.5 40.562 4.422 1 83.62 164 ARG B N 1
ATOM 3108 C CA . ARG B 1 164 ? 17.281 41.625 5.047 1 83.62 164 ARG B CA 1
ATOM 3109 C C . ARG B 1 164 ? 17.859 42.562 3.998 1 83.62 164 ARG B C 1
ATOM 3111 O O . ARG B 1 164 ? 17.828 43.781 4.16 1 83.62 164 ARG B O 1
ATOM 3118 N N . ILE B 1 165 ? 18.312 42.031 2.961 1 82.94 165 ILE B N 1
ATOM 3119 C CA . ILE B 1 165 ? 18.906 42.844 1.89 1 82.94 165 ILE B CA 1
ATOM 3120 C C . ILE B 1 165 ? 17.828 43.688 1.204 1 82.94 165 ILE B C 1
ATOM 3122 O O . ILE B 1 165 ? 18.047 44.844 0.889 1 82.94 165 ILE B O 1
ATOM 3126 N N . SER B 1 166 ? 16.656 43.062 0.985 1 80.38 166 SER B N 1
ATOM 3127 C CA . SER B 1 166 ? 15.555 43.781 0.361 1 80.38 166 SER B CA 1
ATOM 3128 C C . SER B 1 166 ? 15.078 44.938 1.241 1 80.38 166 SER B C 1
ATOM 3130 O O . SER B 1 166 ? 14.742 46.031 0.74 1 80.38 166 SER B O 1
ATOM 3132 N N . HIS B 1 167 ? 15.117 44.875 2.521 1 80.06 167 HIS B N 1
ATOM 3133 C CA . HIS B 1 167 ? 14.75 45.906 3.471 1 80.06 167 HIS B CA 1
ATOM 3134 C C . HIS B 1 167 ? 15.781 47.031 3.482 1 80.06 167 HIS B C 1
ATOM 3136 O O . HIS B 1 167 ? 15.43 48.188 3.609 1 80.06 167 HIS B O 1
ATOM 3142 N N . TRP B 1 168 ? 17.031 46.781 3.215 1 71.31 168 TRP B N 1
ATOM 3143 C CA . TRP B 1 168 ? 18.078 47.781 3.166 1 71.31 168 TRP B CA 1
ATOM 3144 C C . TRP B 1 168 ? 18.047 48.562 1.851 1 71.31 168 TRP B C 1
ATOM 3146 O O . TRP B 1 168 ? 18.328 49.75 1.816 1 71.31 168 TRP B O 1
ATOM 3156 N N . LYS B 1 169 ? 17.562 47.969 0.841 1 67.5 169 LYS B N 1
ATOM 3157 C CA . LYS B 1 169 ? 17.453 48.656 -0.446 1 67.5 169 LYS B CA 1
ATOM 3158 C C . LYS B 1 169 ? 16.328 49.688 -0.432 1 67.5 169 LYS B C 1
ATOM 3160 O O . LYS B 1 169 ? 16.406 50.719 -1.111 1 67.5 169 LYS B O 1
ATOM 3165 N N . VAL B 1 170 ? 15.297 49.562 0.328 1 63.41 170 VAL B N 1
ATOM 3166 C CA . VAL B 1 170 ? 14.172 50.5 0.382 1 63.41 170 VAL B CA 1
ATOM 3167 C C . VAL B 1 170 ? 14.539 51.688 1.254 1 63.41 170 VAL B C 1
ATOM 3169 O O . VAL B 1 170 ? 13.883 52.75 1.194 1 63.41 170 VAL B O 1
ATOM 3172 N N . PHE B 1 171 ? 15.531 51.719 2.111 1 55.94 171 PHE B N 1
ATOM 3173 C CA . PHE B 1 171 ? 15.93 52.906 2.863 1 55.94 171 PHE B CA 1
ATOM 3174 C C . PHE B 1 171 ? 16.734 53.875 1.989 1 55.94 171 PHE B C 1
ATOM 3176 O O . PHE B 1 171 ? 17.844 53.531 1.557 1 55.94 171 PHE B O 1
ATOM 3183 N N . PRO B 1 172 ? 16.031 54.781 1.211 1 52.53 172 PRO B N 1
ATOM 3184 C CA . PRO B 1 172 ? 16.656 55.875 0.468 1 52.53 172 PRO B CA 1
ATOM 3185 C C . PRO B 1 172 ? 17.75 56.562 1.272 1 52.53 172 PRO B C 1
ATOM 3187 O O . PRO B 1 172 ? 17.594 56.781 2.477 1 52.53 172 PRO B O 1
ATOM 3190 N N . CYS B 1 173 ? 19.047 56.25 0.986 1 48.75 173 CYS B N 1
ATOM 3191 C CA . CYS B 1 173 ? 20.062 57.219 1.43 1 48.75 173 CYS B CA 1
ATOM 3192 C C . CYS B 1 173 ? 19.594 58.656 1.191 1 48.75 173 CYS B C 1
ATOM 3194 O O . CYS B 1 173 ? 19.5 59.094 0.045 1 48.75 173 CYS B O 1
ATOM 3196 N N . ARG B 1 174 ? 18.781 59.219 1.819 1 44.22 174 ARG B N 1
ATOM 3197 C CA . ARG B 1 174 ? 18.609 60.656 1.821 1 44.22 174 ARG B CA 1
ATOM 3198 C C . ARG B 1 174 ? 19.953 61.375 1.911 1 44.22 174 ARG B C 1
ATOM 3200 O O . ARG B 1 174 ? 20.016 62.594 2.104 1 44.22 174 ARG B O 1
ATOM 3207 N N . SER B 1 175 ? 21.109 60.656 2.186 1 42.88 175 SER B N 1
ATOM 3208 C CA . SER B 1 175 ? 22.266 61.531 2.086 1 42.88 175 SER B CA 1
ATOM 3209 C C . SER B 1 175 ? 22.547 61.906 0.637 1 42.88 175 SER B C 1
ATOM 3211 O O . SER B 1 175 ? 22.859 61.062 -0.193 1 42.88 175 SER B O 1
ATOM 3213 N N . GLU B 1 176 ? 22.031 63 0.068 1 40.62 176 GLU B N 1
ATOM 3214 C CA . GLU B 1 176 ? 22.234 63.75 -1.166 1 40.62 176 GLU B CA 1
ATOM 3215 C C . GLU B 1 176 ? 23.703 63.719 -1.582 1 40.62 176 GLU B C 1
ATOM 3217 O O . GLU B 1 176 ? 24.016 63.469 -2.742 1 40.62 176 GLU B O 1
ATOM 3222 N N . SER B 1 177 ? 24.625 64.812 -1.16 1 40.34 177 SER B N 1
ATOM 3223 C CA . SER B 1 177 ? 25.547 65.562 -2.039 1 40.34 177 SER B CA 1
ATOM 3224 C C . SER B 1 177 ? 26.766 64.688 -2.363 1 40.34 177 SER B C 1
ATOM 3226 O O . SER B 1 177 ? 27.547 65.062 -3.262 1 40.34 177 SER B O 1
ATOM 3228 N N . VAL B 1 178 ? 27.594 64.125 -1.472 1 44.09 178 VAL B N 1
ATOM 3229 C CA . VAL B 1 178 ? 28.938 64 -2.012 1 44.09 178 VAL B CA 1
ATOM 3230 C C . VAL B 1 178 ? 29 62.938 -3.08 1 44.09 178 VAL B C 1
ATOM 3232 O O . VAL B 1 178 ? 28.453 61.844 -2.889 1 44.09 178 VAL B O 1
ATOM 3235 N N . PRO B 1 179 ? 29.328 63.219 -4.375 1 42.5 179 PRO B N 1
ATOM 3236 C CA . PRO B 1 179 ? 29.516 62.406 -5.59 1 42.5 179 PRO B CA 1
ATOM 3237 C C . PRO B 1 179 ? 30.312 61.125 -5.344 1 42.5 179 PRO B C 1
ATOM 3239 O O . PRO B 1 179 ? 31.531 61.156 -5.289 1 42.5 179 PRO B O 1
ATOM 3242 N N . LEU B 1 180 ? 30.203 60.438 -4.145 1 38.91 180 LEU B N 1
ATOM 3243 C CA . LEU B 1 180 ? 31.188 59.375 -4.168 1 38.91 180 LEU B CA 1
ATOM 3244 C C . LEU B 1 180 ? 31 58.469 -5.387 1 38.91 180 LEU B C 1
ATOM 3246 O O . LEU B 1 180 ? 29.875 58.25 -5.836 1 38.91 180 LEU B O 1
ATOM 3250 N N . HIS B 1 181 ? 32.031 58.312 -6.254 1 39.12 181 HIS B N 1
ATOM 3251 C CA . HIS B 1 181 ? 32.281 57.438 -7.391 1 39.12 181 HIS B CA 1
ATOM 3252 C C . HIS B 1 181 ? 31.828 56.031 -7.094 1 39.12 181 HIS B C 1
ATOM 3254 O O . HIS B 1 181 ? 32.406 55.344 -6.242 1 39.12 181 HIS B O 1
ATOM 3260 N N . ILE B 1 182 ? 30.609 55.781 -6.914 1 38.78 182 ILE B N 1
ATOM 3261 C CA . ILE B 1 182 ? 30.156 54.438 -6.613 1 38.78 182 ILE B CA 1
ATOM 3262 C C . ILE B 1 182 ? 30.578 53.469 -7.738 1 38.78 182 ILE B C 1
ATOM 3264 O O . ILE B 1 182 ? 30.234 53.719 -8.906 1 38.78 182 ILE B O 1
ATOM 3268 N N . PRO B 1 183 ? 31.672 52.656 -7.578 1 37.91 183 PRO B N 1
ATOM 3269 C CA . PRO B 1 183 ? 32.031 51.688 -8.609 1 37.91 183 PRO B CA 1
ATOM 3270 C C . PRO B 1 183 ? 30.844 50.844 -9.062 1 37.91 183 PRO B C 1
ATOM 3272 O O . PRO B 1 183 ? 29.844 50.75 -8.336 1 37.91 183 PRO B O 1
ATOM 3275 N N . GLN B 1 184 ? 30.719 50.688 -10.422 1 34.38 184 GLN B N 1
ATOM 3276 C CA . GLN B 1 184 ? 29.75 49.938 -11.211 1 34.38 184 GLN B CA 1
ATOM 3277 C C . GLN B 1 184 ? 29.547 48.531 -10.641 1 34.38 184 GLN B C 1
ATOM 3279 O O . GLN B 1 184 ? 30.5 47.844 -10.344 1 34.38 184 GLN B O 1
ATOM 3284 N N . PRO B 1 185 ? 28.438 48.375 -9.938 1 37.81 185 PRO B N 1
ATOM 3285 C CA . PRO B 1 185 ? 28.156 47.031 -9.414 1 37.81 185 PRO B CA 1
ATOM 3286 C C . PRO B 1 185 ? 28.281 45.938 -10.484 1 37.81 185 PRO B C 1
ATOM 3288 O O . PRO B 1 185 ? 27.938 46.188 -11.648 1 37.81 185 PRO B O 1
ATOM 3291 N N . LEU B 1 186 ? 29.375 45.094 -10.461 1 34.56 186 LEU B N 1
ATOM 3292 C CA . LEU B 1 186 ? 29.516 43.906 -11.305 1 34.56 186 LEU B CA 1
ATOM 3293 C C . LEU B 1 186 ? 28.234 43.094 -11.328 1 34.56 186 LEU B C 1
ATOM 3295 O O . LEU B 1 186 ? 27.547 42.969 -10.305 1 34.56 186 LEU B O 1
ATOM 3299 N N . ASN B 1 187 ? 27.531 43.188 -12.469 1 33.22 187 ASN B N 1
ATOM 3300 C CA . ASN B 1 187 ? 26.375 42.375 -12.859 1 33.22 187 ASN B CA 1
ATOM 3301 C C . ASN B 1 187 ? 26.609 40.906 -12.562 1 33.22 187 ASN B C 1
ATOM 3303 O O . ASN B 1 187 ? 27.359 40.25 -13.266 1 33.22 187 ASN B O 1
ATOM 3307 N N . LEU B 1 188 ? 26.766 40.531 -11.312 1 30.31 188 LEU B N 1
ATOM 3308 C CA . LEU B 1 188 ? 26.859 39.094 -11.047 1 30.31 188 LEU B CA 1
ATOM 3309 C C . LEU B 1 188 ? 25.625 38.375 -11.594 1 30.31 188 LEU B C 1
ATOM 3311 O O . LEU B 1 188 ? 24.562 38.375 -10.953 1 30.31 188 LEU B O 1
ATOM 3315 N N . GLU B 1 189 ? 25.281 38.5 -12.875 1 34.25 189 GLU B N 1
ATOM 3316 C CA . GLU B 1 189 ? 24.281 37.625 -13.461 1 34.25 189 GLU B CA 1
ATOM 3317 C C . GLU B 1 189 ? 24.641 36.156 -13.203 1 34.25 189 GLU B C 1
ATOM 3319 O O . GLU B 1 189 ? 25.281 35.531 -14.039 1 34.25 189 GLU B O 1
ATOM 3324 N N . LEU B 1 190 ? 25.281 35.719 -12.141 1 30.64 190 LEU B N 1
ATOM 3325 C CA . LEU B 1 190 ? 25.469 34.281 -12.18 1 30.64 190 LEU B CA 1
ATOM 3326 C C . LEU B 1 190 ? 24.125 33.562 -12.227 1 30.64 190 LEU B C 1
ATOM 3328 O O . LEU B 1 190 ? 23.281 33.75 -11.352 1 30.64 190 LEU B O 1
ATOM 3332 N N . ARG B 1 191 ? 23.625 33.281 -13.477 1 26.89 191 ARG B N 1
ATOM 3333 C CA . ARG B 1 191 ? 22.547 32.375 -13.797 1 26.89 191 ARG B CA 1
ATOM 3334 C C . ARG B 1 191 ? 22.719 31.047 -13.055 1 26.89 191 ARG B C 1
ATOM 3336 O O . ARG B 1 191 ? 23.734 30.375 -13.211 1 26.89 191 ARG B O 1
ATOM 3343 N N . ALA B 1 192 ? 22.234 30.984 -11.852 1 32 192 ALA B N 1
ATOM 3344 C CA . ALA B 1 192 ? 22.125 29.688 -11.188 1 32 192 ALA B CA 1
ATOM 3345 C C . ALA B 1 192 ? 21.453 28.672 -12.102 1 32 192 ALA B C 1
ATOM 3347 O O . ALA B 1 192 ? 20.312 28.859 -12.531 1 32 192 ALA B O 1
ATOM 3348 N N . GLY B 1 193 ? 22.219 28.047 -13.086 1 30.14 193 GLY B N 1
ATOM 3349 C CA . GLY B 1 193 ? 21.734 26.906 -13.867 1 30.14 193 GLY B CA 1
ATOM 3350 C C . GLY B 1 193 ? 21.125 25.812 -13.016 1 30.14 193 GLY B C 1
ATOM 3351 O O . GLY B 1 193 ? 21.422 25.719 -11.82 1 30.14 193 GLY B O 1
ATOM 3352 N N . PRO B 1 194 ? 19.875 25.438 -13.328 1 30.58 194 PRO B N 1
ATOM 3353 C CA . PRO B 1 194 ? 19.141 24.359 -12.648 1 30.58 194 PRO B CA 1
ATOM 3354 C C . PRO B 1 194 ? 20 23.109 -12.453 1 30.58 194 PRO B C 1
ATOM 3356 O O . PRO B 1 194 ? 20.812 22.766 -13.32 1 30.58 194 PRO B O 1
ATOM 3359 N N . ILE B 1 195 ? 20.547 22.938 -11.281 1 29.84 195 ILE B N 1
ATOM 3360 C CA . ILE B 1 195 ? 21.234 21.688 -10.938 1 29.84 195 ILE B CA 1
ATOM 3361 C C . ILE B 1 195 ? 20.344 20.5 -11.281 1 29.84 195 ILE B C 1
ATOM 3363 O O . ILE B 1 195 ? 19.328 20.25 -10.617 1 29.84 195 ILE B O 1
ATOM 3367 N N . THR B 1 196 ? 20 20.234 -12.5 1 29.84 196 THR B N 1
ATOM 3368 C CA . THR B 1 196 ? 19.266 19.047 -12.938 1 29.84 196 THR B CA 1
ATOM 3369 C C . THR B 1 196 ? 20 17.781 -12.523 1 29.84 196 THR B C 1
ATOM 3371 O O . THR B 1 196 ? 19.516 16.656 -12.758 1 29.84 196 THR B O 1
ATOM 3374 N N . GLY B 1 197 ? 21.25 17.859 -12.055 1 30.09 197 GLY B N 1
ATOM 3375 C CA . GLY B 1 197 ? 22.047 16.656 -12.125 1 30.09 197 GLY B CA 1
ATOM 3376 C C . GLY B 1 197 ? 21.672 15.633 -11.062 1 30.09 197 GLY B C 1
ATOM 3377 O O . GLY B 1 197 ? 22.266 14.555 -11 1 30.09 197 GLY B O 1
ATOM 3378 N N . LEU B 1 198 ? 20.969 16.078 -10.094 1 29.41 198 LEU B N 1
ATOM 3379 C CA . LEU B 1 198 ? 20.922 15.086 -9.023 1 29.41 198 LEU B CA 1
ATOM 3380 C C . LEU B 1 198 ? 20.172 13.836 -9.477 1 29.41 198 LEU B C 1
ATOM 3382 O O . LEU B 1 198 ? 20.062 12.867 -8.719 1 29.41 198 LEU B O 1
ATOM 3386 N N . ARG B 1 199 ? 19.484 13.898 -10.609 1 29.33 199 ARG B N 1
ATOM 3387 C CA . ARG B 1 199 ? 18.766 12.688 -10.992 1 29.33 199 ARG B CA 1
ATOM 3388 C C . ARG B 1 199 ? 19.719 11.562 -11.328 1 29.33 199 ARG B C 1
ATOM 3390 O O . ARG B 1 199 ? 19.406 10.383 -11.133 1 29.33 199 ARG B O 1
ATOM 3397 N N . ASP B 1 200 ? 20.922 11.891 -11.836 1 30.58 200 ASP B N 1
ATOM 3398 C CA . ASP B 1 200 ? 21.75 10.828 -12.406 1 30.58 200 ASP B CA 1
ATOM 3399 C C . ASP B 1 200 ? 22.391 9.984 -11.312 1 30.58 200 ASP B C 1
ATOM 3401 O O . ASP B 1 200 ? 22.766 8.828 -11.547 1 30.58 200 ASP B O 1
ATOM 3405 N N . ARG B 1 201 ? 22.703 10.547 -10.219 1 31.09 201 ARG B N 1
ATOM 3406 C CA . ARG B 1 201 ? 23.562 9.758 -9.344 1 31.09 201 ARG B CA 1
ATOM 3407 C C . ARG B 1 201 ? 22.812 8.562 -8.766 1 31.09 201 ARG B C 1
ATOM 3409 O O . ARG B 1 201 ? 23.438 7.578 -8.359 1 31.09 201 ARG B O 1
ATOM 3416 N N . LEU B 1 202 ? 21.5 8.719 -8.641 1 32.03 202 LEU B N 1
ATOM 3417 C CA . LEU B 1 202 ? 20.891 7.582 -7.961 1 32.03 202 LEU B CA 1
ATOM 3418 C C . LEU B 1 202 ? 20.812 6.367 -8.883 1 32.03 202 LEU B C 1
ATOM 3420 O O . LEU B 1 202 ? 20.5 5.262 -8.438 1 32.03 202 LEU B O 1
ATOM 3424 N N . ASN B 1 203 ? 21.062 6.605 -10.227 1 31.94 203 ASN B N 1
ATOM 3425 C CA . ASN B 1 203 ? 20.969 5.461 -11.125 1 31.94 203 ASN B CA 1
ATOM 3426 C C . ASN B 1 203 ? 22.141 4.5 -10.953 1 31.94 203 ASN B C 1
ATOM 3428 O O . ASN B 1 203 ? 22.203 3.469 -11.617 1 31.94 203 ASN B O 1
ATOM 3432 N N . GLN B 1 204 ? 23.234 4.98 -10.414 1 31.83 204 GLN B N 1
ATOM 3433 C CA . GLN B 1 204 ? 24.391 4.094 -10.508 1 31.83 204 GLN B CA 1
ATOM 3434 C C . GLN B 1 204 ? 24.125 2.773 -9.789 1 31.83 204 GLN B C 1
ATOM 3436 O O . GLN B 1 204 ? 24.844 1.792 -10 1 31.83 204 GLN B O 1
ATOM 3441 N N . PHE B 1 205 ? 23.391 2.781 -8.742 1 29.02 205 PHE B N 1
ATOM 3442 C CA . PHE B 1 205 ? 23.359 1.494 -8.055 1 29.02 205 PHE B CA 1
ATOM 3443 C C . PHE B 1 205 ? 22.469 0.506 -8.805 1 29.02 205 PHE B C 1
ATOM 3445 O O . PHE B 1 205 ? 22.094 -0.541 -8.266 1 29.02 205 PHE B O 1
ATOM 3452 N N . ARG B 1 206 ? 21.875 0.936 -9.984 1 27.62 206 ARG B N 1
ATOM 3453 C CA . ARG B 1 206 ? 21.062 -0.072 -10.656 1 27.62 206 ARG B CA 1
ATOM 3454 C C . ARG B 1 206 ? 21.938 -1.184 -11.234 1 27.62 206 ARG B C 1
ATOM 3456 O O . ARG B 1 206 ? 22.875 -0.917 -11.977 1 27.62 206 ARG B O 1
ATOM 3463 N N . GLY B 1 207 ? 22.141 -2.281 -10.516 1 26.64 207 GLY B N 1
ATOM 3464 C CA . GLY B 1 207 ? 22.844 -3.463 -10.984 1 26.64 207 GLY B CA 1
ATOM 3465 C C . GLY B 1 207 ? 22.531 -3.814 -12.43 1 26.64 207 GLY B C 1
ATOM 3466 O O . GLY B 1 207 ? 21.406 -3.609 -12.891 1 26.64 207 GLY B O 1
ATOM 3467 N N . LYS B 1 208 ? 23.422 -3.656 -13.375 1 30.3 208 LYS B N 1
ATOM 3468 C CA . LYS B 1 208 ? 23.469 -4.07 -14.773 1 30.3 208 LYS B CA 1
ATOM 3469 C C . LYS B 1 208 ? 22.891 -5.477 -14.945 1 30.3 208 LYS B C 1
ATOM 3471 O O . LYS B 1 208 ? 23.406 -6.438 -14.359 1 30.3 208 LYS B O 1
ATOM 3476 N N . SER B 1 209 ? 21.531 -5.637 -15.07 1 26.81 209 SER B N 1
ATOM 3477 C CA . SER B 1 209 ? 21.031 -6.949 -15.469 1 26.81 209 SER B CA 1
ATOM 3478 C C . SER B 1 209 ? 21.766 -7.465 -16.703 1 26.81 209 SER B C 1
ATOM 3480 O O . SER B 1 209 ? 21.953 -6.723 -17.672 1 26.81 209 SER B O 1
ATOM 3482 N N . PRO B 1 210 ? 22.594 -8.477 -16.625 1 28.55 210 PRO B N 1
ATOM 3483 C CA . PRO B 1 210 ? 23.391 -9.039 -17.734 1 28.55 210 PRO B CA 1
ATOM 3484 C C . PRO B 1 210 ? 22.547 -9.352 -18.969 1 28.55 210 PRO B C 1
ATOM 3486 O O . PRO B 1 210 ? 21.344 -9.602 -18.844 1 28.55 210 PRO B O 1
ATOM 3489 N N . PRO B 1 211 ? 22.859 -8.695 -20.094 1 31.61 211 PRO B N 1
ATOM 3490 C CA . PRO B 1 211 ? 22.188 -8.914 -21.375 1 31.61 211 PRO B CA 1
ATOM 3491 C C . PRO B 1 211 ? 22.047 -10.391 -21.734 1 31.61 211 PRO B C 1
ATOM 3493 O O . PRO B 1 211 ? 22.844 -11.219 -21.281 1 31.61 211 PRO B O 1
ATOM 3496 N N . ILE B 1 212 ? 20.906 -10.961 -21.922 1 32.47 212 ILE B N 1
ATOM 3497 C CA . ILE B 1 212 ? 20.516 -12.289 -22.406 1 32.47 212 ILE B CA 1
ATOM 3498 C C . ILE B 1 212 ? 21.312 -12.641 -23.656 1 32.47 212 ILE B C 1
ATOM 3500 O O . ILE B 1 212 ? 21.453 -11.82 -24.562 1 32.47 212 ILE B O 1
ATOM 3504 N N . GLY B 1 213 ? 22.172 -13.703 -23.547 1 27.22 213 GLY B N 1
ATOM 3505 C CA . GLY B 1 213 ? 23.109 -14.367 -24.422 1 27.22 213 GLY B CA 1
ATOM 3506 C C . GLY B 1 213 ? 22.531 -14.68 -25.797 1 27.22 213 GLY B C 1
ATOM 3507 O O . GLY B 1 213 ? 21.344 -14.977 -25.906 1 27.22 213 GLY B O 1
ATOM 3508 N N . SER B 1 214 ? 23.016 -13.984 -26.812 1 30.72 214 SER B N 1
ATOM 3509 C CA . SER B 1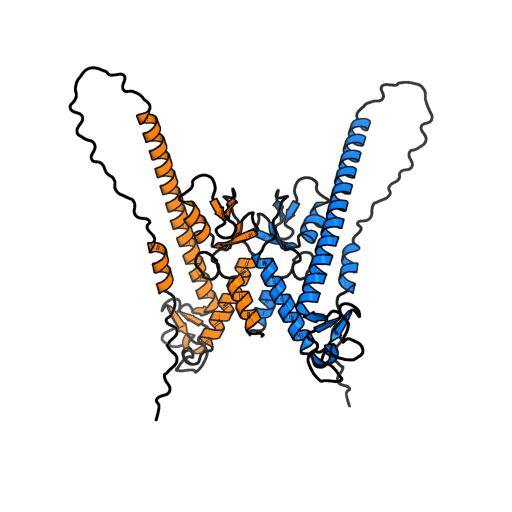 214 ? 22.812 -14.172 -28.25 1 30.72 214 SER B CA 1
ATOM 3510 C C . SER B 1 214 ? 23.078 -15.609 -28.656 1 30.72 214 SER B C 1
ATOM 3512 O O . SER B 1 214 ? 24.078 -16.203 -28.25 1 30.72 214 SER B O 1
ATOM 3514 N N . THR B 1 215 ? 22.078 -16.438 -28.922 1 29.56 215 THR B N 1
ATOM 3515 C CA . THR B 1 215 ? 22.141 -17.781 -29.484 1 29.56 215 THR B CA 1
ATOM 3516 C C . THR B 1 215 ? 23 -17.797 -30.734 1 29.56 215 THR B C 1
ATOM 3518 O O . THR B 1 215 ? 22.766 -17.031 -31.672 1 29.56 215 THR B O 1
ATOM 3521 N N . PRO B 1 216 ? 24.297 -18.141 -30.625 1 30.91 216 PRO B N 1
ATOM 3522 C CA . PRO B 1 216 ? 25.156 -18.266 -31.797 1 30.91 216 PRO B CA 1
ATOM 3523 C C . PRO B 1 216 ? 24.578 -19.172 -32.875 1 30.91 216 PRO B C 1
ATOM 3525 O O . PRO B 1 216 ? 23.812 -20.094 -32.531 1 30.91 216 PRO B O 1
ATOM 3528 N N . THR B 1 217 ? 24.172 -18.625 -34 1 29.58 217 THR B N 1
ATOM 3529 C CA . THR B 1 217 ? 23.766 -19.312 -35.219 1 29.58 217 THR B CA 1
ATOM 3530 C C . THR B 1 217 ? 24.859 -20.297 -35.656 1 29.58 217 THR B C 1
ATOM 3532 O O . THR B 1 217 ? 25.984 -19.891 -35.969 1 29.58 217 THR B O 1
ATOM 3535 N N . ILE B 1 218 ? 24.953 -21.469 -35 1 23.69 218 ILE B N 1
ATOM 3536 C CA . ILE B 1 218 ? 25.578 -22.5 -35.812 1 23.69 218 ILE B CA 1
ATOM 3537 C C . ILE B 1 218 ? 24.656 -22.891 -36.969 1 23.69 218 ILE B C 1
ATOM 3539 O O . ILE B 1 218 ? 23.453 -23.047 -36.781 1 23.69 218 ILE B O 1
#

Radius of gyration: 31.8 Å; Cα contacts (8 Å, |Δi|>4): 419; chains: 2; bounding box: 86×113×81 Å

Organism: Pongo abelii (NCBI:txid9601)

Sequence (436 aa):
MNSGISQGFQRELTCPICMNYFIDPVTIDCGHSFCRPCFYLNWQDIPILTQCFECIKTTQQRNLKTNIRLKKMVSLARKASLWLFLSSEEQMCGTHRETKKMFCEVDRSLLCLLCCSSQEHRYHRHCPVEWAAEECREKLLTKMQSLWEKACENQRNLNMETTRISHWKVFPCRSESVPLHIPQPLNLELRAGPITGLRDRLNQFRGKSPPIGSTPTIMNSGISQGFQRELTCPICMNYFIDPVTIDCGHSFCRPCFYLNWQDIPILTQCFECIKTTQQRNLKTNIRLKKMVSLARKASLWLFLSSEEQMCGTHRETKKMFCEVDRSLLCLLCCSSQEHRYHRHCPVEWAAEECREKLLTKMQSLWEKACENQRNLNMETTRISHWKVFPCRSESVPLHIPQPLNLELRAGPITGLRDRLNQFRGKSPPIGSTPTI

pLDDT: mean 75.92, std 24.53, range [23.55, 98.19]

Foldseek 3Di:
DPPVVLVVLLQQQAAPQLRHGADQWFAFPVGDIHHPLSQVVQVLVPPAWGADPPPRDTGRDDDTHGPVVSVVSSLVVVVVVVVVVQPDQVNADPVPRHGQQKAFPVVGDTHDPVVCCDPVHVPTDMDTPSVVVVVVSVVVSVVSVVVSVVVVVVSVVVVVVVVVVVVVVPPPPVPDDDPPPPPDPPPCPVPPPPCPPVSPPVCVVVPPPPDDDDPPDD/DPPVVLVVLLQQQAAPQLRHGAQQWFAFPVGDIHRPLSQVVQVLPPVAWGADPPPRDTGRDDDTHGPVVSVVSSLVVVVVVVVVVQPDQVNADPVPRHGQQKAFPVVGDTHDPVVCCDPVHVPTDMDTPSVVVVVVSVVVSVVSVVVSVVVVVVSVVVVVVVVVVVVVVPPPPPPPDDPPPPPDPPPCPVPPPDCPPVSPPVCVVVPDPPPDDDPPDD